Protein AF-G3U328-F1 (afdb_monomer)

Mean predicted aligned error: 24.21 Å

Organism: Loxodonta africana (NCBI:txid9785)

pLDDT: mean 73.5, std 21.88, range [26.72, 97.81]

Structure (mmCIF, N/CA/C/O backbone):
data_AF-G3U328-F1
#
_entry.id   AF-G3U328-F1
#
loop_
_atom_site.group_PDB
_atom_site.id
_atom_site.type_symbol
_atom_site.label_atom_id
_atom_site.label_alt_id
_atom_site.label_comp_id
_atom_site.label_asym_id
_atom_site.label_entity_id
_atom_site.label_seq_id
_atom_site.pdbx_PDB_ins_code
_atom_site.Cartn_x
_atom_site.Cartn_y
_atom_site.Cartn_z
_atom_site.occupancy
_atom_site.B_iso_or_equiv
_atom_site.auth_seq_id
_atom_site.auth_comp_id
_atom_site.auth_asym_id
_atom_site.auth_atom_id
_atom_site.pdbx_PDB_model_num
ATOM 1 N N . LYS A 1 1 ? -48.333 44.125 36.719 1.00 39.06 1 LYS A N 1
ATOM 2 C CA . LYS A 1 1 ? -49.786 43.826 36.677 1.00 39.06 1 LYS A CA 1
ATOM 3 C C . LYS A 1 1 ? -50.077 42.930 37.884 1.00 39.06 1 LYS A C 1
ATOM 5 O O . LYS A 1 1 ? -49.625 41.800 37.879 1.00 39.06 1 LYS A O 1
ATOM 10 N N . SER A 1 2 ? -50.368 43.555 39.034 1.00 36.16 2 SER A N 1
ATOM 11 C CA . SER A 1 2 ? -51.691 43.549 39.711 1.00 36.16 2 SER A CA 1
ATOM 12 C C . SER A 1 2 ? -51.989 42.191 40.369 1.00 36.16 2 SER A C 1
ATOM 14 O O . SER A 1 2 ? -52.335 41.251 39.669 1.00 36.16 2 SER A O 1
ATOM 16 N N . ASN A 1 3 ? -51.602 42.002 41.638 1.00 36.22 3 ASN A N 1
ATOM 17 C CA . ASN A 1 3 ? -52.412 42.225 42.857 1.00 36.22 3 ASN A CA 1
ATOM 18 C C . ASN A 1 3 ? -53.732 41.431 42.862 1.00 36.22 3 ASN A C 1
ATOM 20 O O . ASN A 1 3 ? -54.581 41.673 42.012 1.00 36.22 3 ASN A O 1
ATOM 24 N N . ILE A 1 4 ? -53.939 40.575 43.871 1.00 41.41 4 ILE A N 1
ATOM 25 C CA . ILE A 1 4 ? -54.841 40.805 45.024 1.00 41.41 4 ILE A CA 1
ATOM 26 C C . ILE A 1 4 ? -54.931 39.484 45.819 1.00 41.41 4 ILE A C 1
ATOM 28 O O . ILE A 1 4 ? -55.555 38.521 45.387 1.00 41.41 4 ILE A O 1
ATOM 32 N N . TRP A 1 5 ? -54.312 39.462 47.001 1.00 36.75 5 TRP A N 1
ATOM 33 C CA . TRP A 1 5 ? -54.704 38.583 48.104 1.00 36.75 5 TRP A CA 1
ATOM 34 C C . TRP A 1 5 ? -55.783 39.326 48.898 1.00 36.75 5 TRP A C 1
ATOM 36 O O . TRP A 1 5 ? -55.539 40.442 49.355 1.00 36.75 5 TRP A O 1
ATOM 46 N N . GLN A 1 6 ? -56.971 38.738 49.043 1.00 38.06 6 GLN A N 1
ATOM 47 C CA . GLN A 1 6 ? -58.032 39.249 49.911 1.00 38.06 6 GLN A CA 1
ATOM 48 C C . GLN A 1 6 ? -58.262 38.264 51.060 1.00 38.06 6 GLN A C 1
ATOM 50 O O . GLN A 1 6 ? -58.815 37.184 50.875 1.00 38.06 6 GLN A O 1
ATOM 55 N N . SER A 1 7 ? -57.815 38.671 52.248 1.00 36.66 7 SER A N 1
ATOM 56 C CA . SER A 1 7 ? -58.235 38.144 53.547 1.00 36.66 7 SER A CA 1
ATOM 57 C C . SER A 1 7 ? -59.615 38.689 53.909 1.00 36.66 7 SER A C 1
ATOM 59 O O . SER A 1 7 ? -59.819 39.893 53.805 1.00 36.66 7 SER A O 1
ATOM 61 N N . PHE A 1 8 ? -60.509 37.841 54.419 1.00 33.78 8 PHE A N 1
ATOM 62 C CA . PHE A 1 8 ? -61.687 38.208 55.226 1.00 33.78 8 PHE A CA 1
ATOM 63 C C . PHE A 1 8 ? -62.052 37.016 56.146 1.00 33.78 8 PHE A C 1
ATOM 65 O O . PHE A 1 8 ? -61.559 35.911 55.915 1.00 33.78 8 PHE A O 1
ATOM 72 N N . PRO A 1 9 ? -62.767 37.224 57.267 1.00 47.28 9 PRO A N 1
ATOM 73 C CA . PRO A 1 9 ? -62.217 36.941 58.582 1.00 47.28 9 PRO A CA 1
ATOM 74 C C . PRO A 1 9 ? -62.995 35.873 59.357 1.00 47.28 9 PRO A C 1
ATOM 76 O O . PRO A 1 9 ? -64.095 35.450 59.019 1.00 47.28 9 PRO A O 1
ATOM 79 N N . TYR A 1 10 ? -62.360 35.491 60.457 1.00 32.22 10 TYR A N 1
ATOM 80 C CA . TYR A 1 10 ? -62.870 34.720 61.578 1.00 32.22 10 TYR A CA 1
ATOM 81 C C . TYR A 1 10 ? -64.152 35.348 62.165 1.00 32.22 10 TYR A C 1
ATOM 83 O O . TYR A 1 10 ? -64.088 36.423 62.756 1.00 32.22 10 TYR A O 1
ATOM 91 N N . GLU A 1 11 ? -65.284 34.645 62.105 1.00 36.66 11 GLU A N 1
ATOM 92 C CA . GLU A 1 11 ? -66.387 34.841 63.051 1.00 36.66 11 GLU A CA 1
ATOM 93 C C . GLU A 1 11 ? -66.690 33.530 63.777 1.00 36.66 11 GLU A C 1
ATOM 95 O O . GLU A 1 11 ? -67.008 32.493 63.197 1.00 36.66 11 GLU A O 1
ATOM 100 N N . ARG A 1 12 ? -66.524 33.602 65.095 1.00 38.12 12 ARG A N 1
ATOM 101 C CA . ARG A 1 12 ? -66.720 32.540 66.069 1.00 38.12 12 ARG A CA 1
ATOM 102 C C . ARG A 1 12 ? -68.107 32.749 66.677 1.00 38.12 12 ARG A C 1
ATOM 104 O O . ARG A 1 12 ? -68.285 33.677 67.457 1.00 38.12 12 ARG A O 1
ATOM 111 N N . THR A 1 13 ? -69.065 31.873 66.385 1.00 39.75 13 THR A N 1
ATOM 112 C CA . THR A 1 13 ? -70.271 31.713 67.212 1.00 39.75 13 THR A CA 1
ATOM 113 C C . THR A 1 13 ? -70.326 30.293 67.762 1.00 39.75 13 THR A C 1
ATOM 115 O O . THR A 1 13 ? -70.125 29.300 67.067 1.00 39.75 13 THR A O 1
ATOM 118 N N . HIS A 1 14 ? -70.497 30.220 69.077 1.00 39.53 14 HIS A N 1
ATOM 119 C CA . HIS A 1 14 ? -70.444 29.019 69.893 1.00 39.53 14 HIS A CA 1
ATOM 120 C C . HIS A 1 14 ? -71.866 28.561 70.261 1.00 39.53 14 HIS A C 1
ATOM 122 O O . HIS A 1 14 ? -72.692 29.384 70.639 1.00 39.53 14 HIS A O 1
ATOM 128 N N . LEU A 1 15 ? -72.030 27.230 70.302 1.00 40.16 15 LEU A N 1
ATOM 129 C CA . LEU A 1 15 ? -72.911 26.433 71.181 1.00 40.16 15 LEU A CA 1
ATOM 130 C C . LEU A 1 15 ? -74.421 26.384 70.854 1.00 40.16 15 LEU A C 1
ATOM 132 O O . LEU A 1 15 ? -75.148 27.340 71.064 1.00 40.16 15 LEU A O 1
ATOM 136 N N . SER A 1 16 ? -74.971 25.185 70.606 1.00 32.91 16 SER A N 1
ATOM 137 C CA . SER A 1 16 ? -75.340 24.245 71.687 1.00 32.91 16 SER A CA 1
ATOM 138 C C . SER A 1 16 ? -76.241 23.082 71.210 1.00 32.91 16 SER A C 1
ATOM 140 O O . SER A 1 16 ? -77.339 23.287 70.706 1.00 32.91 16 SER A O 1
ATOM 142 N N . LYS A 1 17 ? -75.751 21.855 71.446 1.00 44.03 17 LYS A N 1
ATOM 143 C CA . LYS A 1 17 ? -76.442 20.597 71.819 1.00 44.03 17 LYS A CA 1
ATOM 144 C C . LYS A 1 17 ? -77.842 20.292 71.242 1.00 44.03 17 LYS A C 1
ATOM 146 O O . LYS A 1 17 ? -78.841 20.796 71.746 1.00 44.03 17 LYS A O 1
ATOM 151 N N . LYS A 1 18 ? -77.930 19.240 70.410 1.00 34.88 18 LYS A N 1
ATOM 152 C CA . LYS A 1 18 ? -78.976 18.197 70.525 1.00 34.88 18 LYS A CA 1
ATOM 153 C C . LYS A 1 18 ? -78.657 16.937 69.705 1.00 34.88 18 LYS A C 1
ATOM 155 O O . LYS A 1 18 ? -78.179 17.019 68.582 1.00 34.88 18 LYS A O 1
ATOM 160 N N . SER A 1 19 ? -79.047 15.796 70.274 1.00 37.50 19 SER A N 1
ATOM 161 C CA . SER A 1 19 ? -79.261 14.476 69.652 1.00 37.50 19 SER A CA 1
ATOM 162 C C . SER A 1 19 ? -78.062 13.528 69.475 1.00 37.50 19 SER A C 1
ATOM 164 O O . SER A 1 19 ? -77.566 13.256 68.387 1.00 37.50 19 SER A O 1
ATOM 166 N N . TYR A 1 20 ? -77.704 12.887 70.588 1.00 42.41 20 TYR A N 1
ATOM 167 C CA . TYR A 1 20 ? -77.269 11.491 70.592 1.00 42.41 20 TYR A CA 1
ATOM 168 C C . TYR A 1 20 ? -78.460 10.604 70.195 1.00 42.41 20 TYR A C 1
ATOM 170 O O . TYR A 1 20 ? -79.231 10.219 71.064 1.00 42.41 20 TYR A O 1
ATOM 178 N N . LEU A 1 21 ? -78.672 10.357 68.898 1.00 47.31 21 LEU A N 1
ATOM 179 C CA . LEU A 1 21 ? -79.617 9.342 68.387 1.00 47.31 21 LEU A CA 1
ATOM 180 C C . LEU A 1 21 ? -79.421 9.105 66.873 1.00 47.31 21 LEU A C 1
ATOM 182 O O . LEU A 1 21 ? -80.364 9.135 66.099 1.00 47.31 21 LEU A O 1
ATOM 186 N N . THR A 1 22 ? -78.176 8.898 66.418 1.00 48.59 22 THR A N 1
ATOM 187 C CA . THR A 1 22 ? -77.911 8.475 65.017 1.00 48.59 22 THR A CA 1
ATOM 188 C C . THR A 1 22 ? -76.591 7.707 64.851 1.00 48.59 22 THR A C 1
ATOM 190 O O . THR A 1 22 ? -75.895 7.847 63.849 1.00 48.59 22 THR A O 1
ATOM 193 N N . LEU A 1 23 ? -76.178 6.930 65.856 1.00 51.03 23 LEU A N 1
ATOM 194 C CA . LEU A 1 23 ? -74.841 6.320 65.865 1.00 51.03 23 LEU A CA 1
ATOM 195 C C . LEU A 1 23 ? -74.689 4.943 65.177 1.00 51.03 23 LEU A C 1
ATOM 197 O O . LEU A 1 23 ? -73.579 4.699 64.713 1.00 51.03 23 LEU A O 1
ATOM 201 N N . PRO A 1 24 ? -75.708 4.071 64.993 1.00 49.22 24 PRO A N 1
ATOM 202 C CA . PRO A 1 24 ? -75.458 2.797 64.309 1.00 49.22 24 PRO A CA 1
ATOM 203 C C . PRO A 1 24 ? -75.402 2.926 62.774 1.00 49.22 24 PRO A C 1
ATOM 205 O O . PRO A 1 24 ? -74.644 2.205 62.135 1.00 49.22 24 PRO A O 1
ATOM 208 N N . PHE A 1 25 ? -76.125 3.880 62.170 1.00 46.19 25 PHE A N 1
ATOM 209 C CA . PHE A 1 25 ? -76.150 4.051 60.706 1.00 46.19 25 PHE A CA 1
ATOM 210 C C . PHE A 1 25 ? -74.890 4.728 60.143 1.00 46.19 25 PHE A C 1
ATOM 212 O O . PHE A 1 25 ? -74.413 4.357 59.077 1.00 46.19 25 PHE A O 1
ATOM 219 N N . ARG A 1 26 ? -74.281 5.665 60.884 1.00 52.59 26 ARG A N 1
ATOM 220 C CA . ARG A 1 26 ? -73.091 6.390 60.404 1.00 52.59 26 ARG A CA 1
ATOM 221 C C . ARG A 1 26 ? -71.804 5.566 60.423 1.00 52.59 26 ARG A C 1
ATOM 223 O O . ARG A 1 26 ? -70.916 5.843 59.629 1.00 52.59 26 ARG A O 1
ATOM 230 N N . TYR A 1 27 ? -71.698 4.556 61.287 1.00 54.72 27 TYR A N 1
ATOM 231 C CA . TYR A 1 27 ? -70.546 3.646 61.282 1.00 54.72 27 TYR A CA 1
ATOM 232 C C . TYR A 1 27 ? -70.548 2.725 60.053 1.00 54.72 27 TYR A C 1
ATOM 234 O O . TYR A 1 27 ? -69.490 2.492 59.476 1.00 54.72 27 TYR A O 1
ATOM 242 N N . SER A 1 28 ? -71.725 2.261 59.614 1.00 58.09 28 SER A N 1
ATOM 243 C CA . SER A 1 28 ? -71.869 1.433 58.407 1.00 58.09 28 SER A CA 1
ATOM 244 C C . SER A 1 28 ? -71.513 2.204 57.133 1.00 58.09 28 SER A C 1
ATOM 246 O O . SER A 1 28 ? -70.805 1.676 56.280 1.00 58.09 28 SER A O 1
ATOM 248 N N . ASP A 1 29 ? -71.945 3.461 57.016 1.00 59.72 29 ASP A N 1
ATOM 249 C CA . ASP A 1 29 ? -71.647 4.297 55.845 1.00 59.72 29 ASP A CA 1
ATOM 250 C C . ASP A 1 29 ? -70.164 4.692 55.770 1.00 59.72 29 ASP A C 1
ATOM 252 O O . ASP A 1 29 ? -69.578 4.712 54.687 1.00 59.72 29 ASP A O 1
ATOM 256 N N . VAL A 1 30 ? -69.526 4.958 56.917 1.00 72.38 30 VAL A N 1
ATOM 257 C CA . VAL A 1 30 ? -68.083 5.250 56.990 1.00 72.38 30 VAL A CA 1
ATOM 258 C C . VAL A 1 30 ? -67.248 4.011 56.659 1.00 72.38 30 VAL A C 1
ATOM 260 O O . VAL A 1 30 ? -66.276 4.130 55.919 1.00 72.38 30 VAL A O 1
ATOM 263 N N . LEU A 1 31 ? -67.649 2.826 57.135 1.00 74.81 31 LEU A N 1
ATOM 264 C CA . LEU A 1 31 ? -67.000 1.554 56.793 1.00 74.81 31 LEU A CA 1
ATOM 265 C C . LEU A 1 31 ? -67.171 1.188 55.313 1.00 74.81 31 LEU A C 1
ATOM 267 O O . LEU A 1 31 ? -66.236 0.709 54.677 1.00 74.81 31 LEU A O 1
ATOM 271 N N . LEU A 1 32 ? -68.349 1.433 54.737 1.00 74.50 32 LEU A N 1
ATOM 272 C CA . LEU A 1 32 ? -68.594 1.194 53.315 1.00 74.50 32 LEU A CA 1
ATOM 273 C C . LEU A 1 32 ? -67.778 2.158 52.440 1.00 74.50 32 LEU A C 1
ATOM 275 O O . LEU A 1 32 ? -67.234 1.757 51.411 1.00 74.50 32 LEU A O 1
ATOM 279 N N . PHE A 1 33 ? -67.654 3.418 52.863 1.00 78.06 33 PHE A N 1
ATOM 280 C CA . PHE A 1 33 ? -66.820 4.414 52.196 1.00 78.06 33 PHE A CA 1
ATOM 281 C C . PHE A 1 33 ? -65.325 4.081 52.296 1.00 78.06 33 PHE A C 1
ATOM 283 O O . PHE A 1 33 ? -64.622 4.168 51.289 1.00 78.06 33 PHE A O 1
ATOM 290 N N . SER A 1 34 ? -64.837 3.632 53.460 1.00 74.69 34 SER A N 1
ATOM 291 C CA . SER A 1 34 ? -63.444 3.193 53.612 1.00 74.69 34 SER A CA 1
ATOM 292 C C . SER A 1 34 ? -63.149 1.946 52.780 1.00 74.69 34 SER A C 1
ATOM 294 O O . SER A 1 34 ? -62.140 1.912 52.084 1.00 74.69 34 SER A O 1
ATOM 296 N N . PHE A 1 35 ? -64.059 0.967 52.755 1.00 81.06 35 PHE A N 1
ATOM 297 C CA . PHE A 1 35 ? -63.909 -0.240 51.939 1.00 81.06 35 PHE A CA 1
ATOM 298 C C . PHE A 1 35 ? -63.910 0.077 50.436 1.00 81.06 35 PHE A C 1
ATOM 300 O O . PHE A 1 35 ? -63.130 -0.485 49.671 1.00 81.06 35 PHE A O 1
ATOM 307 N N . LYS A 1 36 ? -64.743 1.030 49.999 1.00 85.62 36 LYS A N 1
ATOM 308 C CA . LYS A 1 36 ? -64.761 1.503 48.610 1.00 85.62 36 LYS A CA 1
ATOM 309 C C . LYS A 1 36 ? -63.467 2.225 48.227 1.00 85.62 36 LYS A C 1
ATOM 311 O O . LYS A 1 36 ? -62.936 1.972 47.150 1.00 85.62 36 LYS A O 1
ATOM 316 N N . LEU A 1 37 ? -62.932 3.070 49.108 1.00 85.00 37 LEU A N 1
ATOM 317 C CA . LEU A 1 37 ? -61.641 3.732 48.901 1.00 85.00 37 LEU A CA 1
ATOM 318 C C . LEU A 1 37 ? -60.476 2.738 48.857 1.00 85.00 37 LEU A C 1
ATOM 320 O O . LEU A 1 37 ? -59.584 2.883 48.022 1.00 85.00 37 LEU A O 1
ATOM 324 N N . GLU A 1 38 ? -60.479 1.725 49.723 1.00 84.56 38 GLU A N 1
ATOM 325 C CA . GLU A 1 38 ? -59.474 0.659 49.717 1.00 84.56 38 GLU A CA 1
ATOM 326 C C . GLU A 1 38 ? -59.549 -0.189 48.446 1.00 84.56 38 GLU A C 1
ATOM 328 O O . GLU A 1 38 ? -58.512 -0.485 47.854 1.00 84.56 38 GLU A O 1
ATOM 333 N N . PHE A 1 39 ? -60.755 -0.512 47.977 1.00 89.12 39 PHE A N 1
ATOM 334 C CA . PHE A 1 39 ? -60.964 -1.212 46.711 1.00 89.12 39 PHE A CA 1
ATOM 335 C C . PHE A 1 39 ? -60.499 -0.378 45.506 1.00 89.12 39 PHE A C 1
ATOM 337 O O . PHE A 1 39 ? -59.790 -0.882 44.636 1.00 89.12 39 PHE A O 1
ATOM 344 N N . GLU A 1 40 ? -60.819 0.919 45.467 1.00 86.88 40 GLU A N 1
ATOM 345 C CA . GLU A 1 40 ? -60.314 1.837 44.436 1.00 86.88 40 GLU A CA 1
ATOM 346 C C . GLU A 1 40 ? -58.787 1.999 44.500 1.00 86.88 40 GLU A C 1
ATOM 348 O O . GLU A 1 40 ? -58.130 2.140 43.467 1.00 86.88 40 GLU A O 1
ATOM 353 N N . ARG A 1 41 ? -58.195 1.975 45.701 1.00 88.56 41 ARG A N 1
ATOM 354 C CA . ARG A 1 41 ? -56.737 1.965 45.880 1.00 88.56 41 ARG A CA 1
ATOM 355 C C . ARG A 1 41 ? -56.127 0.679 45.319 1.00 88.56 41 ARG A C 1
ATOM 357 O O . ARG A 1 41 ? -55.182 0.770 44.545 1.00 88.56 41 ARG A O 1
ATOM 364 N N . GLN A 1 42 ? -56.697 -0.487 45.625 1.00 91.50 42 GLN A N 1
ATOM 365 C CA . GLN A 1 42 ? -56.240 -1.768 45.075 1.00 91.50 42 GLN A CA 1
ATOM 366 C C . GLN A 1 42 ? -56.357 -1.822 43.547 1.00 91.50 42 GLN A C 1
ATOM 368 O O . GLN A 1 42 ? -55.434 -2.285 42.884 1.00 91.50 42 GLN A O 1
ATOM 373 N N . GLN A 1 43 ? -57.444 -1.304 42.964 1.00 91.38 43 GLN A N 1
ATOM 374 C CA . GLN A 1 43 ? -57.576 -1.223 41.505 1.00 91.38 43 GLN A CA 1
ATOM 375 C C . GLN A 1 43 ? -56.524 -0.308 40.868 1.00 91.38 43 GLN A C 1
ATOM 377 O O . GLN A 1 43 ? -55.987 -0.652 39.817 1.00 91.38 43 GLN A O 1
ATOM 382 N N . ARG A 1 44 ? -56.201 0.831 41.499 1.00 88.94 44 ARG A N 1
ATOM 383 C CA . ARG A 1 44 ? -55.117 1.719 41.044 1.00 88.94 44 ARG A CA 1
ATOM 384 C C . ARG A 1 44 ? -53.757 1.026 41.098 1.00 88.94 44 ARG A C 1
ATOM 386 O O . ARG A 1 44 ? -53.018 1.087 40.124 1.00 88.94 44 ARG A O 1
ATOM 393 N N . GLU A 1 45 ? -53.463 0.327 42.190 1.00 91.88 45 GLU A N 1
ATOM 394 C CA . GLU A 1 45 ? -52.205 -0.411 42.360 1.00 91.88 45 GLU A CA 1
ATOM 395 C C . GLU A 1 45 ? -52.061 -1.559 41.349 1.00 91.88 45 GLU A C 1
ATOM 397 O O . GLU A 1 45 ? -50.987 -1.759 40.783 1.00 91.88 45 GLU A O 1
ATOM 402 N N . GLU A 1 46 ? -53.131 -2.308 41.067 1.00 92.44 46 GLU A N 1
ATOM 403 C CA . GLU A 1 46 ? -53.109 -3.352 40.034 1.00 92.44 46 GLU A CA 1
ATOM 404 C C . GLU A 1 46 ? -52.960 -2.771 38.620 1.00 92.44 46 GLU A C 1
ATOM 406 O O . GLU A 1 46 ? -52.230 -3.328 37.797 1.00 92.44 46 GLU A O 1
ATOM 411 N N . LEU A 1 47 ? -53.580 -1.621 38.339 1.00 91.75 47 LEU A N 1
ATOM 412 C CA . LEU A 1 47 ? -53.417 -0.921 37.063 1.00 91.75 47 LEU A CA 1
ATOM 413 C C . LEU A 1 47 ? -51.976 -0.425 36.878 1.00 91.75 47 LEU A C 1
ATOM 415 O O . LEU A 1 47 ? -51.404 -0.615 35.807 1.00 91.75 47 LEU A O 1
ATOM 419 N N . GLU A 1 48 ? -51.350 0.111 37.925 1.00 94.12 48 GLU A N 1
ATOM 420 C CA . GLU A 1 48 ? -49.945 0.536 37.910 1.00 94.12 48 GLU A CA 1
ATOM 421 C C . GLU A 1 48 ? -48.978 -0.651 37.722 1.00 94.12 48 GLU A C 1
ATOM 423 O O . GLU A 1 48 ? -48.012 -0.577 36.952 1.00 94.12 48 GLU A O 1
ATOM 428 N N . LYS A 1 49 ? -49.263 -1.807 38.341 1.00 94.44 49 LYS A N 1
ATOM 429 C CA . LYS A 1 49 ? -48.512 -3.054 38.096 1.00 94.44 49 LYS A CA 1
ATOM 430 C C . LYS A 1 49 ? -48.645 -3.541 36.654 1.00 94.44 49 LYS A C 1
ATOM 432 O O . LYS A 1 49 ? -47.682 -4.053 36.083 1.00 94.44 49 LYS A O 1
ATOM 437 N N . LEU A 1 50 ? -49.826 -3.423 36.054 1.00 94.44 50 LEU A N 1
ATOM 438 C CA . LEU A 1 50 ? -50.021 -3.773 34.647 1.00 94.44 50 LEU A CA 1
ATOM 439 C C . LEU A 1 50 ? -49.323 -2.777 33.718 1.00 94.44 50 LEU A C 1
ATOM 441 O O . LEU A 1 50 ? -48.713 -3.195 32.736 1.00 94.44 50 LEU A O 1
ATOM 445 N N . GLU A 1 51 ? -49.347 -1.486 34.042 1.00 93.31 51 GLU A N 1
ATOM 446 C CA . GLU A 1 51 ? -48.677 -0.453 33.254 1.00 93.31 51 GLU A CA 1
ATOM 447 C C . GLU A 1 51 ? -47.148 -0.595 33.300 1.00 93.31 51 GLU A C 1
ATOM 449 O O . GLU A 1 51 ? -46.491 -0.494 32.266 1.00 93.31 51 GLU A O 1
ATOM 454 N N . SER A 1 52 ? -46.572 -0.911 34.463 1.00 92.00 52 SER A N 1
ATOM 455 C CA . SER A 1 52 ? -45.135 -1.198 34.599 1.00 92.00 52 SER A CA 1
ATOM 456 C C . SER A 1 52 ? -44.715 -2.464 33.844 1.00 92.00 52 SER A C 1
ATOM 458 O O . SER A 1 52 ? -43.706 -2.447 33.140 1.00 92.00 52 SER A O 1
ATOM 460 N N . LYS A 1 53 ? -45.517 -3.539 33.891 1.00 93.94 53 LYS A N 1
ATOM 461 C CA . LYS A 1 53 ? -45.295 -4.737 33.059 1.00 93.94 53 LYS A CA 1
ATOM 462 C C . LYS A 1 53 ? -45.404 -4.430 31.564 1.00 93.94 53 LYS A C 1
ATOM 464 O O . LYS A 1 53 ? -44.588 -4.925 30.793 1.00 93.94 53 LYS A O 1
ATOM 469 N N . ARG A 1 54 ? -46.371 -3.603 31.151 1.00 94.56 54 ARG A N 1
ATOM 470 C CA . ARG A 1 54 ? -46.521 -3.157 29.757 1.00 94.56 54 ARG A CA 1
ATOM 471 C C . ARG A 1 54 ? -45.298 -2.363 29.291 1.00 94.56 54 ARG A C 1
ATOM 473 O O . ARG A 1 54 ? -44.789 -2.658 28.218 1.00 94.56 54 ARG A O 1
ATOM 480 N N . LYS A 1 55 ? -44.801 -1.425 30.106 1.00 95.00 55 LYS A N 1
ATOM 481 C CA . LYS A 1 55 ? -43.581 -0.648 29.812 1.00 95.00 55 LYS A CA 1
ATOM 482 C C . LYS A 1 55 ? -42.347 -1.542 29.672 1.00 95.00 55 LYS A C 1
ATOM 484 O O . LYS A 1 55 ? -41.576 -1.355 28.743 1.00 95.00 55 LYS A O 1
ATOM 489 N N . LEU A 1 56 ? -42.195 -2.548 30.537 1.00 96.62 56 LEU A N 1
ATOM 490 C CA . LEU A 1 56 ? -41.093 -3.512 30.435 1.00 96.62 56 LEU A CA 1
ATOM 491 C C . LEU A 1 56 ? -41.155 -4.332 29.136 1.00 96.62 56 LEU A C 1
ATOM 493 O O . LEU A 1 56 ? -40.126 -4.583 28.516 1.00 96.62 56 LEU A O 1
ATOM 497 N N . ILE A 1 57 ? -42.353 -4.755 28.719 1.00 95.06 57 ILE A N 1
ATOM 498 C CA . ILE A 1 57 ? -42.539 -5.470 27.448 1.00 95.06 57 ILE A CA 1
ATOM 499 C C . ILE A 1 57 ? -42.192 -4.557 26.268 1.00 95.06 57 ILE A C 1
ATOM 501 O O . ILE A 1 57 ? -41.456 -4.976 25.384 1.00 95.06 57 ILE A O 1
ATOM 505 N N . GLU A 1 58 ? -42.657 -3.308 26.286 1.00 95.06 58 GLU A N 1
ATOM 506 C CA . GLU A 1 58 ? -42.362 -2.311 25.251 1.00 95.06 58 GLU A CA 1
ATOM 507 C C . GLU A 1 58 ? -40.853 -2.038 25.134 1.00 95.06 58 GLU A C 1
ATOM 509 O O . GLU A 1 58 ? -40.306 -2.046 24.034 1.00 95.06 58 GLU A O 1
ATOM 514 N N . GLU A 1 59 ? -40.145 -1.905 26.259 1.00 95.81 59 GLU A N 1
ATOM 515 C CA . GLU A 1 59 ? -38.686 -1.743 26.277 1.00 95.81 59 GLU A CA 1
ATOM 516 C C . GLU A 1 59 ? -37.957 -2.974 25.706 1.00 95.81 59 GLU A C 1
ATOM 518 O O . GLU A 1 59 ? -37.009 -2.844 24.927 1.00 95.81 59 GLU A O 1
ATOM 523 N N . MET A 1 60 ? -38.421 -4.182 26.039 1.00 94.25 60 MET A N 1
ATOM 524 C CA . MET A 1 60 ? -37.873 -5.426 25.491 1.00 94.25 60 MET A CA 1
ATOM 525 C C . MET A 1 60 ? -38.144 -5.572 23.987 1.00 94.25 60 MET A C 1
ATOM 527 O O . MET A 1 60 ? -37.269 -6.044 23.259 1.00 94.25 60 MET A O 1
ATOM 531 N N . GLU A 1 61 ? -39.319 -5.163 23.506 1.00 94.44 61 GLU A N 1
ATOM 532 C CA . GLU A 1 61 ? -39.668 -5.164 22.082 1.00 94.44 61 GLU A CA 1
ATOM 533 C C . GLU A 1 61 ? -38.832 -4.153 21.292 1.00 94.44 61 GLU A C 1
ATOM 535 O O . GLU A 1 61 ? -38.312 -4.491 20.228 1.00 94.44 61 GLU A O 1
ATOM 540 N N . GLU A 1 62 ? -38.646 -2.938 21.810 1.00 96.12 62 GLU A N 1
ATOM 541 C CA . GLU A 1 62 ? -37.781 -1.930 21.186 1.00 96.12 62 GLU A CA 1
ATOM 542 C C . GLU A 1 62 ? -36.321 -2.386 21.149 1.00 96.12 62 GLU A C 1
ATOM 544 O O . GLU A 1 62 ? -35.655 -2.268 20.116 1.00 96.12 62 GLU A O 1
ATOM 549 N N . LYS A 1 63 ? -35.836 -3.016 22.225 1.00 95.19 63 LYS A N 1
ATOM 550 C CA . LYS A 1 63 ? -34.500 -3.614 22.240 1.00 95.19 63 LYS A CA 1
ATOM 551 C C . LYS A 1 63 ? -34.358 -4.720 21.193 1.00 95.19 63 LYS A C 1
ATOM 553 O O . LYS A 1 63 ? -33.399 -4.708 20.428 1.00 95.19 63 LYS A O 1
ATOM 558 N N . GLN A 1 64 ? -35.327 -5.630 21.089 1.00 94.69 64 GLN A N 1
ATOM 559 C CA . GLN A 1 64 ? -35.313 -6.678 20.062 1.00 94.69 64 GLN A CA 1
ATOM 560 C C . GLN A 1 64 ? -35.363 -6.113 18.639 1.00 94.69 64 GLN A C 1
ATOM 562 O O . GLN A 1 64 ? -34.686 -6.636 17.752 1.00 94.69 64 GLN A O 1
ATOM 567 N N . LYS A 1 65 ? -36.135 -5.045 18.400 1.00 95.19 65 LYS A N 1
ATOM 568 C CA . LYS A 1 65 ? -36.154 -4.354 17.102 1.00 95.19 65 LYS A CA 1
ATOM 569 C C . LYS A 1 65 ? -34.796 -3.731 16.785 1.00 95.19 65 LYS A C 1
ATOM 571 O O . LYS A 1 65 ? -34.323 -3.884 15.661 1.00 95.19 65 LYS A O 1
ATOM 576 N N . SER A 1 66 ? -34.162 -3.077 17.760 1.00 95.25 66 SER A N 1
ATOM 577 C CA . SER A 1 66 ? -32.822 -2.500 17.603 1.00 95.25 66 SER A CA 1
ATOM 578 C C . SER A 1 66 ? -31.775 -3.576 17.300 1.00 95.25 66 SER A C 1
ATOM 580 O O . SER A 1 66 ? -31.041 -3.450 16.320 1.00 95.25 66 SER A O 1
ATOM 582 N N . ASP A 1 67 ? -31.754 -4.665 18.074 1.00 94.81 67 ASP A N 1
ATOM 583 C CA . ASP A 1 67 ? -30.823 -5.785 17.885 1.00 94.81 67 ASP A CA 1
ATOM 584 C C . ASP A 1 67 ? -31.022 -6.442 16.506 1.00 94.81 67 ASP A C 1
ATOM 586 O O . ASP A 1 67 ? -30.060 -6.750 15.800 1.00 94.81 67 ASP A O 1
ATOM 590 N N . LYS A 1 68 ? -32.278 -6.608 16.069 1.00 96.56 68 LYS A N 1
ATOM 591 C CA . LYS A 1 68 ? -32.599 -7.122 14.731 1.00 96.56 68 LYS A CA 1
ATOM 592 C C . LYS A 1 68 ? -32.096 -6.190 13.625 1.00 96.56 68 LYS A C 1
ATOM 594 O O . LYS A 1 68 ? -31.511 -6.669 12.656 1.00 96.56 68 LYS A O 1
ATOM 599 N N . ALA A 1 69 ? -32.286 -4.879 13.768 1.00 95.31 69 ALA A N 1
ATOM 600 C CA . ALA A 1 69 ? -31.796 -3.898 12.801 1.00 95.31 69 ALA A CA 1
ATOM 601 C C . ALA A 1 69 ? -30.256 -3.850 12.752 1.00 95.31 69 ALA A C 1
ATOM 603 O O . ALA A 1 69 ? -29.668 -3.654 11.689 1.00 95.31 69 ALA A O 1
ATOM 604 N N . GLU A 1 70 ? -29.573 -4.043 13.882 1.00 95.25 70 GLU A N 1
ATOM 605 C CA . GLU A 1 70 ? -28.114 -4.179 13.919 1.00 95.25 70 GLU A CA 1
ATOM 606 C C . GLU A 1 70 ? -27.634 -5.452 13.210 1.00 95.25 70 GLU A C 1
ATOM 608 O O . GLU A 1 70 ? -26.719 -5.382 12.389 1.00 95.25 70 GLU A O 1
ATOM 613 N N . LEU A 1 71 ? -28.298 -6.590 13.436 1.00 95.56 71 LEU A N 1
ATOM 614 C CA . LEU A 1 71 ? -27.991 -7.842 12.741 1.00 95.56 71 LEU A CA 1
ATOM 615 C C . LEU A 1 71 ? -28.215 -7.743 11.227 1.00 95.56 71 LEU A C 1
ATOM 617 O O . LEU A 1 71 ? -27.377 -8.219 10.461 1.00 95.56 71 LEU A O 1
ATOM 621 N N . GLU A 1 72 ? -29.299 -7.106 10.779 1.00 94.56 72 GLU A N 1
ATOM 622 C CA . GLU A 1 72 ? -29.553 -6.871 9.351 1.00 94.56 72 GLU A CA 1
ATOM 623 C C . GLU A 1 72 ? -28.472 -5.975 8.724 1.00 94.56 72 GLU A C 1
ATOM 625 O O . GLU A 1 72 ? -27.979 -6.280 7.636 1.00 94.56 72 GLU A O 1
ATOM 630 N N . ARG A 1 73 ? -28.021 -4.928 9.432 1.00 95.94 73 ARG A N 1
ATOM 631 C CA . ARG A 1 73 ? -26.888 -4.094 8.989 1.00 95.94 73 ARG A CA 1
ATOM 632 C C . ARG A 1 73 ? -25.590 -4.894 8.891 1.00 95.94 73 ARG A C 1
ATOM 634 O O . ARG A 1 73 ? -24.892 -4.788 7.887 1.00 95.94 73 ARG A O 1
ATOM 641 N N . MET A 1 74 ? -25.284 -5.732 9.884 1.00 93.75 74 MET A N 1
ATOM 642 C CA . MET A 1 74 ? -24.109 -6.610 9.835 1.00 93.75 74 MET A CA 1
ATOM 643 C C . MET A 1 74 ? -24.171 -7.604 8.671 1.00 93.75 74 MET A C 1
ATOM 645 O O . MET A 1 74 ? -23.155 -7.863 8.035 1.00 93.75 74 MET A O 1
ATOM 649 N N . GLN A 1 75 ? -25.344 -8.167 8.374 1.00 92.62 75 GLN A N 1
ATOM 650 C CA . GLN A 1 75 ? -25.512 -9.079 7.240 1.00 92.62 75 GLN A CA 1
ATOM 651 C C . GLN A 1 75 ? -25.282 -8.372 5.906 1.00 92.62 75 GLN A C 1
ATOM 653 O O . GLN A 1 75 ? -24.577 -8.914 5.055 1.00 92.62 75 GLN A O 1
ATOM 658 N N . GLN A 1 76 ? -25.825 -7.163 5.741 1.00 94.12 76 GLN A N 1
ATOM 659 C CA . GLN A 1 76 ? -25.586 -6.352 4.550 1.00 94.12 76 GLN A CA 1
ATOM 660 C C . GLN A 1 76 ? -24.099 -6.025 4.388 1.00 94.12 76 GLN A C 1
ATOM 662 O O . GLN A 1 76 ? -23.572 -6.211 3.298 1.00 94.12 76 GLN A O 1
ATOM 667 N N . GLU A 1 77 ? -23.412 -5.640 5.466 1.00 94.31 77 GLU A N 1
ATOM 668 C CA . GLU A 1 77 ? -21.970 -5.356 5.462 1.00 94.31 77 GLU A CA 1
ATOM 669 C C . GLU A 1 77 ? -21.128 -6.594 5.102 1.00 94.31 77 GLU A C 1
ATOM 671 O O . GLU A 1 77 ? -20.190 -6.535 4.311 1.00 94.31 77 GLU A O 1
ATOM 676 N N . VAL A 1 78 ? -21.477 -7.768 5.632 1.00 94.75 78 VAL A N 1
ATOM 677 C CA . VAL A 1 78 ? -20.799 -9.017 5.252 1.00 94.75 78 VAL A CA 1
ATOM 678 C C . VAL A 1 78 ? -21.053 -9.347 3.779 1.00 94.75 78 VAL A C 1
ATOM 680 O O . VAL A 1 78 ? -20.158 -9.835 3.084 1.00 94.75 78 VA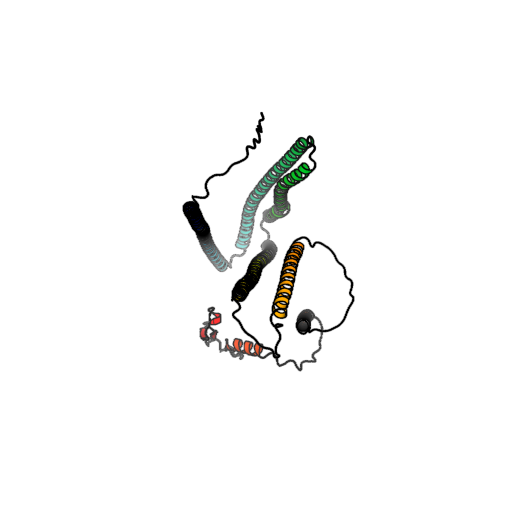L A O 1
ATOM 683 N N . GLU A 1 79 ? -22.258 -9.090 3.270 1.00 93.06 79 GLU A N 1
ATOM 684 C CA . GLU A 1 79 ? -22.596 -9.343 1.872 1.00 93.06 79 GLU A CA 1
ATOM 685 C C . GLU A 1 79 ? -21.902 -8.361 0.914 1.00 93.06 79 GLU A C 1
ATOM 687 O O . GLU A 1 79 ? -21.432 -8.782 -0.148 1.00 93.06 79 GLU A O 1
ATOM 692 N N . THR A 1 80 ? -21.785 -7.079 1.275 1.00 93.31 80 THR A N 1
ATOM 693 C CA . THR A 1 80 ? -21.025 -6.083 0.503 1.00 93.31 80 THR A CA 1
ATOM 694 C C . THR A 1 80 ? -19.548 -6.449 0.475 1.00 93.31 80 THR A C 1
ATOM 696 O O . THR A 1 80 ? -18.992 -6.592 -0.614 1.00 93.31 80 THR A O 1
ATOM 699 N N . GLN A 1 81 ? -18.945 -6.755 1.627 1.00 91.62 81 GLN A N 1
ATOM 700 C CA . GLN A 1 81 ? -17.555 -7.214 1.704 1.00 91.62 81 GLN A CA 1
ATOM 701 C C . GLN A 1 81 ? -17.325 -8.492 0.888 1.00 91.62 81 GLN A C 1
ATOM 703 O O . GLN A 1 81 ? -16.311 -8.639 0.201 1.00 91.62 81 GLN A O 1
ATOM 708 N N . ARG A 1 82 ? -18.279 -9.430 0.891 1.00 93.88 82 ARG A N 1
ATOM 709 C CA . ARG A 1 82 ? -18.199 -10.635 0.054 1.00 93.88 82 ARG A CA 1
ATOM 710 C C . ARG A 1 82 ? -18.220 -10.300 -1.443 1.00 93.88 82 ARG A C 1
ATOM 712 O O . ARG A 1 82 ? -17.453 -10.885 -2.204 1.00 93.88 82 ARG A O 1
ATOM 719 N N . LYS A 1 83 ? -19.064 -9.360 -1.879 1.00 94.12 83 LYS A N 1
ATOM 720 C CA . LYS A 1 83 ? -19.116 -8.910 -3.283 1.00 94.12 83 LYS A CA 1
ATOM 721 C C . LYS A 1 83 ? -17.828 -8.191 -3.685 1.00 94.12 83 LYS A C 1
ATOM 723 O O . LYS A 1 83 ? -17.281 -8.472 -4.751 1.00 94.12 83 LYS A O 1
ATOM 728 N N . GLU A 1 84 ? -17.312 -7.317 -2.826 1.00 92.88 84 GLU A N 1
ATOM 729 C CA . GLU A 1 84 ? -16.047 -6.609 -3.041 1.00 92.88 84 GLU A CA 1
ATOM 730 C C . GLU A 1 84 ? -14.867 -7.580 -3.144 1.00 92.88 84 GLU A C 1
ATOM 732 O O . GLU A 1 84 ? -14.098 -7.525 -4.107 1.00 92.88 84 GLU A O 1
ATOM 737 N N . THR A 1 85 ? -14.761 -8.539 -2.220 1.00 89.94 85 THR A N 1
ATOM 738 C CA . THR A 1 85 ? -13.705 -9.563 -2.256 1.00 89.94 85 THR A CA 1
ATOM 739 C C . THR A 1 85 ? -13.796 -10.448 -3.499 1.00 89.94 85 THR A C 1
ATOM 741 O O . THR A 1 85 ? -12.764 -10.776 -4.087 1.00 89.94 85 THR A O 1
ATOM 744 N N . GLU A 1 86 ? -14.998 -10.791 -3.970 1.00 95.19 86 GLU A N 1
ATOM 745 C CA . GLU A 1 86 ? -15.172 -11.542 -5.217 1.00 95.19 86 GLU A CA 1
ATOM 746 C C . GLU A 1 86 ? -14.729 -10.735 -6.451 1.00 95.19 86 GLU A C 1
ATOM 748 O O . GLU A 1 86 ? -14.080 -11.276 -7.352 1.00 95.19 86 GLU A O 1
ATOM 753 N N . ILE A 1 87 ? -15.030 -9.431 -6.495 1.00 95.25 87 ILE A N 1
ATOM 754 C CA . ILE A 1 87 ? -14.561 -8.531 -7.560 1.00 95.25 87 ILE A CA 1
ATOM 755 C C . ILE A 1 87 ? -13.031 -8.474 -7.569 1.00 95.25 87 ILE A C 1
ATOM 757 O O . ILE A 1 87 ? -12.423 -8.646 -8.631 1.00 95.25 87 ILE A O 1
ATOM 761 N N . VAL A 1 88 ? -12.409 -8.306 -6.398 1.00 94.81 88 VAL A N 1
ATOM 762 C CA . VAL A 1 88 ? -10.948 -8.287 -6.249 1.00 94.81 88 VAL A CA 1
ATOM 763 C C . VAL A 1 88 ? -10.338 -9.615 -6.700 1.00 94.81 88 VAL A C 1
ATOM 765 O O . VAL A 1 88 ? -9.430 -9.615 -7.530 1.00 94.81 88 VAL A O 1
ATOM 768 N N . GLN A 1 89 ? -10.871 -10.759 -6.260 1.00 92.19 89 GLN A N 1
ATOM 769 C CA . GLN A 1 89 ? -10.386 -12.074 -6.698 1.00 92.19 89 GLN A CA 1
ATOM 770 C C . GLN A 1 89 ? -10.506 -12.269 -8.212 1.00 92.19 89 GLN A C 1
ATOM 772 O O . GLN A 1 89 ? -9.600 -12.812 -8.847 1.00 92.19 89 GLN A O 1
ATOM 777 N N . ARG A 1 90 ? -11.607 -11.816 -8.821 1.00 94.00 90 ARG A N 1
ATOM 778 C CA . ARG A 1 90 ? -11.799 -11.897 -10.274 1.00 94.00 90 ARG A CA 1
ATOM 779 C C . ARG A 1 90 ? -10.778 -11.039 -11.021 1.00 94.00 90 ARG A C 1
ATOM 781 O O . ARG A 1 90 ? -10.286 -11.461 -12.067 1.00 94.00 90 ARG A O 1
ATOM 788 N N . GLN A 1 91 ? -10.445 -9.865 -10.490 1.00 94.62 91 GLN A N 1
ATOM 789 C CA . GLN A 1 91 ? -9.424 -8.994 -11.064 1.00 94.62 91 GLN A CA 1
ATOM 790 C C . GLN A 1 91 ? -8.022 -9.602 -10.941 1.00 94.62 91 GLN A C 1
ATOM 792 O O . GLN A 1 91 ? -7.286 -9.609 -11.928 1.00 94.62 91 GLN A O 1
ATOM 797 N N . ILE A 1 92 ? -7.693 -10.185 -9.782 1.00 93.75 92 ILE A N 1
ATOM 798 C CA . ILE A 1 92 ? -6.430 -10.903 -9.558 1.00 93.75 92 ILE A CA 1
ATOM 799 C C . ILE A 1 92 ? -6.288 -12.045 -10.567 1.00 93.75 92 ILE A C 1
ATOM 801 O O . ILE A 1 92 ? -5.293 -12.100 -11.282 1.00 93.75 92 ILE A O 1
ATOM 805 N N . ARG A 1 93 ? -7.312 -12.895 -10.731 1.00 94.38 93 ARG A N 1
ATOM 806 C CA . ARG A 1 93 ? -7.277 -13.999 -11.710 1.00 94.38 93 ARG A CA 1
ATOM 807 C C . ARG A 1 93 ? -7.029 -13.513 -13.140 1.00 94.38 93 ARG A C 1
ATOM 809 O O . ARG A 1 93 ? -6.203 -14.080 -13.849 1.00 94.38 93 ARG A O 1
ATOM 816 N N . LYS A 1 94 ? -7.694 -12.431 -13.564 1.00 95.31 94 LYS A N 1
ATOM 817 C CA . LYS A 1 94 ? -7.464 -11.828 -14.891 1.00 95.31 94 LYS A CA 1
ATOM 818 C C . LYS A 1 94 ? -6.027 -11.326 -15.053 1.00 95.31 94 LYS A C 1
ATOM 820 O O . LYS A 1 94 ? -5.437 -11.489 -16.122 1.00 95.31 94 LYS A O 1
ATOM 825 N N . GLN A 1 95 ? -5.466 -10.709 -14.013 1.00 94.25 95 GLN A N 1
ATOM 826 C CA . GLN A 1 95 ? -4.077 -10.254 -14.022 1.00 94.25 95 GLN A CA 1
ATOM 827 C C . GLN A 1 95 ? -3.101 -11.434 -14.072 1.00 94.25 95 GLN A C 1
ATOM 829 O O . GLN A 1 95 ? -2.200 -11.423 -14.906 1.00 94.25 95 GLN A O 1
ATOM 834 N N . GLU A 1 96 ? -3.313 -12.476 -13.269 1.00 93.69 96 GLU A N 1
ATOM 835 C CA . GLU A 1 96 ? -2.499 -13.695 -13.278 1.00 93.69 96 GLU A CA 1
ATOM 836 C C . GLU A 1 96 ? -2.514 -14.393 -14.642 1.00 93.69 96 GLU A C 1
ATOM 838 O O . GLU A 1 96 ? -1.466 -14.796 -15.141 1.00 93.69 96 GLU A O 1
ATOM 843 N N . GLU A 1 97 ? -3.674 -14.508 -15.292 1.00 95.00 97 GLU A N 1
ATOM 844 C CA . GLU A 1 97 ? -3.768 -15.071 -16.643 1.00 95.00 97 GLU A CA 1
ATOM 845 C C . GLU A 1 97 ? -3.023 -14.223 -17.679 1.00 95.00 97 GLU A C 1
ATOM 847 O O . GLU A 1 97 ? -2.323 -14.763 -18.537 1.00 95.00 97 GLU A O 1
ATOM 852 N N . SER A 1 98 ? -3.142 -12.896 -17.599 1.00 95.75 98 SER A N 1
ATOM 853 C CA . SER A 1 98 ? -2.402 -11.973 -18.466 1.00 95.75 98 SER A CA 1
ATOM 854 C C . SER A 1 98 ? -0.889 -12.118 -18.275 1.00 95.75 98 SER A C 1
ATOM 856 O O . SER A 1 98 ? -0.143 -12.206 -19.253 1.00 95.75 98 SER A O 1
ATOM 858 N N . LEU A 1 99 ? -0.436 -12.219 -17.022 1.00 95.38 99 LEU A N 1
ATOM 859 C CA . LEU A 1 99 ? 0.965 -12.453 -16.682 1.00 95.38 99 LEU A CA 1
ATOM 860 C C . LEU A 1 99 ? 1.449 -13.812 -17.189 1.00 95.38 99 LEU A C 1
ATOM 862 O O . LEU A 1 99 ? 2.501 -13.863 -17.815 1.00 95.38 99 LEU A O 1
ATOM 866 N N . LYS A 1 100 ? 0.668 -14.886 -17.027 1.00 95.25 100 LYS A N 1
ATOM 867 C CA . LYS A 1 100 ? 0.999 -16.215 -17.572 1.00 95.25 100 LYS A CA 1
ATOM 868 C C . LYS A 1 100 ? 1.154 -16.188 -19.091 1.00 95.25 100 LYS A C 1
ATOM 870 O O . LYS A 1 100 ? 2.122 -16.732 -19.611 1.00 95.25 100 LYS A O 1
ATOM 875 N N . ARG A 1 101 ? 0.250 -15.511 -19.810 1.00 95.75 101 ARG A N 1
ATOM 876 C CA . ARG A 1 101 ? 0.356 -15.352 -21.274 1.00 95.75 101 ARG A CA 1
ATOM 877 C C . ARG A 1 101 ? 1.609 -14.573 -21.672 1.00 95.75 101 ARG A C 1
ATOM 879 O O . ARG A 1 101 ? 2.273 -14.947 -22.634 1.00 95.75 101 ARG A O 1
ATOM 886 N N . ARG A 1 102 ? 1.950 -13.509 -20.935 1.00 95.56 102 ARG A N 1
ATOM 887 C CA . ARG A 1 102 ? 3.187 -12.745 -21.161 1.00 95.56 102 ARG A CA 1
ATOM 888 C C . ARG A 1 102 ? 4.434 -13.573 -20.858 1.00 95.56 102 ARG A C 1
ATOM 890 O O . ARG A 1 102 ? 5.347 -13.542 -21.672 1.00 95.56 102 ARG A O 1
ATOM 897 N N . SER A 1 103 ? 4.450 -14.324 -19.755 1.00 95.00 103 SER A N 1
ATOM 898 C CA . SER A 1 103 ? 5.550 -15.234 -19.398 1.00 95.00 103 SER A CA 1
ATOM 899 C C . SER A 1 103 ? 5.779 -16.245 -20.509 1.00 95.00 103 SER A C 1
ATOM 901 O O . SER A 1 103 ? 6.868 -16.307 -21.063 1.00 95.00 103 SER A O 1
ATOM 903 N N . PHE A 1 104 ? 4.713 -16.921 -20.943 1.00 95.19 104 PHE A N 1
ATOM 904 C CA . PHE A 1 104 ? 4.773 -17.878 -22.042 1.00 95.19 104 PHE A CA 1
ATOM 905 C C . PHE A 1 104 ? 5.293 -17.249 -23.343 1.00 95.19 104 PHE A C 1
ATOM 907 O O . PHE A 1 104 ? 6.116 -17.838 -24.036 1.00 95.19 104 PHE A O 1
ATOM 914 N N . HIS A 1 105 ? 4.850 -16.034 -23.680 1.00 96.12 105 HIS A N 1
ATOM 915 C CA . HIS A 1 105 ? 5.341 -15.338 -24.869 1.00 96.12 105 HIS A CA 1
ATOM 916 C C . HIS A 1 105 ? 6.834 -14.993 -24.772 1.00 96.12 105 HIS A C 1
ATOM 918 O O . HIS A 1 105 ? 7.564 -15.147 -25.750 1.00 96.12 105 HIS A O 1
ATOM 924 N N . ILE A 1 106 ? 7.294 -14.546 -23.600 1.00 94.31 106 ILE A N 1
ATOM 925 C CA . ILE A 1 106 ? 8.708 -14.251 -23.347 1.00 94.31 106 ILE A CA 1
ATOM 926 C C . ILE A 1 106 ? 9.536 -15.536 -23.425 1.00 94.31 106 ILE A C 1
ATOM 928 O O . ILE A 1 106 ? 10.541 -15.553 -24.124 1.00 94.31 106 ILE A O 1
ATOM 932 N N . GLU A 1 107 ? 9.097 -16.614 -22.778 1.00 92.00 107 GLU A N 1
ATOM 933 C CA . GLU A 1 107 ? 9.757 -17.924 -22.806 1.00 92.00 107 GLU A CA 1
ATOM 934 C C . GLU A 1 107 ? 9.856 -18.481 -24.230 1.00 92.00 107 GLU A C 1
ATOM 936 O O . GLU A 1 107 ? 10.927 -18.924 -24.644 1.00 92.00 107 GLU A O 1
ATOM 941 N N . SER A 1 108 ? 8.774 -18.397 -25.012 1.00 92.38 108 SER A N 1
ATOM 942 C CA . SER A 1 108 ? 8.782 -18.779 -26.428 1.00 92.38 108 SER A CA 1
ATOM 943 C C . SER A 1 108 ? 9.801 -17.959 -27.211 1.00 92.38 108 SER A C 1
ATOM 945 O O . SER A 1 108 ? 10.628 -18.522 -27.919 1.00 92.38 108 SER A O 1
ATOM 947 N N . LYS A 1 109 ? 9.795 -16.633 -27.039 1.00 93.06 109 LYS A N 1
ATOM 948 C CA . LYS A 1 109 ? 10.718 -15.742 -27.745 1.00 93.06 109 LYS A CA 1
ATOM 949 C C . LYS A 1 109 ? 12.175 -15.982 -27.347 1.00 93.06 109 LYS A C 1
ATOM 951 O O . LYS A 1 109 ? 13.054 -15.913 -28.197 1.00 93.06 109 LYS A O 1
ATOM 956 N N . LEU A 1 110 ? 12.443 -16.273 -26.075 1.00 91.75 110 LEU A N 1
ATOM 957 C CA . LEU A 1 110 ? 13.777 -16.651 -25.606 1.00 91.75 110 LEU A CA 1
ATOM 958 C C . LEU A 1 110 ? 14.231 -17.962 -26.243 1.00 91.75 110 LEU A C 1
ATOM 960 O O . LEU A 1 110 ? 15.373 -18.057 -26.679 1.00 91.75 110 LEU A O 1
ATOM 964 N N . LYS A 1 111 ? 13.337 -18.949 -26.350 1.00 90.62 111 LYS A N 1
ATOM 965 C CA . LYS A 1 111 ? 13.631 -20.217 -27.018 1.00 90.62 111 LYS A CA 1
ATOM 966 C C . LYS A 1 111 ? 13.940 -20.022 -28.504 1.00 90.62 111 LYS A C 1
ATOM 968 O O . LYS A 1 111 ? 14.891 -20.622 -28.997 1.00 90.62 111 LYS A O 1
ATOM 973 N N . ASP A 1 112 ? 13.188 -19.162 -29.187 1.00 90.12 112 ASP A N 1
ATOM 974 C CA . ASP A 1 112 ? 13.435 -18.822 -30.591 1.00 90.12 112 ASP A CA 1
ATOM 975 C C . ASP A 1 112 ? 14.798 -18.132 -30.763 1.00 90.12 112 ASP A C 1
ATOM 977 O O . ASP A 1 112 ? 15.586 -18.547 -31.609 1.00 90.12 112 ASP A O 1
ATOM 981 N N . LEU A 1 113 ? 15.123 -17.152 -29.908 1.00 86.25 113 LEU A N 1
ATOM 982 C CA . LEU A 1 113 ? 16.415 -16.450 -29.922 1.00 86.25 113 LEU A CA 1
ATOM 983 C C . LEU A 1 113 ? 17.598 -17.375 -29.603 1.00 86.25 113 LEU A C 1
ATOM 985 O O . LEU A 1 113 ? 18.659 -17.244 -30.209 1.00 86.25 113 LEU A O 1
ATOM 989 N N . LEU A 1 114 ? 17.434 -18.320 -28.673 1.00 84.44 114 LEU A N 1
ATOM 990 C CA . LEU A 1 114 ? 18.450 -19.335 -28.378 1.00 84.44 114 LEU A CA 1
ATOM 991 C C . LEU A 1 114 ? 18.662 -20.269 -29.576 1.00 84.44 114 LEU A C 1
ATOM 993 O O . LEU A 1 114 ? 19.800 -20.536 -29.948 1.00 84.44 114 LEU A O 1
ATOM 997 N N . ALA A 1 115 ? 17.583 -20.705 -30.227 1.00 82.94 115 ALA A N 1
ATOM 998 C CA . ALA A 1 115 ? 17.659 -21.567 -31.402 1.00 82.94 115 ALA A CA 1
ATOM 999 C C . ALA A 1 115 ? 18.184 -20.833 -32.653 1.00 82.94 115 ALA A C 1
ATOM 1001 O O . ALA A 1 115 ? 18.734 -21.463 -33.557 1.00 82.94 115 ALA A O 1
ATOM 1002 N N . GLU A 1 116 ? 17.997 -19.515 -32.741 1.00 79.06 116 GLU A N 1
ATOM 1003 C CA . GLU A 1 116 ? 18.621 -18.660 -33.752 1.00 79.06 116 GLU A CA 1
ATOM 1004 C C . GLU A 1 116 ? 20.115 -18.498 -33.464 1.00 79.06 116 GLU A C 1
ATOM 1006 O O . GLU A 1 116 ? 20.916 -18.714 -34.365 1.00 79.06 116 GLU A O 1
ATOM 1011 N N . LYS A 1 117 ? 20.503 -18.251 -32.204 1.00 76.69 117 LYS A N 1
ATOM 1012 C CA . LYS A 1 117 ? 21.906 -18.200 -31.760 1.00 76.69 117 LYS A CA 1
ATOM 1013 C C . LYS A 1 117 ? 22.668 -19.497 -32.070 1.00 76.69 117 LYS A C 1
ATOM 1015 O O . LYS A 1 117 ? 23.766 -19.430 -32.612 1.00 76.69 117 LYS A O 1
ATOM 1020 N N . GLU A 1 118 ? 22.086 -20.661 -31.779 1.00 74.88 118 GLU A N 1
ATOM 1021 C CA . GLU A 1 118 ? 22.697 -21.973 -32.063 1.00 74.88 118 GLU A CA 1
ATOM 1022 C C . GLU A 1 118 ? 22.848 -22.245 -33.568 1.00 74.88 118 GLU A C 1
ATOM 1024 O O . GLU A 1 118 ? 23.836 -22.828 -34.002 1.00 74.88 118 GLU A O 1
ATOM 1029 N N . ARG A 1 119 ? 21.894 -21.798 -34.397 1.00 69.94 119 ARG A N 1
ATOM 1030 C CA . ARG A 1 119 ? 22.008 -21.896 -35.867 1.00 69.94 119 ARG A CA 1
ATOM 1031 C C . ARG A 1 119 ? 22.970 -20.879 -36.458 1.00 69.94 119 ARG A C 1
ATOM 1033 O O . ARG A 1 119 ? 23.409 -21.030 -37.596 1.00 69.94 119 ARG A O 1
ATOM 1040 N N . ALA A 1 120 ? 23.231 -19.819 -35.712 1.00 60.31 120 ALA A N 1
ATOM 1041 C CA . ALA A 1 120 ? 23.963 -18.678 -36.181 1.00 60.31 120 ALA A CA 1
ATOM 1042 C C . ALA A 1 120 ? 25.479 -18.908 -36.102 1.00 60.31 120 ALA A C 1
ATOM 1044 O O . ALA A 1 120 ? 26.128 -18.478 -37.032 1.00 60.31 120 ALA A O 1
ATOM 1045 N N . GLU A 1 121 ? 26.057 -19.598 -35.114 1.00 58.62 121 GLU A N 1
ATOM 1046 C CA . GLU A 1 121 ? 27.501 -19.732 -34.745 1.00 58.62 121 GLU A CA 1
ATOM 1047 C C . GLU A 1 121 ? 28.683 -19.588 -35.765 1.00 58.62 121 GLU A C 1
ATOM 1049 O O . GLU A 1 121 ? 29.825 -19.543 -35.328 1.00 58.62 121 GLU A O 1
ATOM 1054 N N . GLY A 1 122 ? 28.496 -19.444 -37.081 1.00 57.16 122 GLY A N 1
ATOM 1055 C CA . GLY A 1 122 ? 29.538 -19.214 -38.095 1.00 57.16 122 GLY A CA 1
ATOM 1056 C C . GLY A 1 122 ? 29.617 -17.830 -38.771 1.00 57.16 122 GLY A C 1
ATOM 1057 O O . GLY A 1 122 ? 30.165 -17.773 -39.864 1.00 57.16 122 GLY A O 1
ATOM 1058 N N . ASP A 1 123 ? 29.090 -16.736 -38.202 1.00 57.19 123 ASP A N 1
ATOM 1059 C CA . ASP A 1 123 ? 29.236 -15.388 -38.803 1.00 57.19 123 ASP A CA 1
ATOM 1060 C C . ASP A 1 123 ? 29.395 -14.315 -37.707 1.00 57.19 123 ASP A C 1
ATOM 1062 O O . ASP A 1 123 ? 28.427 -13.943 -37.036 1.00 57.19 123 ASP A O 1
ATOM 1066 N N . ASP A 1 124 ? 30.637 -13.909 -37.443 1.00 61.72 124 ASP A N 1
ATOM 1067 C CA . ASP A 1 124 ? 31.032 -13.155 -36.239 1.00 61.72 124 ASP A CA 1
ATOM 1068 C C . ASP A 1 124 ? 31.002 -11.626 -36.470 1.00 61.72 124 ASP A C 1
ATOM 1070 O O . ASP A 1 124 ? 30.419 -10.871 -35.690 1.00 61.72 124 ASP A O 1
ATOM 1074 N N . ASP A 1 125 ? 31.472 -11.143 -37.623 1.00 59.91 125 ASP A N 1
ATOM 1075 C CA . ASP A 1 125 ? 31.644 -9.698 -37.864 1.00 59.91 125 ASP A CA 1
ATOM 1076 C C . ASP A 1 125 ? 30.335 -8.936 -38.169 1.00 59.91 125 ASP A C 1
ATOM 1078 O O . ASP A 1 125 ? 30.150 -7.780 -37.771 1.00 59.91 125 ASP A O 1
ATOM 1082 N N . GLY A 1 126 ? 29.369 -9.576 -38.836 1.00 62.78 126 GLY A N 1
ATOM 1083 C CA . GLY A 1 126 ? 28.057 -8.969 -39.112 1.00 62.78 126 GLY A CA 1
ATOM 1084 C C . GLY A 1 126 ? 27.141 -8.901 -37.882 1.00 62.78 126 GLY A C 1
ATOM 1085 O O . GLY A 1 126 ? 26.189 -8.118 -37.836 1.00 62.78 126 GLY A O 1
ATOM 1086 N N . ARG A 1 127 ? 27.410 -9.715 -36.856 1.00 61.19 127 ARG A N 1
ATOM 1087 C CA . ARG A 1 127 ? 26.534 -9.850 -35.683 1.00 61.19 127 ARG A CA 1
ATOM 1088 C C . ARG A 1 127 ? 26.939 -8.983 -34.521 1.00 61.19 127 ARG A C 1
ATOM 1090 O O . ARG A 1 127 ? 26.054 -8.461 -33.850 1.00 61.19 127 ARG A O 1
ATOM 1097 N N . THR A 1 128 ? 28.234 -8.787 -34.309 1.00 65.19 128 THR A N 1
ATOM 1098 C CA . THR A 1 128 ? 28.741 -7.828 -33.319 1.00 65.19 128 THR A CA 1
ATOM 1099 C C . THR A 1 128 ? 28.222 -6.421 -33.617 1.00 65.19 128 THR A C 1
ATOM 1101 O O . THR A 1 128 ? 27.675 -5.753 -32.738 1.00 65.19 128 THR A O 1
ATOM 1104 N N . THR A 1 129 ? 28.255 -6.024 -34.888 1.00 72.06 129 THR A N 1
ATOM 1105 C CA . THR A 1 129 ? 27.680 -4.765 -35.379 1.00 72.06 129 THR A CA 1
ATOM 1106 C C . THR A 1 129 ? 26.153 -4.719 -35.235 1.00 72.06 129 THR A C 1
ATOM 1108 O O . THR A 1 129 ? 25.608 -3.731 -34.739 1.00 72.06 129 THR A O 1
ATOM 1111 N N . THR A 1 130 ? 25.443 -5.803 -35.566 1.00 79.06 130 THR A N 1
ATOM 1112 C CA . THR A 1 130 ? 23.979 -5.898 -35.393 1.00 79.06 130 THR A CA 1
ATOM 1113 C C . THR A 1 130 ? 23.554 -5.823 -33.915 1.00 79.06 130 THR A C 1
ATOM 1115 O O . THR A 1 130 ? 22.606 -5.116 -33.573 1.00 79.06 130 THR A O 1
ATOM 1118 N N . ALA A 1 131 ? 24.278 -6.480 -33.006 1.00 79.88 131 ALA A N 1
ATOM 1119 C CA . ALA A 1 131 ? 24.012 -6.458 -31.568 1.00 79.88 131 ALA A CA 1
ATOM 1120 C C . ALA A 1 131 ? 24.249 -5.069 -30.950 1.00 79.88 131 ALA A C 1
ATOM 1122 O O . ALA A 1 131 ? 23.421 -4.593 -30.169 1.00 79.88 131 ALA A O 1
ATOM 1123 N N . GLN A 1 132 ? 25.324 -4.377 -31.343 1.00 81.00 132 GLN A N 1
ATOM 1124 C CA . GLN A 1 132 ? 25.586 -2.992 -30.930 1.00 81.00 132 GLN A CA 1
ATOM 1125 C C . GLN A 1 132 ? 24.479 -2.039 -31.405 1.00 81.00 132 GLN A C 1
ATOM 1127 O O . GLN A 1 132 ? 24.023 -1.183 -30.644 1.00 81.00 132 GLN A O 1
ATOM 1132 N N . LEU A 1 133 ? 23.984 -2.214 -32.636 1.00 84.44 133 LEU A N 1
ATOM 1133 C CA . LEU A 1 133 ? 22.856 -1.435 -33.152 1.00 84.44 133 LEU A CA 1
ATOM 1134 C C . LEU A 1 133 ? 21.570 -1.689 -32.358 1.00 84.44 133 LEU A C 1
ATOM 1136 O O . LEU A 1 133 ? 20.877 -0.731 -32.009 1.00 84.44 133 LEU A O 1
ATOM 1140 N N . HIS A 1 134 ? 21.271 -2.943 -32.009 1.00 85.88 134 HIS A N 1
ATOM 1141 C CA . HIS A 1 134 ? 20.127 -3.272 -31.155 1.00 85.88 134 HIS A CA 1
ATOM 1142 C C . HIS A 1 134 ? 20.253 -2.689 -29.742 1.00 85.88 134 HIS A C 1
ATOM 1144 O O . HIS A 1 134 ? 19.256 -2.216 -29.195 1.00 85.88 134 HIS A O 1
ATOM 1150 N N . PHE A 1 135 ? 21.456 -2.671 -29.160 1.00 87.94 135 PHE A N 1
ATOM 1151 C CA . PHE A 1 135 ? 21.709 -2.033 -27.866 1.00 87.94 135 PHE A CA 1
ATOM 1152 C C . PHE A 1 135 ? 21.456 -0.519 -27.916 1.00 87.94 135 PHE A C 1
ATOM 1154 O O . PHE A 1 135 ? 20.741 0.023 -27.069 1.00 87.94 135 PHE A O 1
ATOM 1161 N N . LEU A 1 136 ? 21.958 0.170 -28.943 1.00 88.06 136 LEU A N 1
ATOM 1162 C CA . LEU A 1 136 ? 21.694 1.598 -29.129 1.00 88.06 136 LEU A CA 1
ATOM 1163 C C . LEU A 1 136 ? 20.207 1.863 -29.402 1.00 88.06 136 LEU A C 1
ATOM 1165 O O . LEU A 1 136 ? 19.628 2.799 -28.855 1.00 88.06 136 LEU A O 1
ATOM 1169 N N . GLU A 1 137 ? 19.535 1.026 -30.193 1.00 90.69 137 GLU A N 1
ATOM 1170 C CA . GLU A 1 137 ? 18.091 1.146 -30.405 1.00 90.69 137 GLU A CA 1
ATOM 1171 C C . GLU A 1 137 ? 17.306 0.941 -29.098 1.00 90.69 137 GLU A C 1
ATOM 1173 O O . GLU A 1 137 ? 16.355 1.675 -28.810 1.00 90.69 137 GLU A O 1
ATOM 1178 N N . PHE A 1 138 ? 17.732 -0.007 -28.263 1.00 91.62 138 PHE A N 1
ATOM 1179 C CA . PHE A 1 138 ? 17.189 -0.199 -26.925 1.00 91.62 138 PHE A CA 1
ATOM 1180 C C . PHE A 1 138 ? 17.370 1.053 -26.061 1.00 91.62 138 PHE A C 1
ATOM 1182 O O . PHE A 1 138 ? 16.390 1.516 -25.474 1.00 91.62 138 PHE A O 1
ATOM 1189 N N . LYS A 1 139 ? 18.563 1.660 -26.043 1.00 93.31 139 LYS A N 1
ATOM 1190 C CA . LYS A 1 139 ? 18.825 2.910 -25.311 1.00 93.31 139 LYS A CA 1
ATOM 1191 C C . LYS A 1 139 ? 17.974 4.074 -25.829 1.00 93.31 139 LYS A C 1
ATOM 1193 O O . LYS A 1 139 ? 17.412 4.813 -25.023 1.00 93.31 139 LYS A O 1
ATOM 1198 N N . ARG A 1 140 ? 17.739 4.181 -27.147 1.00 92.88 140 ARG A N 1
ATOM 1199 C CA . ARG A 1 140 ? 16.791 5.163 -27.725 1.00 92.88 140 ARG A CA 1
ATOM 1200 C C . ARG A 1 140 ? 15.372 4.949 -27.207 1.00 92.88 140 ARG A C 1
ATOM 1202 O O . ARG A 1 140 ? 14.710 5.898 -26.791 1.00 92.88 140 ARG A O 1
ATOM 1209 N N . ARG A 1 141 ? 14.900 3.698 -27.191 1.00 93.88 141 ARG A N 1
ATOM 1210 C CA . ARG A 1 141 ? 13.574 3.351 -26.652 1.00 93.88 141 ARG A CA 1
ATOM 1211 C C . ARG A 1 141 ? 13.489 3.619 -25.147 1.00 93.88 141 ARG A C 1
ATOM 1213 O O . ARG A 1 141 ? 12.437 4.051 -24.680 1.00 93.88 141 ARG A O 1
ATOM 1220 N N . GLN A 1 142 ? 14.561 3.380 -24.391 1.00 92.88 142 GLN A N 1
ATOM 1221 C CA . GLN A 1 142 ? 14.625 3.739 -22.973 1.00 92.88 142 GLN A CA 1
ATOM 1222 C C . GLN A 1 142 ? 14.525 5.250 -22.770 1.00 92.88 142 GLN A C 1
ATOM 1224 O O . GLN A 1 142 ? 13.721 5.680 -21.950 1.00 92.88 142 GLN A O 1
ATOM 1229 N N . LEU A 1 143 ? 15.231 6.053 -23.567 1.00 95.56 143 LEU A N 1
ATOM 1230 C CA . LEU A 1 143 ? 15.173 7.511 -23.481 1.00 95.56 143 LEU A CA 1
ATOM 1231 C C . LEU A 1 143 ? 13.753 8.055 -23.711 1.00 95.56 143 LEU A C 1
ATOM 1233 O O . LEU A 1 143 ? 13.309 8.943 -22.988 1.00 95.56 143 LEU A O 1
ATOM 1237 N N . VAL A 1 144 ? 13.003 7.482 -24.661 1.00 95.94 144 VAL A N 1
ATOM 1238 C CA . VAL A 1 144 ? 11.587 7.833 -24.883 1.00 95.94 144 VAL A CA 1
ATOM 1239 C C . VAL A 1 144 ? 10.734 7.513 -23.652 1.00 95.94 144 VAL A C 1
ATOM 1241 O O . VAL A 1 144 ? 9.909 8.330 -23.245 1.00 95.94 144 VAL A O 1
ATOM 1244 N N . LYS A 1 145 ? 10.937 6.346 -23.029 1.00 95.19 145 LYS A N 1
ATOM 1245 C CA . LYS A 1 145 ? 10.216 5.967 -21.802 1.00 95.19 145 LYS A CA 1
ATOM 1246 C C . LYS A 1 145 ? 10.553 6.899 -20.639 1.00 95.19 145 LYS A C 1
ATOM 1248 O O . LYS A 1 145 ? 9.638 7.364 -19.969 1.00 95.19 145 LYS A O 1
ATOM 1253 N N . LEU A 1 146 ? 11.836 7.200 -20.437 1.00 95.81 146 LEU A N 1
ATOM 1254 C CA . LEU A 1 146 ? 12.305 8.131 -19.408 1.00 95.81 146 LEU A CA 1
ATOM 1255 C C . LEU A 1 146 ? 11.751 9.541 -19.642 1.00 95.81 146 LEU A C 1
ATOM 1257 O O . LEU A 1 146 ? 11.303 10.177 -18.699 1.00 95.81 146 LEU A O 1
ATOM 1261 N N . GLY A 1 147 ? 11.683 9.999 -20.895 1.00 95.44 147 GLY A N 1
ATOM 1262 C CA . GLY A 1 147 ? 11.081 11.288 -21.240 1.00 95.44 147 GLY A CA 1
ATOM 1263 C C . GLY A 1 147 ? 9.568 11.355 -21.002 1.00 95.44 147 GLY A C 1
ATOM 1264 O O . GLY A 1 147 ? 9.053 12.418 -20.670 1.00 95.44 147 GLY A O 1
ATOM 1265 N N . ASN A 1 148 ? 8.837 10.245 -21.145 1.00 96.12 148 ASN A N 1
ATOM 1266 C CA . ASN A 1 148 ? 7.420 10.200 -20.767 1.00 96.12 148 ASN A CA 1
ATOM 1267 C C . ASN A 1 148 ? 7.251 10.230 -19.242 1.00 96.12 148 ASN A C 1
ATOM 1269 O O . ASN A 1 148 ? 6.473 11.032 -18.741 1.00 96.12 148 ASN A O 1
ATOM 1273 N N . LEU A 1 149 ? 8.046 9.442 -18.511 1.00 95.38 149 LEU A N 1
ATOM 1274 C CA . LEU A 1 149 ? 8.061 9.456 -17.044 1.00 95.38 149 LEU A CA 1
ATOM 1275 C C . LEU A 1 149 ? 8.431 10.835 -16.482 1.00 95.38 149 LEU A C 1
ATOM 1277 O O . LEU A 1 149 ? 7.871 11.261 -15.480 1.00 95.38 149 LEU A O 1
ATOM 1281 N N . GLU A 1 150 ? 9.341 11.557 -17.135 1.00 95.44 150 GLU A N 1
ATOM 1282 C CA . GLU A 1 150 ? 9.716 12.918 -16.744 1.00 95.44 150 GLU A CA 1
ATOM 1283 C C . GLU A 1 150 ? 8.527 13.867 -16.859 1.00 95.44 150 GLU A C 1
ATOM 1285 O O . GLU A 1 150 ? 8.263 14.625 -15.930 1.00 95.44 150 GLU A O 1
ATOM 1290 N N . LYS A 1 151 ? 7.772 13.794 -17.962 1.00 95.94 151 LYS A N 1
ATOM 1291 C CA . LYS A 1 151 ? 6.547 14.588 -18.128 1.00 95.94 151 LYS A CA 1
ATOM 1292 C C . LYS A 1 151 ? 5.533 14.271 -17.032 1.00 95.94 151 LYS A C 1
ATOM 1294 O O . LYS A 1 151 ? 4.971 15.203 -16.464 1.00 95.94 151 LYS A O 1
ATOM 1299 N N . ASP A 1 152 ? 5.343 12.994 -16.710 1.00 96.25 152 ASP A N 1
ATOM 1300 C CA . ASP A 1 152 ? 4.407 12.560 -15.669 1.00 96.25 152 ASP A CA 1
ATOM 1301 C C . ASP A 1 152 ? 4.839 13.055 -14.276 1.00 96.25 152 ASP A C 1
ATOM 1303 O O . ASP A 1 152 ? 4.024 13.607 -13.535 1.00 96.25 152 ASP A O 1
ATOM 1307 N N . LEU A 1 153 ? 6.127 12.939 -13.927 1.00 95.50 153 LEU A N 1
ATOM 1308 C CA . LEU A 1 153 ? 6.655 13.438 -12.651 1.00 95.50 153 LEU A CA 1
ATOM 1309 C C . LEU A 1 153 ? 6.616 14.966 -12.562 1.00 95.50 153 LEU A C 1
ATOM 1311 O O . LEU A 1 153 ? 6.298 15.509 -11.506 1.00 95.50 153 LEU A O 1
ATOM 1315 N N . VAL A 1 154 ? 6.924 15.677 -13.650 1.00 95.25 154 VAL A N 1
ATOM 1316 C CA . VAL A 1 154 ? 6.813 17.142 -13.702 1.00 95.25 154 VAL A CA 1
ATOM 1317 C C . VAL A 1 154 ? 5.355 17.565 -13.545 1.00 95.25 154 VAL A C 1
ATOM 1319 O O . VAL A 1 154 ? 5.075 18.485 -12.780 1.00 95.25 154 VAL A O 1
ATOM 1322 N N . HIS A 1 155 ? 4.425 16.856 -14.183 1.00 96.19 155 HIS A N 1
ATOM 1323 C CA . HIS A 1 155 ? 2.999 17.091 -14.004 1.00 96.19 155 HIS A CA 1
ATOM 1324 C C . HIS A 1 155 ? 2.568 16.871 -12.547 1.00 96.19 155 HIS A C 1
ATOM 1326 O O . HIS A 1 155 ? 1.922 17.740 -11.966 1.00 96.19 155 HIS A O 1
ATOM 1332 N N . GLN A 1 156 ? 2.991 15.769 -11.918 1.00 96.25 156 GLN A N 1
ATOM 1333 C CA . GLN A 1 156 ? 2.735 15.508 -10.499 1.00 96.25 156 GLN A CA 1
ATOM 1334 C C . GLN A 1 156 ? 3.335 16.597 -9.597 1.00 96.25 156 GLN A C 1
ATOM 1336 O O . GLN A 1 156 ? 2.693 17.030 -8.643 1.00 96.25 156 GLN A O 1
ATOM 1341 N N . LYS A 1 157 ? 4.547 17.069 -9.904 1.00 96.56 157 LYS A N 1
ATOM 1342 C CA . LYS A 1 157 ? 5.209 18.166 -9.188 1.00 96.56 157 LYS A CA 1
ATOM 1343 C C . LYS A 1 157 ? 4.391 19.453 -9.276 1.00 96.56 157 LYS A C 1
ATOM 1345 O O . LYS A 1 157 ? 4.224 20.128 -8.268 1.00 96.56 157 LYS A O 1
ATOM 1350 N N . ASP A 1 158 ? 3.892 19.796 -10.461 1.00 96.81 158 ASP A N 1
ATOM 1351 C CA . ASP A 1 158 ? 3.084 21.000 -10.665 1.00 96.81 158 ASP A CA 1
ATOM 1352 C C . ASP A 1 158 ? 1.717 20.893 -9.973 1.00 96.81 158 ASP A C 1
ATOM 1354 O O . ASP A 1 158 ? 1.267 21.871 -9.380 1.00 96.81 158 ASP A O 1
ATOM 1358 N N . LEU A 1 159 ? 1.083 19.715 -9.987 1.00 97.19 159 LEU A N 1
ATOM 1359 C CA . LEU A 1 159 ? -0.146 19.452 -9.229 1.00 97.19 159 LEU A CA 1
ATOM 1360 C C . LEU A 1 159 ? 0.079 19.597 -7.721 1.00 97.19 159 LEU A C 1
ATOM 1362 O O . LEU A 1 159 ? -0.618 20.372 -7.078 1.00 97.19 159 LEU A O 1
ATOM 1366 N N . LEU A 1 160 ? 1.095 18.927 -7.168 1.00 96.19 160 LEU A N 1
ATOM 1367 C CA . LEU A 1 160 ? 1.437 19.037 -5.747 1.00 96.19 160 LEU A CA 1
ATOM 1368 C C . LEU A 1 160 ? 1.791 20.470 -5.355 1.00 96.19 160 LEU A C 1
ATOM 1370 O O . LEU A 1 160 ? 1.458 20.900 -4.257 1.00 96.19 160 LEU A O 1
ATOM 1374 N N . LYS A 1 161 ? 2.452 21.220 -6.241 1.00 97.44 161 LYS A N 1
ATOM 1375 C CA . LYS A 1 161 ? 2.755 22.629 -6.001 1.00 97.44 161 LYS A CA 1
ATOM 1376 C C . LYS A 1 161 ? 1.479 23.468 -5.896 1.00 97.44 161 LYS A C 1
ATOM 1378 O O . LYS A 1 161 ? 1.356 24.218 -4.935 1.00 97.44 161 LYS A O 1
ATOM 1383 N N . LYS A 1 162 ? 0.528 23.298 -6.822 1.00 97.00 162 LYS A N 1
ATOM 1384 C CA . LYS A 1 162 ? -0.781 23.971 -6.757 1.00 97.00 162 LYS A CA 1
ATOM 1385 C C . LYS A 1 162 ? -1.544 23.597 -5.495 1.00 97.00 162 LYS A C 1
ATOM 1387 O O . LYS A 1 162 ? -2.041 24.467 -4.801 1.00 97.00 162 LYS A O 1
ATOM 1392 N N . GLU A 1 163 ? -1.577 22.313 -5.156 1.00 96.31 163 GLU A N 1
ATOM 1393 C CA . GLU A 1 163 ? -2.236 21.857 -3.937 1.00 96.31 163 GLU A CA 1
ATOM 1394 C C . GLU A 1 163 ? -1.583 22.412 -2.663 1.00 96.31 163 GLU A C 1
ATOM 1396 O O . GLU A 1 163 ? -2.281 22.673 -1.693 1.00 96.31 163 GLU A O 1
ATOM 1401 N N . VAL A 1 164 ? -0.256 22.574 -2.628 1.00 96.88 164 VAL A N 1
ATOM 1402 C CA . VAL A 1 164 ? 0.438 23.238 -1.511 1.00 96.88 164 VAL A CA 1
ATOM 1403 C C . VAL A 1 164 ? 0.043 24.712 -1.439 1.00 96.88 164 VAL A C 1
ATOM 1405 O O . VAL A 1 164 ? -0.253 25.191 -0.350 1.00 96.88 164 VAL A O 1
ATOM 1408 N N . GLU A 1 165 ? -0.001 25.409 -2.577 1.00 96.81 165 GLU A N 1
ATOM 1409 C CA . GLU A 1 165 ? -0.441 26.808 -2.662 1.00 96.81 165 GLU A CA 1
ATOM 1410 C C . GLU A 1 165 ? -1.892 26.965 -2.161 1.00 96.81 165 GLU A C 1
ATOM 1412 O O . GLU A 1 165 ? -2.143 27.790 -1.288 1.00 96.81 165 GLU A O 1
ATOM 1417 N N . GLU A 1 166 ? -2.819 26.109 -2.602 1.00 95.19 166 GLU A N 1
ATOM 1418 C CA . GLU A 1 166 ? -4.223 26.097 -2.157 1.00 95.19 166 GLU A CA 1
ATOM 1419 C C . GLU A 1 166 ? -4.361 25.839 -0.644 1.00 95.19 166 GLU A C 1
ATOM 1421 O O . GLU A 1 166 ? -5.090 26.542 0.054 1.00 95.19 166 GLU A O 1
ATOM 1426 N N . GLU A 1 167 ? -3.645 24.850 -0.098 1.00 93.81 167 GLU A N 1
ATOM 1427 C CA . GLU A 1 167 ? -3.665 24.567 1.347 1.00 93.81 167 GLU A CA 1
ATOM 1428 C C . GLU A 1 167 ? -3.064 25.712 2.167 1.00 93.81 167 GLU A C 1
ATOM 1430 O O . GLU A 1 167 ? -3.492 25.970 3.295 1.00 93.81 167 GLU A O 1
ATOM 1435 N N . GLN A 1 168 ? -2.080 26.410 1.602 1.00 94.69 168 GLN A N 1
ATOM 1436 C CA . GLN A 1 168 ? -1.468 27.573 2.221 1.00 94.69 168 GLN A CA 1
ATOM 1437 C C . GLN A 1 168 ? -2.418 28.775 2.202 1.00 94.69 168 GLN A C 1
ATOM 1439 O O . GLN A 1 168 ? -2.542 29.449 3.221 1.00 94.69 168 GLN A O 1
ATOM 1444 N N . GLU A 1 169 ? -3.159 28.998 1.116 1.00 95.25 169 GLU A N 1
ATOM 1445 C CA . GLU A 1 169 ? -4.222 30.009 1.049 1.00 95.25 169 GLU A CA 1
ATOM 1446 C C . GLU A 1 169 ? -5.344 29.735 2.060 1.00 95.25 169 GLU A C 1
ATOM 1448 O O . GLU A 1 169 ? -5.756 30.647 2.777 1.00 95.25 169 GLU A O 1
ATOM 1453 N N . ILE A 1 170 ? -5.796 28.481 2.186 1.00 93.25 170 ILE A N 1
ATOM 1454 C CA . ILE A 1 170 ? -6.797 28.080 3.190 1.00 93.25 170 ILE A CA 1
ATOM 1455 C C . ILE A 1 170 ? -6.272 28.345 4.604 1.00 93.25 170 ILE A C 1
ATOM 1457 O O . ILE A 1 170 ? -6.993 28.871 5.454 1.00 93.25 170 ILE A O 1
ATOM 1461 N N . LEU A 1 171 ? -5.013 27.994 4.866 1.00 92.38 171 LEU A N 1
ATOM 1462 C CA . LEU A 1 171 ? -4.387 28.230 6.160 1.00 92.38 171 LEU A CA 1
ATOM 1463 C C . LEU A 1 171 ? -4.299 29.728 6.484 1.00 92.38 171 LEU A C 1
ATOM 1465 O O . LEU A 1 171 ? -4.607 30.128 7.606 1.00 92.38 171 LEU A O 1
ATOM 1469 N N . GLU A 1 172 ? -3.893 30.557 5.524 1.00 91.56 172 GLU A N 1
ATOM 1470 C CA . GLU A 1 172 ? -3.839 32.009 5.703 1.00 91.56 172 GLU A CA 1
ATOM 1471 C C . GLU A 1 172 ? -5.240 32.616 5.879 1.00 91.56 172 GLU A C 1
ATOM 1473 O O . GLU A 1 172 ? -5.413 33.477 6.739 1.00 91.56 172 GLU A O 1
ATOM 1478 N N . HIS A 1 173 ? -6.262 32.115 5.175 1.00 89.75 173 HIS A N 1
ATOM 1479 C CA . HIS A 1 173 ? -7.654 32.530 5.376 1.00 89.75 173 HIS A CA 1
ATOM 1480 C C . HIS A 1 173 ? -8.137 32.239 6.802 1.00 89.75 173 HIS A C 1
ATOM 1482 O O . HIS A 1 173 ? -8.624 33.143 7.474 1.00 89.75 173 HIS A O 1
ATOM 1488 N N . LEU A 1 174 ? -7.919 31.019 7.306 1.00 88.38 174 LEU A N 1
ATOM 1489 C CA . LEU A 1 174 ? -8.287 30.632 8.675 1.00 88.38 174 LEU A CA 1
ATOM 1490 C C . LEU A 1 174 ? -7.525 31.448 9.733 1.00 88.38 174 LEU A C 1
ATOM 1492 O O . LEU A 1 174 ? -8.077 31.811 10.772 1.00 88.38 174 LEU A O 1
ATOM 1496 N N . LYS A 1 175 ? -6.252 31.779 9.478 1.00 86.38 175 LYS A N 1
ATOM 1497 C CA . LYS A 1 175 ? -5.470 32.677 10.346 1.00 86.38 175 LYS A CA 1
ATOM 1498 C C . LYS A 1 175 ? -6.007 34.112 10.324 1.00 86.38 175 LYS A C 1
ATOM 1500 O O . LYS A 1 175 ? -6.015 34.766 11.369 1.00 86.38 175 LYS A O 1
ATOM 1505 N N . CYS A 1 176 ? -6.432 34.609 9.164 1.00 82.38 176 CYS A N 1
ATOM 1506 C CA . CYS A 1 176 ? -7.047 35.926 9.007 1.00 82.38 176 CYS A CA 1
ATOM 1507 C C . CYS A 1 176 ? -8.416 36.006 9.690 1.00 82.38 176 CYS A C 1
ATOM 1509 O O . CYS A 1 176 ? -8.621 36.930 10.475 1.00 82.38 176 CYS A O 1
ATOM 1511 N N . GLU A 1 177 ? -9.297 35.025 9.477 1.00 81.25 177 GLU A N 1
ATOM 1512 C CA . GLU A 1 177 ? -10.590 34.913 10.167 1.00 81.25 177 GLU A CA 1
ATOM 1513 C C . GLU A 1 177 ? -10.398 34.939 11.685 1.00 81.25 177 GLU A C 1
ATOM 1515 O O . GLU A 1 177 ? -10.991 35.775 12.360 1.00 81.25 177 GLU A O 1
ATOM 1520 N N . ASN A 1 178 ? -9.457 34.154 12.219 1.00 73.81 178 ASN A N 1
ATOM 1521 C CA . ASN A 1 178 ? -9.135 34.178 13.649 1.00 73.81 178 ASN A CA 1
ATOM 1522 C C . ASN A 1 178 ? -8.616 35.538 14.132 1.00 73.81 178 ASN A C 1
ATOM 1524 O O . ASN A 1 178 ? -8.921 35.968 15.247 1.00 73.81 178 ASN A O 1
ATOM 1528 N N . ARG A 1 179 ? -7.824 36.247 13.318 1.00 74.88 179 ARG A N 1
ATOM 1529 C CA . ARG A 1 179 ? -7.324 37.589 13.654 1.00 74.88 179 ARG A CA 1
ATOM 1530 C C . ARG A 1 179 ? -8.453 38.620 13.681 1.00 74.88 179 ARG A C 1
ATOM 1532 O O . ARG A 1 179 ? -8.441 39.498 14.546 1.00 74.88 179 ARG A O 1
ATOM 1539 N N . ASP A 1 180 ? -9.399 38.536 12.755 1.00 70.88 180 ASP A N 1
ATOM 1540 C CA . ASP A 1 180 ? -10.526 39.461 12.660 1.00 70.88 180 ASP A CA 1
ATOM 1541 C C . ASP A 1 180 ? -11.609 39.156 13.707 1.00 70.88 180 ASP A C 1
ATOM 1543 O O . ASP A 1 180 ? -12.116 40.088 14.337 1.00 70.88 180 ASP A O 1
ATOM 1547 N N . GLU A 1 181 ? -11.862 37.882 14.020 1.00 64.25 181 GLU A N 1
ATOM 1548 C CA . GLU A 1 181 ? -12.691 37.464 15.158 1.00 64.25 181 GLU A CA 1
ATOM 1549 C C . GLU A 1 181 ? -12.083 37.924 16.492 1.00 64.25 181 GLU A C 1
ATOM 1551 O O . GLU A 1 181 ? -12.783 38.515 17.315 1.00 64.25 181 GLU A O 1
ATOM 1556 N N . SER A 1 182 ? -10.760 37.810 16.668 1.00 64.25 182 SER A N 1
ATOM 1557 C CA . SER A 1 182 ? -10.054 38.346 17.847 1.00 64.25 182 SER A CA 1
ATOM 1558 C C . SER A 1 182 ? -10.191 39.869 17.982 1.00 64.25 182 SER A C 1
ATOM 1560 O O . SER A 1 182 ? -10.339 40.398 19.086 1.00 64.25 182 SER A O 1
ATOM 1562 N N . ARG A 1 183 ? -10.162 40.605 16.860 1.00 68.19 183 ARG A N 1
ATOM 1563 C CA . ARG A 1 183 ? -10.336 42.071 16.827 1.00 68.19 183 ARG A CA 1
ATOM 1564 C C . ARG A 1 183 ? -11.771 42.504 17.126 1.00 68.19 183 ARG A C 1
ATOM 1566 O O . ARG A 1 183 ? -11.968 43.570 17.710 1.00 68.19 183 ARG A O 1
ATOM 1573 N N . LEU A 1 184 ? -12.760 41.707 16.722 1.00 60.78 184 LEU A N 1
ATOM 1574 C CA . LEU A 1 184 ? -14.176 41.927 17.028 1.00 60.78 184 LEU A CA 1
ATOM 1575 C C . LEU A 1 184 ? -14.492 41.600 18.497 1.00 60.78 184 LEU A C 1
ATOM 1577 O O . LEU A 1 184 ? -15.249 42.340 19.128 1.00 60.78 184 LEU A O 1
ATOM 1581 N N . LEU A 1 185 ? -13.868 40.558 19.059 1.00 56.09 185 LEU A N 1
ATOM 1582 C CA . LEU A 1 185 ? -14.049 40.135 20.453 1.00 56.09 185 LEU A CA 1
ATOM 1583 C C . LEU A 1 185 ? -13.327 41.044 21.462 1.00 56.09 185 LEU A C 1
ATOM 1585 O O . LEU A 1 185 ? -13.822 41.238 22.569 1.00 56.09 185 LEU A O 1
ATOM 1589 N N . GLY A 1 186 ? -12.211 41.675 21.072 1.00 53.06 186 GLY A N 1
ATOM 1590 C CA . GLY A 1 186 ? -11.427 42.600 21.908 1.00 53.06 186 GLY A CA 1
ATOM 1591 C C . GLY A 1 186 ? -12.136 43.897 22.333 1.00 53.06 186 GLY A C 1
ATOM 1592 O O . GLY A 1 186 ? -11.519 44.742 22.977 1.00 53.06 186 GLY A O 1
ATOM 1593 N N . LYS A 1 187 ? -13.416 44.080 21.977 1.00 58.41 187 LYS A N 1
ATOM 1594 C CA . LYS A 1 187 ? -14.268 45.188 22.447 1.00 58.41 187 LYS A CA 1
ATOM 1595 C C . LYS A 1 187 ? -15.180 44.809 23.622 1.00 58.41 187 LYS A C 1
ATOM 1597 O O . LYS A 1 187 ? -15.800 45.704 24.186 1.00 58.41 187 LYS A O 1
ATOM 1602 N N . ASN A 1 188 ? -15.254 43.530 23.999 1.00 56.41 188 ASN A N 1
ATOM 1603 C CA . ASN A 1 188 ? -16.088 43.050 25.101 1.00 56.41 188 ASN A CA 1
ATOM 1604 C C . ASN A 1 188 ? -15.210 42.421 26.200 1.00 56.41 188 ASN A C 1
ATOM 1606 O O . ASN A 1 188 ? -14.464 41.478 25.938 1.00 56.41 188 ASN A O 1
ATOM 1610 N N . ASP A 1 189 ? -15.309 42.927 27.433 1.00 52.91 189 ASP A N 1
ATOM 1611 C CA . ASP A 1 189 ? -14.604 42.404 28.614 1.00 52.91 189 ASP A CA 1
ATOM 1612 C C . ASP A 1 189 ? -15.123 41.001 28.998 1.00 52.91 189 ASP A C 1
ATOM 1614 O O . ASP A 1 189 ? -16.032 40.848 29.812 1.00 52.91 189 ASP A O 1
ATOM 1618 N N . ALA A 1 190 ? -14.545 39.953 28.403 1.00 56.22 190 ALA A N 1
ATOM 1619 C CA . ALA A 1 190 ? -14.737 38.558 28.809 1.00 56.22 190 ALA A CA 1
ATOM 1620 C C . ALA A 1 190 ? -13.473 37.723 28.520 1.00 56.22 190 ALA A C 1
ATOM 1622 O O . ALA A 1 190 ? -13.403 36.944 27.568 1.00 56.22 190 ALA A O 1
ATOM 1623 N N . SER A 1 191 ? -12.451 37.865 29.368 1.00 61.19 191 SER A N 1
ATOM 1624 C CA . SER A 1 191 ? -11.139 37.210 29.207 1.00 61.19 191 SER A CA 1
ATOM 1625 C C . SER A 1 191 ? -11.188 35.672 29.166 1.00 61.19 191 SER A C 1
ATOM 1627 O O . SER A 1 191 ? -10.321 35.049 28.559 1.00 61.19 191 SER A O 1
ATOM 1629 N N . VAL A 1 192 ? -12.208 35.044 29.762 1.00 59.66 192 VAL A N 1
ATOM 1630 C CA . VAL A 1 192 ? -12.346 33.576 29.827 1.00 59.66 192 VAL A CA 1
ATOM 1631 C C . VAL A 1 192 ? -12.921 32.986 28.531 1.00 59.66 192 VAL A C 1
ATOM 1633 O O . VAL A 1 192 ? -12.469 31.927 28.098 1.00 59.66 192 VAL A O 1
ATOM 1636 N N . GLN A 1 193 ? -13.855 33.688 27.874 1.00 60.88 193 GLN A N 1
ATOM 1637 C CA . GLN A 1 193 ? -14.420 33.281 26.576 1.00 60.88 193 GLN A CA 1
ATOM 1638 C C . GLN A 1 193 ? -13.386 33.407 25.448 1.00 60.88 193 GLN A C 1
ATOM 1640 O O . GLN A 1 193 ? -13.343 32.571 24.551 1.00 60.88 193 GLN A O 1
ATOM 1645 N N . HIS A 1 194 ? -12.485 34.390 25.543 1.00 58.34 194 HIS A N 1
ATOM 1646 C CA . HIS A 1 194 ? -11.382 34.570 24.597 1.00 58.34 194 HIS A CA 1
ATOM 1647 C C . HIS A 1 194 ? -10.416 33.371 24.580 1.00 58.34 194 HIS A C 1
ATOM 1649 O O . HIS A 1 194 ? -9.989 32.936 23.516 1.00 58.34 194 HIS A O 1
ATOM 1655 N N . VAL A 1 195 ? -10.091 32.789 25.742 1.00 61.59 195 VAL A N 1
ATOM 1656 C CA . VAL A 1 195 ? -9.190 31.621 25.825 1.00 61.59 195 VAL A CA 1
ATOM 1657 C C . VAL A 1 195 ? -9.850 30.352 25.274 1.00 61.59 195 VAL A C 1
ATOM 1659 O O . VAL A 1 195 ? -9.179 29.543 24.636 1.00 61.59 195 VAL A O 1
ATOM 1662 N N . THR A 1 196 ? -11.161 30.183 25.475 1.00 66.38 196 THR A N 1
ATOM 1663 C CA . THR A 1 196 ? -11.909 29.031 24.940 1.00 66.38 196 THR A CA 1
ATOM 1664 C C . THR A 1 196 ? -12.118 29.132 23.427 1.00 66.38 196 THR A C 1
ATOM 1666 O O . THR A 1 196 ? -11.984 28.123 22.738 1.00 66.38 196 THR A O 1
ATOM 1669 N N . GLN A 1 197 ? -12.358 30.339 22.904 1.00 66.62 197 GLN A N 1
ATOM 1670 C CA . GLN A 1 197 ? -12.472 30.598 21.466 1.00 66.62 197 GLN A CA 1
ATOM 1671 C C . GLN A 1 197 ? -11.125 30.398 20.750 1.00 66.62 197 GLN A C 1
ATOM 1673 O O . GLN A 1 197 ? -11.045 29.609 19.817 1.00 66.62 197 GLN A O 1
ATOM 1678 N N . MET A 1 198 ? -10.031 30.964 21.282 1.00 63.12 198 MET A N 1
ATOM 1679 C CA . MET A 1 198 ? -8.667 30.733 20.774 1.00 63.12 198 MET A CA 1
ATOM 1680 C C . MET A 1 198 ? -8.288 29.244 20.730 1.00 63.12 198 MET A C 1
ATOM 1682 O O . MET A 1 198 ? -7.564 28.815 19.832 1.00 63.12 198 MET A O 1
ATOM 1686 N N . ALA A 1 199 ? -8.762 28.442 21.689 1.00 70.06 199 ALA A N 1
ATOM 1687 C CA . ALA A 1 199 ? -8.521 27.001 21.705 1.00 70.06 199 ALA A CA 1
ATOM 1688 C C . ALA A 1 199 ? -9.285 26.265 20.587 1.00 70.06 199 ALA A C 1
ATOM 1690 O O . ALA A 1 199 ? -8.692 25.412 19.926 1.00 70.06 199 ALA A O 1
ATOM 1691 N N . GLN A 1 200 ? -10.552 26.619 20.339 1.00 71.75 200 GLN A N 1
ATOM 1692 C CA . GLN A 1 200 ? -11.355 26.065 19.235 1.00 71.75 200 GLN A CA 1
ATOM 1693 C C . GLN A 1 200 ? -10.831 26.489 17.857 1.00 71.75 200 GLN A C 1
ATOM 1695 O O . GLN A 1 200 ? -10.816 25.708 16.907 1.00 71.75 200 GLN A O 1
ATOM 1700 N N . ASP A 1 201 ? -10.353 27.717 17.750 1.00 68.00 201 ASP A N 1
ATOM 1701 C CA . ASP A 1 201 ? -9.793 28.287 16.531 1.00 68.00 201 ASP A CA 1
ATOM 1702 C C . ASP A 1 201 ? -8.441 27.655 16.173 1.00 68.00 201 ASP A C 1
ATOM 1704 O O . ASP A 1 201 ? -8.167 27.335 15.011 1.00 68.00 201 ASP A O 1
ATOM 1708 N N . LEU A 1 202 ? -7.625 27.364 17.189 1.00 76.31 202 LEU A N 1
ATOM 1709 C CA . LEU A 1 202 ? -6.397 26.588 17.042 1.00 76.31 202 LEU A CA 1
ATOM 1710 C C . LEU A 1 202 ? -6.681 25.120 16.670 1.00 76.31 202 LEU A C 1
ATOM 1712 O O . LEU A 1 202 ? -5.894 24.503 15.951 1.00 76.31 202 LEU A O 1
ATOM 1716 N N . GLU A 1 203 ? -7.799 24.555 17.132 1.00 80.69 203 GLU A N 1
ATOM 1717 C CA . GLU A 1 203 ? -8.234 23.195 16.792 1.00 80.69 203 GLU A CA 1
ATOM 1718 C C . GLU A 1 203 ? -8.612 23.056 15.307 1.00 80.69 203 GLU A C 1
ATOM 1720 O O . GLU A 1 203 ? -8.330 22.021 14.705 1.00 80.69 203 GLU A O 1
ATOM 1725 N N . LYS A 1 204 ? -9.147 24.115 14.680 1.00 83.81 204 LYS A N 1
ATOM 1726 C CA . LYS A 1 204 ? -9.443 24.157 13.234 1.00 83.81 204 LYS A CA 1
ATOM 1727 C C . LYS A 1 204 ? -8.199 24.363 12.363 1.00 83.81 204 LYS A C 1
ATOM 1729 O O . LYS A 1 204 ? -8.132 23.826 11.259 1.00 83.81 204 LYS A O 1
ATOM 1734 N N . ILE A 1 205 ? -7.206 25.110 12.851 1.00 87.38 205 ILE A N 1
ATOM 1735 C CA . ILE A 1 205 ? -5.960 25.402 12.119 1.00 87.38 205 ILE A CA 1
ATOM 1736 C C . ILE A 1 205 ? -5.043 24.173 12.031 1.00 87.38 205 ILE A C 1
ATOM 1738 O O . ILE A 1 205 ? -4.559 23.834 10.948 1.00 87.38 205 ILE A O 1
ATOM 1742 N N . LYS A 1 206 ? -4.832 23.468 13.150 1.00 89.69 206 LYS A N 1
ATOM 1743 C CA . LYS A 1 206 ? -3.924 22.308 13.241 1.00 89.69 206 LYS A CA 1
ATOM 1744 C C . LYS A 1 206 ? -4.102 21.248 12.138 1.00 89.69 206 LYS A C 1
ATOM 1746 O O . LYS A 1 206 ? -3.096 20.839 11.557 1.00 89.69 206 LYS A O 1
ATOM 1751 N N . PRO A 1 207 ? -5.317 20.769 11.799 1.00 91.62 207 PRO A N 1
ATOM 1752 C CA . PRO A 1 207 ? -5.478 19.765 10.746 1.00 91.62 207 PRO A CA 1
ATOM 1753 C C . PRO A 1 207 ? -5.083 20.284 9.355 1.00 91.62 207 PRO A C 1
ATOM 1755 O O . PRO A 1 207 ? -4.534 19.517 8.562 1.00 91.62 207 PRO A O 1
ATOM 1758 N N . VAL A 1 208 ? -5.315 21.568 9.061 1.00 92.56 208 VAL A N 1
ATOM 1759 C CA . VAL A 1 208 ? -4.901 22.194 7.793 1.00 92.56 208 VAL A CA 1
ATOM 1760 C C . VAL A 1 208 ? -3.381 22.331 7.738 1.00 92.56 208 VAL A C 1
ATOM 1762 O O . VAL A 1 208 ? -2.773 21.968 6.735 1.00 92.56 208 VAL A O 1
ATOM 1765 N N . GLU A 1 209 ? -2.742 22.732 8.839 1.00 92.94 209 GLU A N 1
ATOM 1766 C CA . GLU A 1 209 ? -1.278 22.782 8.940 1.00 92.94 209 GLU A CA 1
ATOM 1767 C C . GLU A 1 209 ? -0.634 21.407 8.739 1.00 92.94 209 GLU A C 1
ATOM 1769 O O . GLU A 1 209 ? 0.350 21.281 8.011 1.00 92.94 209 GLU A O 1
ATOM 1774 N N . HIS A 1 210 ? -1.191 20.352 9.339 1.00 93.75 210 HIS A N 1
ATOM 1775 C CA . HIS A 1 210 ? -0.688 18.993 9.145 1.00 93.75 210 HIS A CA 1
ATOM 1776 C C . HIS A 1 210 ? -0.828 18.523 7.694 1.00 93.75 210 HIS A C 1
ATOM 1778 O O . HIS A 1 210 ? 0.092 17.893 7.163 1.00 93.75 210 HIS A O 1
ATOM 1784 N N . ARG A 1 211 ? -1.947 18.848 7.035 1.00 95.44 211 ARG A N 1
ATOM 1785 C CA . ARG A 1 211 ? -2.172 18.524 5.621 1.00 95.44 211 ARG A CA 1
ATOM 1786 C C . ARG A 1 211 ? -1.209 19.288 4.711 1.00 95.44 211 ARG A C 1
ATOM 1788 O O . ARG A 1 211 ? -0.580 18.661 3.860 1.00 95.44 211 ARG A O 1
ATOM 1795 N N . LEU A 1 212 ? -1.009 20.585 4.950 1.00 95.69 212 LEU A N 1
ATOM 1796 C CA . LEU A 1 212 ? -0.019 21.407 4.249 1.00 95.69 212 LEU A CA 1
ATOM 1797 C C . LEU A 1 212 ? 1.396 20.831 4.412 1.00 95.69 212 LEU A C 1
ATOM 1799 O O . LEU A 1 212 ? 2.054 20.518 3.422 1.00 95.69 212 LEU A O 1
ATOM 1803 N N . GLN A 1 213 ? 1.837 20.584 5.650 1.00 96.00 213 GLN A N 1
ATOM 1804 C CA . GLN A 1 213 ? 3.158 20.011 5.936 1.00 96.00 213 GLN A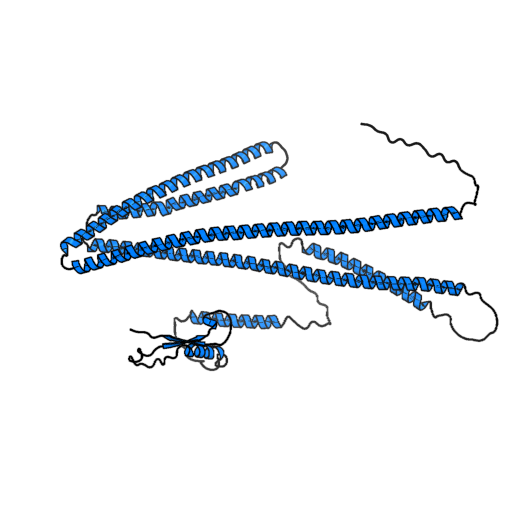 CA 1
ATOM 1805 C C . GLN A 1 213 ? 3.368 18.652 5.262 1.00 96.00 213 GLN A C 1
ATOM 1807 O O . GLN A 1 213 ? 4.481 18.331 4.837 1.00 96.00 213 GLN A O 1
ATOM 1812 N N . TYR A 1 214 ? 2.322 17.829 5.183 1.00 96.12 214 TYR A N 1
ATOM 1813 C CA . TYR A 1 214 ? 2.373 16.550 4.487 1.00 96.12 214 TYR A CA 1
ATOM 1814 C C . TYR A 1 214 ? 2.612 16.740 2.985 1.00 96.12 214 TYR A C 1
ATOM 1816 O O . TYR A 1 214 ? 3.558 16.155 2.449 1.00 96.12 214 TYR A O 1
ATOM 1824 N N . LYS A 1 215 ? 1.832 17.603 2.321 1.00 96.94 215 LYS A N 1
ATOM 1825 C CA . LYS A 1 215 ? 1.999 17.888 0.887 1.00 96.94 215 LYS A CA 1
ATOM 1826 C C . LYS A 1 215 ? 3.349 18.543 0.579 1.00 96.94 215 LYS A C 1
ATOM 1828 O O . LYS A 1 215 ? 4.023 18.146 -0.367 1.00 96.94 215 LYS A O 1
ATOM 1833 N N . GLU A 1 216 ? 3.827 19.451 1.428 1.00 96.06 216 GLU A N 1
ATOM 1834 C CA . GLU A 1 216 ? 5.167 20.038 1.304 1.00 96.06 216 GLU A CA 1
ATOM 1835 C C . GLU A 1 216 ? 6.284 18.993 1.428 1.00 96.06 216 GLU A C 1
ATOM 1837 O O . GLU A 1 216 ? 7.285 19.059 0.711 1.00 96.06 216 GLU A O 1
ATOM 1842 N N . ARG A 1 217 ? 6.145 18.022 2.344 1.00 96.62 217 ARG A N 1
ATOM 1843 C CA . ARG A 1 217 ? 7.100 16.909 2.476 1.00 96.62 217 ARG A CA 1
ATOM 1844 C C . ARG A 1 217 ? 7.091 16.034 1.230 1.00 96.62 217 ARG A C 1
ATOM 1846 O O . ARG A 1 217 ? 8.168 15.674 0.761 1.00 96.62 217 ARG A O 1
ATOM 1853 N N . GLN A 1 218 ? 5.915 15.729 0.683 1.00 95.88 218 GLN A N 1
ATOM 1854 C CA . GLN A 1 218 ? 5.797 14.983 -0.570 1.00 95.88 218 GLN A CA 1
ATOM 1855 C C . GLN A 1 218 ? 6.461 15.724 -1.735 1.00 95.88 218 GLN A C 1
ATOM 1857 O O . GLN A 1 218 ? 7.267 15.134 -2.452 1.00 95.88 218 GLN A O 1
ATOM 1862 N N . LEU A 1 219 ? 6.188 17.024 -1.885 1.00 96.44 219 LEU A N 1
ATOM 1863 C CA . LEU A 1 219 ? 6.790 17.853 -2.926 1.00 96.44 219 LEU A CA 1
ATOM 1864 C C . LEU A 1 219 ? 8.317 17.907 -2.782 1.00 96.44 219 LEU A C 1
ATOM 1866 O O . LEU A 1 219 ? 9.039 17.708 -3.758 1.00 96.44 219 LEU A O 1
ATOM 1870 N N . ARG A 1 220 ? 8.827 18.102 -1.559 1.00 96.56 220 ARG A N 1
ATOM 1871 C CA . ARG A 1 220 ? 10.271 18.060 -1.277 1.00 96.56 220 ARG A CA 1
ATOM 1872 C C . ARG A 1 220 ? 10.887 16.708 -1.620 1.00 96.56 220 ARG A C 1
ATOM 1874 O O . ARG A 1 220 ? 11.948 16.674 -2.233 1.00 96.56 220 ARG A O 1
ATOM 1881 N N . TYR A 1 221 ? 10.227 15.607 -1.267 1.00 95.00 221 TYR A N 1
ATOM 1882 C CA . TYR A 1 221 ? 10.714 14.263 -1.568 1.00 95.00 221 TYR A CA 1
ATOM 1883 C C . TYR A 1 221 ? 10.793 14.005 -3.079 1.00 95.00 221 TYR A C 1
ATOM 1885 O O . TYR A 1 221 ? 11.818 13.517 -3.560 1.00 95.00 221 TYR A O 1
ATOM 1893 N N . LEU A 1 222 ? 9.759 14.402 -3.828 1.00 95.56 222 LEU A N 1
ATOM 1894 C CA . LEU A 1 222 ? 9.717 14.317 -5.288 1.00 95.56 222 LEU A CA 1
ATOM 1895 C C . LEU A 1 222 ? 10.863 15.114 -5.934 1.00 95.56 222 LEU A C 1
ATOM 1897 O O . LEU A 1 222 ? 11.546 14.599 -6.819 1.00 95.56 222 LEU A O 1
ATOM 1901 N N . LEU A 1 223 ? 11.095 16.343 -5.459 1.00 94.94 223 LEU A N 1
ATOM 1902 C CA . LEU A 1 223 ? 12.139 17.243 -5.958 1.00 94.94 223 LEU A CA 1
ATOM 1903 C C . LEU A 1 223 ? 13.561 16.773 -5.636 1.00 94.94 223 LEU A C 1
ATOM 1905 O O . LEU A 1 223 ? 14.454 16.979 -6.450 1.00 94.94 223 LEU A O 1
ATOM 1909 N N . GLN A 1 224 ? 13.784 16.178 -4.463 1.00 95.44 224 GLN A N 1
ATOM 1910 C CA . GLN A 1 224 ? 15.123 15.781 -4.015 1.00 95.44 224 GLN A CA 1
ATOM 1911 C C . GLN A 1 224 ? 15.528 14.377 -4.471 1.00 95.44 224 GLN A C 1
ATOM 1913 O O . GLN A 1 224 ? 16.717 14.131 -4.629 1.00 95.44 224 GLN A O 1
ATOM 1918 N N . ASN A 1 225 ? 14.574 13.462 -4.678 1.00 92.62 225 ASN A N 1
ATOM 1919 C CA . ASN A 1 225 ? 14.884 12.053 -4.944 1.00 92.62 225 ASN A CA 1
ATOM 1920 C C . ASN A 1 225 ? 14.456 11.626 -6.348 1.00 92.62 225 ASN A C 1
ATOM 1922 O O . ASN A 1 225 ? 15.282 11.216 -7.156 1.00 92.62 225 ASN A O 1
ATOM 1926 N N . HIS A 1 226 ? 13.164 11.729 -6.663 1.00 92.12 226 HIS A N 1
ATOM 1927 C CA . HIS A 1 226 ? 12.619 11.121 -7.878 1.00 92.12 226 HIS A CA 1
ATOM 1928 C C . HIS A 1 226 ? 12.982 11.875 -9.156 1.00 92.12 226 HIS A C 1
ATOM 1930 O O . HIS A 1 226 ? 13.385 11.245 -10.132 1.00 92.12 226 HIS A O 1
ATOM 1936 N N . LEU A 1 227 ? 12.850 13.206 -9.158 1.00 94.19 227 LEU A N 1
ATOM 1937 C CA . LEU A 1 227 ? 13.183 14.013 -10.334 1.00 94.19 227 LEU A CA 1
ATOM 1938 C C . LEU A 1 227 ? 14.679 13.917 -10.684 1.00 94.19 227 LEU A C 1
ATOM 1940 O O . LEU A 1 227 ? 14.987 13.608 -11.835 1.00 94.19 227 LEU A O 1
ATOM 1944 N N . PRO A 1 228 ? 15.609 14.129 -9.727 1.00 94.88 228 PRO A N 1
ATOM 1945 C CA . PRO A 1 228 ? 17.040 14.051 -10.006 1.00 94.88 228 PRO A CA 1
ATOM 1946 C C . PRO A 1 228 ? 17.469 12.654 -10.457 1.00 94.88 228 PRO A C 1
ATOM 1948 O O . PRO A 1 228 ? 18.120 12.537 -11.489 1.00 94.88 228 PRO A O 1
ATOM 1951 N N . ALA A 1 229 ? 17.023 11.591 -9.776 1.00 92.88 229 ALA A N 1
ATOM 1952 C CA . ALA A 1 229 ? 17.377 10.220 -10.152 1.00 92.88 229 ALA A CA 1
ATOM 1953 C C . ALA A 1 229 ? 16.907 9.856 -11.572 1.00 92.88 229 ALA A C 1
ATOM 1955 O O . ALA A 1 229 ? 17.622 9.178 -12.313 1.00 92.88 229 ALA A O 1
ATOM 1956 N N . LEU A 1 230 ? 15.719 10.323 -11.979 1.00 94.44 230 LEU A N 1
ATOM 1957 C CA . LEU A 1 230 ? 15.219 10.116 -13.338 1.00 94.44 230 LEU A CA 1
ATOM 1958 C C . LEU A 1 230 ? 16.036 10.905 -14.372 1.00 94.44 230 LEU A C 1
ATOM 1960 O O . LEU A 1 230 ? 16.348 10.372 -15.438 1.00 94.44 230 LEU A O 1
ATOM 1964 N N . LEU A 1 231 ? 16.373 12.163 -14.074 1.00 94.06 231 LEU A N 1
ATOM 1965 C CA . LEU A 1 231 ? 17.183 13.007 -14.956 1.00 94.06 231 LEU A CA 1
ATOM 1966 C C . LEU A 1 231 ? 18.588 12.435 -15.144 1.00 94.06 231 LEU A C 1
ATOM 1968 O O . LEU A 1 231 ? 19.073 12.396 -16.271 1.00 94.06 231 LEU A O 1
ATOM 1972 N N . GLU A 1 232 ? 19.207 11.933 -14.079 1.00 92.75 232 GLU A N 1
ATOM 1973 C CA . GLU A 1 232 ? 20.493 11.244 -14.156 1.00 92.75 232 GLU A CA 1
ATOM 1974 C C . GLU A 1 232 ? 20.408 9.971 -15.004 1.00 92.75 232 GLU A C 1
ATOM 1976 O O . GLU A 1 232 ? 21.260 9.750 -15.856 1.00 92.75 232 GLU A O 1
ATOM 1981 N N . GLU A 1 233 ? 19.365 9.150 -14.840 1.00 91.31 233 GLU A N 1
ATOM 1982 C CA . GLU A 1 233 ? 19.170 7.950 -15.667 1.00 91.31 233 GLU A CA 1
ATOM 1983 C C . GLU A 1 233 ? 18.967 8.302 -17.147 1.00 91.31 233 GLU A C 1
ATOM 1985 O O . GLU A 1 233 ? 19.506 7.646 -18.041 1.00 91.31 233 GLU A O 1
ATOM 1990 N N . LYS A 1 234 ? 18.210 9.369 -17.417 1.00 93.31 234 LYS A N 1
ATOM 1991 C CA . LYS A 1 234 ? 18.004 9.897 -18.767 1.00 93.31 234 LYS A CA 1
ATOM 1992 C C . LYS A 1 234 ? 19.320 10.388 -19.366 1.00 93.31 234 LYS A C 1
ATOM 1994 O O . LYS A 1 234 ? 19.597 10.091 -20.527 1.00 93.31 234 LYS A O 1
ATOM 1999 N N . GLN A 1 235 ? 20.123 11.095 -18.577 1.00 92.62 235 GLN A N 1
ATOM 2000 C CA . GLN A 1 235 ? 21.431 11.594 -18.978 1.00 92.62 235 GLN A CA 1
ATOM 2001 C C . GLN A 1 235 ? 22.404 10.439 -19.253 1.00 92.62 235 GLN A C 1
ATOM 2003 O O . GLN A 1 235 ? 23.006 10.408 -20.321 1.00 92.62 235 GLN A O 1
ATOM 2008 N N . ARG A 1 236 ? 22.464 9.423 -18.383 1.00 90.62 236 ARG A N 1
ATOM 2009 C CA . ARG A 1 236 ? 23.252 8.196 -18.607 1.00 90.62 236 ARG A CA 1
ATOM 2010 C C . ARG A 1 236 ? 22.863 7.499 -19.912 1.00 90.62 236 ARG A C 1
ATOM 2012 O O . ARG A 1 236 ? 23.724 7.156 -20.720 1.00 90.62 236 ARG A O 1
ATOM 2019 N N . ALA A 1 237 ? 21.563 7.325 -20.161 1.00 90.44 237 ALA A N 1
ATOM 2020 C CA . ALA A 1 237 ? 21.080 6.722 -21.403 1.00 90.44 237 ALA A CA 1
ATOM 2021 C C . ALA A 1 237 ? 21.428 7.567 -22.641 1.00 90.44 237 ALA A C 1
ATOM 2023 O O . ALA A 1 237 ? 21.712 7.009 -23.702 1.00 90.44 237 ALA A O 1
ATOM 2024 N N . PHE A 1 238 ? 21.414 8.895 -22.514 1.00 88.88 238 PHE A N 1
ATOM 2025 C CA . PHE A 1 238 ? 21.790 9.817 -23.581 1.00 88.88 238 PHE A CA 1
ATOM 2026 C C . PHE A 1 238 ? 23.295 9.782 -23.879 1.00 88.88 238 PHE A C 1
ATOM 2028 O O . PHE A 1 238 ? 23.672 9.669 -25.040 1.00 88.88 238 PHE A O 1
ATOM 2035 N N . GLU A 1 239 ? 24.151 9.786 -22.858 1.00 89.06 239 GLU A N 1
ATOM 2036 C CA . GLU A 1 239 ? 25.613 9.720 -23.008 1.00 89.06 239 GLU A CA 1
ATOM 2037 C C . GLU A 1 239 ? 26.068 8.436 -23.715 1.00 89.06 239 GLU A C 1
ATOM 2039 O O . GLU A 1 239 ? 26.974 8.460 -24.551 1.00 89.06 239 GLU A O 1
ATOM 2044 N N . ILE A 1 240 ? 25.401 7.312 -23.436 1.00 87.25 240 ILE A N 1
ATOM 2045 C CA . ILE A 1 240 ? 25.645 6.040 -24.133 1.00 87.25 240 ILE A CA 1
ATOM 2046 C C . ILE A 1 240 ? 25.270 6.143 -25.617 1.00 87.25 240 ILE A C 1
ATOM 2048 O O . ILE A 1 240 ? 25.954 5.581 -26.470 1.00 87.25 240 ILE A O 1
ATOM 2052 N N . LEU A 1 241 ? 24.199 6.871 -25.943 1.00 87.50 241 LEU A N 1
ATOM 2053 C CA . LEU A 1 241 ? 23.788 7.097 -27.329 1.00 87.50 241 LEU A CA 1
ATOM 2054 C C . LEU A 1 241 ? 24.722 8.055 -28.070 1.00 87.50 241 LEU A C 1
ATOM 2056 O O . LEU A 1 241 ? 24.982 7.836 -29.252 1.00 87.50 241 LEU A O 1
ATOM 2060 N N . GLU A 1 242 ? 25.213 9.094 -27.395 1.00 86.81 242 GLU A N 1
ATOM 2061 C CA . GLU A 1 24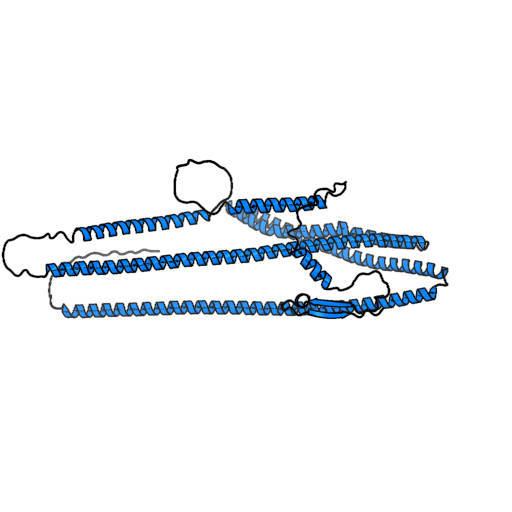2 ? 26.124 10.092 -27.961 1.00 86.81 242 GLU A CA 1
ATOM 2062 C C . GLU A 1 242 ? 27.506 9.497 -28.266 1.00 86.81 242 GLU A C 1
ATOM 2064 O O . GLU A 1 242 ? 28.090 9.799 -29.305 1.00 86.81 242 GLU A O 1
ATOM 2069 N N . ARG A 1 243 ? 27.996 8.579 -27.419 1.00 85.38 243 ARG A N 1
ATOM 2070 C CA . ARG A 1 243 ? 29.257 7.849 -27.649 1.00 85.38 243 ARG A CA 1
ATOM 2071 C C . ARG A 1 243 ? 29.234 6.924 -28.873 1.00 85.38 243 ARG A C 1
ATOM 2073 O O . ARG A 1 243 ? 30.301 6.592 -29.384 1.00 85.38 243 ARG A O 1
ATOM 2080 N N . GLY A 1 244 ? 28.056 6.537 -29.364 1.00 79.12 244 GLY A N 1
ATOM 2081 C CA . GLY A 1 244 ? 27.908 5.681 -30.543 1.00 79.12 244 GLY A CA 1
ATOM 2082 C C . GLY A 1 244 ? 28.344 4.220 -30.321 1.00 79.12 244 GLY A C 1
ATOM 2083 O O . GLY A 1 244 ? 28.500 3.784 -29.180 1.00 79.12 244 GLY A O 1
ATOM 2084 N N . PRO A 1 245 ? 28.492 3.425 -31.400 1.00 74.88 245 PRO A N 1
ATOM 2085 C CA . PRO A 1 245 ? 28.913 2.027 -31.309 1.00 74.88 245 PRO A CA 1
ATOM 2086 C C . PRO A 1 245 ? 30.353 1.931 -30.787 1.00 74.88 245 PRO A C 1
ATOM 2088 O O . PRO A 1 245 ? 31.299 2.338 -31.459 1.00 74.88 245 PRO A O 1
ATOM 2091 N N . LEU A 1 246 ? 30.514 1.411 -29.572 1.00 73.25 246 LEU A N 1
ATOM 2092 C CA . LEU A 1 246 ? 31.812 1.113 -28.967 1.00 73.25 246 LEU A CA 1
ATOM 2093 C C . LEU A 1 246 ? 32.221 -0.330 -29.296 1.00 73.25 246 LEU A C 1
ATOM 2095 O O . LEU A 1 246 ? 31.380 -1.130 -29.699 1.00 73.25 246 LEU A O 1
ATOM 2099 N N . SER A 1 247 ? 33.493 -0.694 -29.069 1.00 75.62 247 SER A N 1
ATOM 2100 C CA . SER A 1 247 ? 33.901 -2.113 -29.080 1.00 75.62 247 SER A CA 1
ATOM 2101 C C . SER A 1 247 ? 32.941 -2.950 -28.222 1.00 75.62 247 SER A C 1
ATOM 2103 O O . SER A 1 247 ? 32.441 -2.469 -27.196 1.00 75.62 247 SER A O 1
ATOM 2105 N N . LEU A 1 248 ? 32.676 -4.191 -28.635 1.00 73.94 248 LEU A N 1
ATOM 2106 C CA . LEU A 1 248 ? 31.720 -5.067 -27.959 1.00 73.94 248 LEU A CA 1
ATOM 2107 C C . LEU A 1 248 ? 32.062 -5.234 -26.472 1.00 73.94 248 LEU A C 1
ATOM 2109 O O . LEU A 1 248 ? 31.165 -5.117 -25.644 1.00 73.94 248 LEU A O 1
ATOM 2113 N N . ASP A 1 249 ? 33.345 -5.373 -26.135 1.00 75.50 249 ASP A N 1
ATOM 2114 C CA . ASP A 1 249 ? 33.823 -5.520 -24.753 1.00 75.50 249 ASP A CA 1
ATOM 2115 C C . ASP A 1 249 ? 33.479 -4.309 -23.873 1.00 75.50 249 ASP A C 1
ATOM 2117 O O . ASP A 1 249 ? 33.090 -4.453 -22.718 1.00 75.50 249 ASP A O 1
ATOM 2121 N N . ASN A 1 250 ? 33.541 -3.097 -24.434 1.00 81.69 250 ASN A N 1
ATOM 2122 C CA . ASN A 1 250 ? 33.175 -1.874 -23.714 1.00 81.69 250 ASN A CA 1
ATOM 2123 C C . ASN A 1 250 ? 31.658 -1.762 -23.522 1.00 81.69 250 ASN A C 1
ATOM 2125 O O . ASN A 1 250 ? 31.192 -1.254 -22.503 1.00 81.69 250 ASN A O 1
ATOM 2129 N N . THR A 1 251 ? 30.885 -2.233 -24.504 1.00 80.94 251 THR A N 1
ATOM 2130 C CA . THR A 1 251 ? 29.419 -2.275 -24.419 1.00 80.94 251 THR A CA 1
ATOM 2131 C C . THR A 1 251 ? 28.981 -3.302 -23.376 1.00 80.94 251 THR A C 1
ATOM 2133 O O . THR A 1 251 ? 28.100 -3.016 -22.570 1.00 80.94 251 THR A O 1
ATOM 2136 N N . LEU A 1 252 ? 29.630 -4.469 -23.357 1.00 81.75 252 LEU A N 1
ATOM 2137 C CA . LEU A 1 252 ? 29.386 -5.528 -22.386 1.00 81.75 252 LEU A CA 1
ATOM 2138 C C . LEU A 1 252 ? 29.700 -5.053 -20.966 1.00 81.75 252 LEU A C 1
ATOM 2140 O O . LEU A 1 252 ? 28.824 -5.125 -20.114 1.00 81.75 252 LEU A O 1
ATOM 2144 N N . TYR A 1 253 ? 30.874 -4.457 -20.747 1.00 85.38 253 TYR A N 1
ATOM 2145 C CA . TYR A 1 253 ? 31.244 -3.883 -19.451 1.00 85.38 253 TYR A CA 1
ATOM 2146 C C . TYR A 1 253 ? 30.231 -2.836 -18.963 1.00 85.38 253 TYR A C 1
ATOM 2148 O O . TYR A 1 253 ? 29.847 -2.821 -17.795 1.00 85.38 253 TYR A O 1
ATOM 2156 N N . GLN A 1 254 ? 29.750 -1.966 -19.858 1.00 83.50 254 GLN A N 1
ATOM 2157 C CA . GLN A 1 254 ? 28.741 -0.965 -19.507 1.00 83.50 254 GLN A CA 1
ATOM 2158 C C . GLN A 1 254 ? 27.406 -1.608 -19.103 1.00 83.50 254 GLN A C 1
ATOM 2160 O O . GLN A 1 254 ? 26.757 -1.131 -18.174 1.00 83.50 254 GLN A O 1
ATOM 2165 N N . VAL A 1 255 ? 26.999 -2.678 -19.790 1.00 86.19 255 VAL A N 1
ATOM 2166 C CA . VAL A 1 255 ? 25.788 -3.439 -19.458 1.00 86.19 255 VAL A CA 1
ATOM 2167 C C . VAL A 1 255 ? 25.950 -4.178 -18.134 1.00 86.19 255 VAL A C 1
ATOM 2169 O O . VAL A 1 255 ? 25.044 -4.121 -17.311 1.00 86.19 255 VAL A O 1
ATOM 2172 N N . GLU A 1 256 ? 27.085 -4.835 -17.908 1.00 83.56 256 GLU A N 1
ATOM 2173 C CA . GLU A 1 256 ? 27.393 -5.538 -16.658 1.00 83.56 256 GLU A CA 1
ATOM 2174 C C . GLU A 1 256 ? 27.362 -4.579 -15.468 1.00 83.56 256 GLU A C 1
ATOM 2176 O O . GLU A 1 256 ? 26.674 -4.848 -14.485 1.00 83.56 256 GLU A O 1
ATOM 2181 N N . LYS A 1 257 ? 27.994 -3.409 -15.604 1.00 89.62 257 LYS A N 1
ATOM 2182 C CA . LYS A 1 257 ? 27.974 -2.364 -14.578 1.00 89.62 257 LYS A CA 1
ATOM 2183 C C . LYS A 1 257 ? 26.560 -1.848 -14.294 1.00 89.62 257 LYS A C 1
ATOM 2185 O O . LYS A 1 257 ? 26.170 -1.715 -13.140 1.00 89.62 257 LYS A O 1
ATOM 2190 N N . GLU A 1 258 ? 25.772 -1.565 -15.332 1.00 88.06 258 GLU A N 1
ATOM 2191 C CA . GLU A 1 258 ? 24.378 -1.147 -15.142 1.00 88.06 258 GLU A CA 1
ATOM 2192 C C . GLU A 1 258 ? 23.529 -2.244 -14.493 1.00 88.06 258 GLU A C 1
ATOM 2194 O O . GLU A 1 258 ? 22.647 -1.940 -13.694 1.00 88.06 258 GLU A O 1
ATOM 2199 N N . MET A 1 259 ? 23.760 -3.515 -14.833 1.00 85.56 259 MET A N 1
ATOM 2200 C CA . MET A 1 259 ? 23.047 -4.619 -14.196 1.00 85.56 259 MET A CA 1
ATOM 2201 C C . MET A 1 259 ? 23.382 -4.718 -12.710 1.00 85.56 259 MET A C 1
ATOM 2203 O O . MET A 1 259 ? 22.457 -4.863 -11.914 1.00 85.56 259 MET A O 1
ATOM 2207 N N . GLU A 1 260 ? 24.656 -4.590 -12.344 1.00 90.06 260 GLU A N 1
ATOM 2208 C CA . GLU A 1 260 ? 25.110 -4.594 -10.951 1.00 90.06 260 GLU A CA 1
ATOM 2209 C C . GLU A 1 260 ? 24.454 -3.453 -10.151 1.00 90.06 260 GLU A C 1
ATOM 2211 O O . GLU A 1 260 ? 23.820 -3.699 -9.126 1.00 90.06 260 GLU A O 1
ATOM 2216 N N . GLU A 1 261 ? 24.450 -2.223 -10.681 1.00 89.75 261 GLU A N 1
ATOM 2217 C CA . GLU A 1 261 ? 23.773 -1.074 -10.054 1.00 89.75 261 GLU A CA 1
ATOM 2218 C C . GLU A 1 261 ? 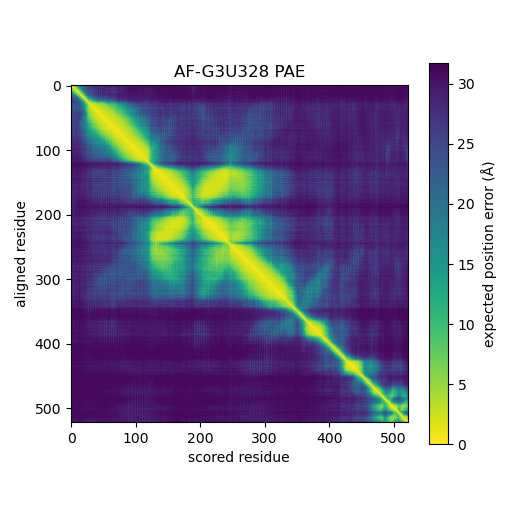22.256 -1.305 -9.870 1.00 89.75 261 GLU A C 1
ATOM 2220 O O . GLU A 1 261 ? 21.657 -0.905 -8.864 1.00 89.75 261 GLU A O 1
ATOM 2225 N N . LYS A 1 262 ? 21.588 -1.955 -10.834 1.00 89.12 262 LYS A N 1
ATOM 2226 C CA . LYS A 1 262 ? 20.152 -2.279 -10.728 1.00 89.12 262 LYS A CA 1
ATOM 2227 C C . LYS A 1 262 ? 19.890 -3.418 -9.748 1.00 89.12 262 LYS A C 1
ATOM 2229 O O . LYS A 1 262 ? 18.857 -3.399 -9.075 1.00 89.12 262 LYS A O 1
ATOM 2234 N N . GLU A 1 263 ? 20.789 -4.390 -9.656 1.00 88.06 263 GLU A N 1
ATOM 2235 C CA . GLU A 1 263 ? 20.720 -5.461 -8.665 1.00 88.06 263 GLU A CA 1
ATOM 2236 C C . GLU A 1 263 ? 20.850 -4.890 -7.248 1.00 88.06 263 GLU A C 1
ATOM 2238 O O . GLU A 1 263 ? 20.013 -5.186 -6.392 1.00 88.06 263 GLU A O 1
ATOM 2243 N N . GLU A 1 264 ? 21.782 -3.960 -7.026 1.00 92.81 264 GLU A N 1
ATOM 2244 C CA . GLU A 1 264 ? 21.896 -3.223 -5.764 1.00 92.81 264 GLU A CA 1
ATOM 2245 C C . GLU A 1 264 ? 20.592 -2.486 -5.411 1.00 92.81 264 GLU A C 1
ATOM 2247 O O . GLU A 1 264 ? 20.065 -2.649 -4.306 1.00 92.81 264 GLU A O 1
ATOM 2252 N N . GLN A 1 265 ? 19.987 -1.754 -6.355 1.00 89.44 265 GLN A N 1
ATOM 2253 C CA . GLN A 1 265 ? 18.690 -1.097 -6.129 1.00 89.44 265 GLN A CA 1
ATOM 2254 C C . GLN A 1 265 ? 17.589 -2.100 -5.755 1.00 89.44 265 GLN A C 1
ATOM 2256 O O . GLN A 1 265 ? 16.805 -1.854 -4.834 1.00 89.44 265 GLN A O 1
ATOM 2261 N N . LEU A 1 266 ? 17.523 -3.250 -6.432 1.00 90.62 266 LEU A N 1
ATOM 2262 C CA . LEU A 1 266 ? 16.548 -4.297 -6.123 1.00 90.62 266 LEU A CA 1
ATOM 2263 C C . LEU A 1 266 ? 16.751 -4.869 -4.717 1.00 90.62 266 LEU A C 1
ATOM 2265 O O . LEU A 1 266 ? 15.765 -5.039 -3.995 1.00 90.62 266 LEU A O 1
ATOM 2269 N N . THR A 1 267 ? 17.993 -5.114 -4.296 1.00 93.12 267 THR A N 1
ATOM 2270 C CA . THR A 1 267 ? 18.283 -5.584 -2.930 1.00 93.12 267 THR A CA 1
ATOM 2271 C C . THR A 1 267 ? 17.847 -4.556 -1.883 1.00 93.12 267 THR A C 1
ATOM 2273 O O . THR A 1 267 ? 17.241 -4.920 -0.871 1.00 93.12 267 THR A O 1
ATOM 2276 N N . GLN A 1 268 ? 18.037 -3.260 -2.155 1.00 92.94 268 GLN A N 1
ATOM 2277 C CA . GLN A 1 268 ? 17.565 -2.184 -1.286 1.00 92.94 268 GLN A CA 1
ATOM 2278 C C . GLN A 1 268 ? 16.031 -2.158 -1.197 1.00 92.94 268 GLN A C 1
ATOM 2280 O O . GLN A 1 268 ? 15.473 -2.075 -0.100 1.00 92.94 268 GLN A O 1
ATOM 2285 N N . TYR A 1 269 ? 15.325 -2.287 -2.325 1.00 92.12 269 TYR A N 1
ATOM 2286 C CA . TYR A 1 269 ? 13.863 -2.377 -2.328 1.00 92.12 269 TYR A CA 1
ATOM 2287 C C . TYR A 1 269 ? 13.353 -3.614 -1.581 1.00 92.12 269 TYR A C 1
ATOM 2289 O O . TYR A 1 269 ? 12.374 -3.513 -0.842 1.00 92.12 269 TYR A O 1
ATOM 2297 N N . GLN A 1 270 ? 14.022 -4.761 -1.712 1.00 94.56 270 GLN A N 1
ATOM 2298 C CA . GLN A 1 270 ? 13.685 -5.976 -0.965 1.00 94.56 270 GLN A CA 1
ATOM 2299 C C . GLN A 1 270 ? 13.891 -5.798 0.545 1.00 94.56 270 GLN A C 1
ATOM 2301 O O . GLN A 1 270 ? 13.042 -6.220 1.339 1.00 94.56 270 GLN A O 1
ATOM 2306 N N . ALA A 1 271 ? 14.974 -5.134 0.957 1.00 95.69 271 ALA A N 1
ATOM 2307 C CA . ALA A 1 271 ? 15.219 -4.801 2.356 1.00 95.69 271 ALA A CA 1
ATOM 2308 C C . ALA A 1 271 ? 14.128 -3.867 2.906 1.00 95.69 271 ALA A C 1
ATOM 2310 O O . ALA A 1 271 ? 13.549 -4.154 3.957 1.00 95.69 271 ALA A O 1
ATOM 2311 N N . ASN A 1 272 ? 13.776 -2.812 2.166 1.00 95.00 272 ASN A N 1
ATOM 2312 C CA . ASN A 1 272 ? 12.713 -1.873 2.535 1.00 95.00 272 ASN A CA 1
ATOM 2313 C C . ASN A 1 272 ? 11.338 -2.562 2.618 1.00 95.00 272 ASN A C 1
ATOM 2315 O O . ASN A 1 272 ? 10.593 -2.353 3.575 1.00 95.00 272 ASN A O 1
ATOM 2319 N N . ALA A 1 273 ? 11.009 -3.437 1.663 1.00 94.75 273 ALA A N 1
ATOM 2320 C CA . ALA A 1 273 ? 9.775 -4.223 1.684 1.00 94.75 273 ALA A CA 1
ATOM 2321 C C . ALA A 1 273 ? 9.715 -5.154 2.907 1.00 94.75 273 ALA A C 1
ATOM 2323 O O . ALA A 1 273 ? 8.696 -5.223 3.595 1.00 94.75 273 ALA A O 1
ATOM 2324 N N . SER A 1 274 ? 10.834 -5.805 3.238 1.00 95.81 274 SER A N 1
ATOM 2325 C CA . SER A 1 274 ? 10.948 -6.653 4.430 1.00 95.81 274 SER A CA 1
ATOM 2326 C C . SER A 1 274 ? 10.800 -5.849 5.728 1.00 95.81 274 SER A C 1
ATOM 2328 O O . SER A 1 274 ? 10.203 -6.326 6.693 1.00 95.81 274 SER A O 1
ATOM 2330 N N . GLN A 1 275 ? 11.323 -4.619 5.775 1.00 96.12 275 GLN A N 1
ATOM 2331 C CA . GLN A 1 275 ? 11.136 -3.707 6.909 1.00 96.12 275 GLN A CA 1
ATOM 2332 C C . GLN A 1 275 ? 9.670 -3.295 7.073 1.00 96.12 275 GLN A C 1
ATOM 2334 O O . GLN A 1 275 ? 9.141 -3.363 8.184 1.00 96.12 275 GLN A O 1
ATOM 2339 N N . LEU A 1 276 ? 8.994 -2.928 5.982 1.00 95.88 276 LEU A N 1
ATOM 2340 C CA . LEU A 1 276 ? 7.567 -2.599 6.000 1.00 95.88 276 LEU A CA 1
ATOM 2341 C C . LEU A 1 276 ? 6.722 -3.783 6.480 1.00 95.88 276 LEU A C 1
ATOM 2343 O O . LEU A 1 276 ? 5.832 -3.601 7.308 1.00 95.88 276 LEU A O 1
ATOM 2347 N N . GLN A 1 277 ? 7.048 -5.001 6.046 1.00 95.31 277 GLN A N 1
ATOM 2348 C CA . GLN A 1 277 ? 6.367 -6.211 6.504 1.00 95.31 277 GLN A CA 1
ATOM 2349 C C . GLN A 1 277 ? 6.554 -6.450 8.012 1.00 95.31 277 GLN A C 1
ATOM 2351 O O . GLN A 1 277 ? 5.599 -6.805 8.704 1.00 95.31 277 GLN A O 1
ATOM 2356 N N . LYS A 1 278 ? 7.760 -6.216 8.553 1.00 96.75 278 LYS A N 1
ATOM 2357 C CA . LYS A 1 278 ? 8.009 -6.288 10.007 1.00 96.75 278 LYS A CA 1
ATOM 2358 C C . LYS A 1 278 ? 7.179 -5.258 10.771 1.00 96.75 278 LYS A C 1
ATOM 2360 O O . LYS A 1 278 ? 6.613 -5.575 11.819 1.00 96.75 278 LYS A O 1
ATOM 2365 N N . LEU A 1 279 ? 7.093 -4.036 10.251 1.00 97.25 279 LEU A N 1
ATOM 2366 C CA . LEU A 1 279 ? 6.308 -2.970 10.862 1.00 97.25 279 LEU A CA 1
ATOM 2367 C C . LEU A 1 279 ? 4.808 -3.303 10.846 1.00 97.25 279 LEU A C 1
ATOM 2369 O O . LEU A 1 279 ? 4.151 -3.189 11.878 1.00 97.25 279 LEU A O 1
ATOM 2373 N N . GLN A 1 280 ? 4.289 -3.802 9.722 1.00 95.38 280 GLN A N 1
ATOM 2374 C CA . GLN A 1 280 ? 2.913 -4.287 9.615 1.00 95.38 280 GLN A CA 1
ATOM 2375 C C . GLN A 1 280 ? 2.626 -5.396 10.638 1.00 95.38 280 GLN A C 1
ATOM 2377 O O . GLN A 1 280 ? 1.656 -5.295 11.386 1.00 95.38 280 GLN A O 1
ATOM 2382 N N . ALA A 1 281 ? 3.497 -6.404 10.743 1.00 95.25 281 ALA A N 1
ATOM 2383 C CA . ALA A 1 281 ? 3.344 -7.477 11.727 1.00 95.25 281 ALA A CA 1
ATOM 2384 C C . ALA A 1 281 ? 3.343 -6.947 13.174 1.00 95.25 281 ALA A C 1
ATOM 2386 O O . ALA A 1 281 ? 2.623 -7.460 14.029 1.00 95.25 281 ALA A O 1
ATOM 2387 N N . THR A 1 282 ? 4.116 -5.893 13.449 1.00 97.50 282 THR A N 1
ATOM 2388 C CA . THR A 1 282 ? 4.174 -5.248 14.770 1.00 97.50 282 THR A CA 1
ATOM 2389 C C . THR A 1 282 ? 2.875 -4.499 15.072 1.00 97.50 282 THR A C 1
ATOM 2391 O O . THR A 1 282 ? 2.343 -4.608 16.179 1.00 97.50 282 THR A O 1
ATOM 2394 N N . PHE A 1 283 ? 2.314 -3.790 14.090 1.00 97.12 283 PHE A N 1
ATOM 2395 C CA . PHE A 1 283 ? 1.001 -3.154 14.212 1.00 97.12 283 PHE A CA 1
ATOM 2396 C C . PHE A 1 283 ? -0.121 -4.178 14.412 1.00 97.12 283 PHE A C 1
ATOM 2398 O O . PHE A 1 283 ? -0.947 -4.003 15.305 1.00 97.12 283 PHE A O 1
ATOM 2405 N N . GLU A 1 284 ? -0.125 -5.274 13.653 1.00 96.50 284 GLU A N 1
ATOM 2406 C CA . GLU A 1 284 ? -1.092 -6.366 13.819 1.00 96.50 284 GLU A CA 1
ATOM 2407 C C . GLU A 1 284 ? -0.972 -7.026 15.199 1.00 96.50 284 GLU A C 1
ATOM 2409 O O . GLU A 1 284 ? -1.981 -7.259 15.868 1.00 96.50 284 GLU A O 1
ATOM 2414 N N . PHE A 1 285 ? 0.254 -7.273 15.667 1.00 96.75 285 PHE A N 1
ATOM 2415 C CA . PHE A 1 285 ? 0.513 -7.792 17.007 1.00 96.75 285 PHE A CA 1
ATOM 2416 C C . PHE A 1 285 ? -0.012 -6.846 18.094 1.00 96.75 285 PHE A C 1
ATOM 2418 O O . PHE A 1 285 ? -0.722 -7.280 18.999 1.00 96.75 285 PHE A O 1
ATOM 2425 N N . THR A 1 286 ? 0.258 -5.547 17.963 1.00 97.69 286 THR A N 1
ATOM 2426 C CA . THR A 1 286 ? -0.188 -4.519 18.915 1.00 97.69 286 THR A CA 1
ATOM 2427 C C . THR A 1 286 ? -1.714 -4.409 18.932 1.00 97.69 286 THR A C 1
ATOM 2429 O O . THR A 1 286 ? -2.330 -4.390 19.997 1.00 97.69 286 THR A O 1
ATOM 2432 N N . ALA A 1 287 ? -2.354 -4.433 17.760 1.00 95.88 287 ALA A N 1
ATOM 2433 C CA . ALA A 1 287 ? -3.809 -4.445 17.640 1.00 95.88 287 ALA A CA 1
ATOM 2434 C C . ALA A 1 287 ? -4.431 -5.717 18.244 1.00 95.88 287 ALA A C 1
ATOM 2436 O O . ALA A 1 287 ? -5.515 -5.672 18.830 1.00 95.88 287 ALA A O 1
ATOM 2437 N N . ASN A 1 288 ? -3.760 -6.866 18.132 1.00 96.44 288 ASN A N 1
ATOM 2438 C CA . ASN A 1 288 ? -4.196 -8.108 18.767 1.00 96.44 288 ASN A CA 1
ATOM 2439 C C . ASN A 1 288 ? -4.077 -8.051 20.293 1.00 96.44 288 ASN A C 1
ATOM 2441 O O . ASN A 1 288 ? -5.019 -8.470 20.967 1.00 96.44 288 ASN A O 1
ATOM 2445 N N . ILE A 1 289 ? -2.983 -7.496 20.828 1.00 97.62 289 ILE A N 1
ATOM 2446 C CA . ILE A 1 289 ? -2.833 -7.251 22.270 1.00 97.62 289 ILE A CA 1
ATOM 2447 C C . ILE A 1 289 ? -3.974 -6.366 22.763 1.00 97.62 289 ILE A C 1
ATOM 2449 O O . ILE A 1 289 ? -4.701 -6.783 23.658 1.00 97.62 289 ILE A O 1
ATOM 2453 N N . ALA A 1 290 ? -4.206 -5.212 22.134 1.00 95.12 290 ALA A N 1
ATOM 2454 C CA . ALA A 1 290 ? -5.263 -4.288 22.548 1.00 95.12 290 ALA A CA 1
ATOM 2455 C C . ALA A 1 290 ? -6.655 -4.952 22.549 1.00 95.12 290 ALA A C 1
ATOM 2457 O O . ALA A 1 290 ? -7.431 -4.798 23.492 1.00 95.12 290 ALA A O 1
ATOM 2458 N N . ARG A 1 291 ? -6.965 -5.765 21.527 1.00 95.25 291 ARG A N 1
ATOM 2459 C CA . ARG A 1 291 ? -8.219 -6.539 21.472 1.00 95.25 291 ARG A CA 1
ATOM 2460 C C . ARG A 1 291 ? -8.316 -7.588 22.575 1.00 95.25 291 ARG A C 1
ATOM 2462 O O . ARG A 1 291 ? -9.411 -7.851 23.072 1.00 95.25 291 ARG A O 1
ATOM 2469 N N . GLN A 1 292 ? -7.204 -8.225 22.928 1.00 96.81 292 GLN A N 1
ATOM 2470 C CA . GLN A 1 292 ? -7.178 -9.226 23.986 1.00 96.81 292 GLN A CA 1
ATOM 2471 C C . GLN A 1 292 ? -7.286 -8.581 25.370 1.00 96.81 292 GLN A C 1
ATOM 2473 O O . GLN A 1 292 ? -8.041 -9.081 26.200 1.00 96.81 292 GLN A O 1
ATOM 2478 N N . GLU A 1 293 ? -6.610 -7.457 25.601 1.00 93.75 293 GLU A N 1
ATOM 2479 C CA . GLU A 1 293 ? -6.757 -6.656 26.817 1.00 93.75 293 GLU A CA 1
ATOM 2480 C C . GLU A 1 293 ? -8.206 -6.229 27.026 1.00 93.75 293 GLU A C 1
ATOM 2482 O O . GLU A 1 293 ? -8.731 -6.365 28.125 1.00 93.75 293 GLU A O 1
ATOM 2487 N N . GLU A 1 294 ? -8.896 -5.796 25.971 1.00 94.19 294 GLU A N 1
ATOM 2488 C CA . GLU A 1 294 ? -10.297 -5.394 26.091 1.00 94.19 294 GLU A CA 1
ATOM 2489 C C . GLU A 1 294 ? -11.216 -6.568 26.459 1.00 94.19 294 GLU A C 1
ATOM 2491 O O . GLU A 1 294 ? -12.134 -6.430 27.271 1.00 94.19 294 GLU A O 1
ATOM 2496 N N . LYS A 1 295 ? -10.935 -7.771 25.942 1.00 97.75 295 LYS A N 1
ATOM 2497 C CA . LYS A 1 295 ? -11.640 -8.989 26.374 1.00 97.75 295 LYS A CA 1
ATOM 2498 C C . LYS A 1 295 ? -11.387 -9.298 27.847 1.00 97.75 295 LYS A C 1
ATOM 2500 O O . LYS A 1 295 ? -12.323 -9.704 28.536 1.00 97.75 295 LYS A O 1
ATOM 2505 N N . VAL A 1 296 ? -10.150 -9.119 28.315 1.00 97.81 296 VAL A N 1
ATOM 2506 C CA . VAL A 1 296 ? -9.788 -9.310 29.725 1.00 97.81 296 VAL A CA 1
ATOM 2507 C C . VAL A 1 296 ? -10.522 -8.291 30.593 1.00 97.81 296 VAL A C 1
ATOM 2509 O O . VAL A 1 296 ? -11.248 -8.713 31.487 1.00 97.81 296 VAL A O 1
ATOM 2512 N N . ARG A 1 297 ? -10.478 -6.994 30.261 1.00 97.38 297 ARG A N 1
ATOM 2513 C CA . ARG A 1 297 ? -11.216 -5.949 30.995 1.00 97.38 297 ARG A CA 1
ATOM 2514 C C . ARG A 1 297 ? -12.714 -6.235 31.067 1.00 97.38 297 ARG A C 1
ATOM 2516 O O . ARG A 1 297 ? -13.324 -6.095 32.125 1.00 97.38 297 ARG A O 1
ATOM 2523 N N . LYS A 1 298 ? -13.323 -6.682 29.962 1.00 97.50 298 LYS A N 1
ATOM 2524 C CA . LYS A 1 298 ? -14.744 -7.061 29.941 1.00 97.50 298 LYS A CA 1
ATOM 2525 C C . LYS A 1 298 ? -15.036 -8.232 30.883 1.00 97.50 298 LYS A C 1
ATOM 2527 O O . LYS A 1 298 ? -16.040 -8.204 31.591 1.00 97.50 298 LYS A O 1
ATOM 2532 N N . LYS A 1 299 ? -14.169 -9.248 30.903 1.00 97.75 299 LYS A N 1
ATOM 2533 C CA . LYS A 1 299 ? -14.308 -10.407 31.796 1.00 97.75 299 LYS A CA 1
ATOM 2534 C C . LYS A 1 299 ? -14.075 -10.046 33.260 1.00 97.75 299 LYS A C 1
ATOM 2536 O O . LYS A 1 299 ? -14.826 -10.507 34.110 1.00 97.75 299 LYS A O 1
ATOM 2541 N N . GLU A 1 300 ? -13.097 -9.201 33.560 1.00 94.25 300 GLU A N 1
ATOM 2542 C CA . GLU A 1 300 ? -12.861 -8.682 34.910 1.00 94.25 300 GLU A CA 1
ATOM 2543 C C . GLU A 1 300 ? -14.073 -7.905 35.427 1.00 94.25 300 GLU A C 1
ATOM 2545 O O . GLU A 1 300 ? -14.520 -8.145 36.548 1.00 94.25 300 GLU A O 1
ATOM 2550 N N . LYS A 1 301 ? -14.665 -7.047 34.587 1.00 97.75 301 LYS A 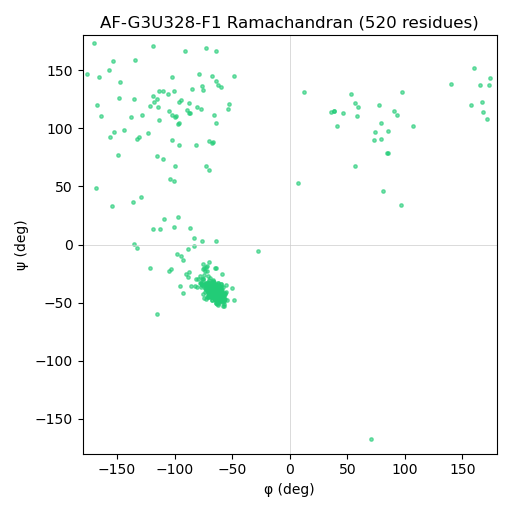N 1
ATOM 2551 C CA . LYS A 1 301 ? -15.899 -6.327 34.913 1.00 97.75 301 LYS A CA 1
ATOM 2552 C C . LYS A 1 301 ? -17.061 -7.282 35.209 1.00 97.75 301 LYS A C 1
ATOM 2554 O O . LYS A 1 301 ? -17.712 -7.127 36.235 1.00 97.75 301 LYS A O 1
ATOM 2559 N N . GLU A 1 302 ? -17.274 -8.298 34.371 1.00 97.50 302 GLU A N 1
ATOM 2560 C CA . GLU A 1 302 ? -18.310 -9.325 34.582 1.00 97.50 302 GLU A CA 1
ATOM 2561 C C . GLU A 1 302 ? -18.100 -10.086 35.905 1.00 97.50 302 GLU A C 1
ATOM 2563 O O . GLU A 1 302 ? -19.049 -10.326 36.651 1.00 97.50 302 GLU A O 1
ATOM 2568 N N . ILE A 1 303 ? -16.850 -10.427 36.240 1.00 96.88 303 ILE A N 1
ATOM 2569 C CA . ILE A 1 303 ? -16.515 -11.088 37.508 1.00 96.88 303 ILE A CA 1
ATOM 2570 C C . ILE A 1 303 ? -16.837 -10.173 38.692 1.00 96.88 303 ILE A C 1
ATOM 2572 O O . ILE A 1 303 ? -17.461 -10.632 39.650 1.00 96.88 303 ILE A O 1
ATOM 2576 N N . LEU A 1 304 ? -16.439 -8.901 38.640 1.00 96.81 304 LEU A N 1
ATOM 2577 C CA . LEU A 1 304 ? -16.716 -7.937 39.707 1.00 96.81 304 LEU A CA 1
ATOM 2578 C C . LEU A 1 304 ? -18.222 -7.730 39.902 1.00 96.81 304 LEU A C 1
ATOM 2580 O O . LEU A 1 304 ? -18.699 -7.858 41.027 1.00 96.81 304 LEU A O 1
ATOM 2584 N N . GLU A 1 305 ? -18.975 -7.527 38.821 1.00 96.75 305 GLU A N 1
ATOM 2585 C CA . GLU A 1 305 ? -20.437 -7.391 38.864 1.00 96.75 305 GLU A CA 1
ATOM 2586 C C . GLU A 1 305 ? -21.110 -8.657 39.416 1.00 96.75 305 GLU A C 1
ATOM 2588 O O . GLU A 1 305 ? -22.020 -8.574 40.242 1.00 96.75 305 GLU A O 1
ATOM 2593 N N . SER A 1 306 ? -20.641 -9.848 39.022 1.00 95.62 306 SER A N 1
ATOM 2594 C CA . SER A 1 306 ? -21.175 -11.112 39.542 1.00 95.62 306 SER A CA 1
ATOM 2595 C C . SER A 1 306 ? -20.917 -11.285 41.045 1.00 95.62 306 SER A C 1
ATOM 2597 O O . SER A 1 306 ? -21.796 -11.758 41.766 1.00 95.62 306 SER A O 1
ATOM 2599 N N . ARG A 1 307 ? -19.748 -10.856 41.542 1.00 95.06 307 ARG A N 1
ATOM 2600 C CA . ARG A 1 307 ? -19.404 -10.896 42.971 1.00 95.06 307 ARG A CA 1
ATOM 2601 C C . ARG A 1 307 ? -20.210 -9.883 43.772 1.00 95.06 307 ARG A C 1
ATOM 2603 O O . ARG A 1 307 ? -20.729 -10.230 44.828 1.00 95.06 307 ARG A O 1
ATOM 2610 N N . GLU A 1 308 ? -20.348 -8.662 43.265 1.00 96.56 308 GLU A N 1
ATOM 2611 C CA . GLU A 1 308 ? -21.174 -7.624 43.885 1.00 96.56 308 GLU A CA 1
ATOM 2612 C C . GLU A 1 308 ? -22.637 -8.075 43.972 1.00 96.56 308 GLU A C 1
ATOM 2614 O O . GLU A 1 308 ? -23.273 -7.936 45.017 1.00 96.56 308 GLU A O 1
ATOM 2619 N N . LYS A 1 309 ? -23.157 -8.704 42.912 1.00 97.56 309 LYS A N 1
ATOM 2620 C CA . LYS A 1 309 ? -24.501 -9.287 42.904 1.00 97.56 309 LYS A CA 1
ATOM 2621 C C . LYS A 1 309 ? -24.659 -10.378 43.965 1.00 97.56 309 LYS A C 1
ATOM 2623 O O . LYS A 1 309 ? -25.618 -10.330 44.729 1.00 97.56 309 LYS A O 1
ATOM 2628 N N . GLN A 1 310 ? -23.708 -11.307 44.068 1.00 97.06 310 GLN A N 1
ATOM 2629 C CA . GLN A 1 310 ? -23.727 -12.345 45.107 1.00 97.06 310 GLN A CA 1
ATOM 2630 C C . GLN A 1 310 ? -23.705 -11.750 46.522 1.00 97.06 310 GLN A C 1
ATOM 2632 O O . GLN A 1 310 ? -24.442 -12.208 47.394 1.00 97.06 310 GLN A O 1
ATOM 2637 N N . GLN A 1 311 ? -22.889 -10.718 46.758 1.00 96.50 311 GLN A N 1
ATOM 2638 C CA . GLN A 1 311 ? -22.840 -10.025 48.048 1.00 96.50 311 GLN A CA 1
ATOM 2639 C C . GLN A 1 311 ? -24.164 -9.323 48.368 1.00 96.50 311 GLN A C 1
ATOM 2641 O O . GLN A 1 311 ? -24.658 -9.442 49.488 1.00 96.50 311 GLN A O 1
ATOM 2646 N N . ARG A 1 312 ? -24.768 -8.638 47.388 1.00 96.00 312 ARG A N 1
ATOM 2647 C CA . ARG A 1 312 ? -26.081 -7.993 47.543 1.00 96.00 312 ARG A CA 1
ATOM 2648 C C . ARG A 1 312 ? -27.183 -9.000 47.858 1.00 96.00 312 ARG A C 1
ATOM 2650 O O . ARG A 1 312 ? -27.926 -8.786 48.808 1.00 96.00 312 ARG A O 1
ATOM 2657 N N . GLU A 1 313 ? -27.250 -10.110 47.127 1.00 97.19 313 GLU A N 1
ATOM 2658 C CA . GLU A 1 313 ? -28.241 -11.168 47.364 1.00 97.19 313 GLU A CA 1
ATOM 2659 C C . GLU A 1 313 ? -28.072 -11.810 48.752 1.00 97.19 313 GLU A C 1
ATOM 2661 O O . GLU A 1 313 ? -29.055 -12.045 49.456 1.00 97.19 313 GLU A O 1
ATOM 2666 N N . ALA A 1 314 ? -26.832 -12.053 49.191 1.00 97.19 314 ALA A N 1
ATOM 2667 C CA . ALA A 1 314 ? -26.559 -12.574 50.530 1.00 97.19 314 ALA A CA 1
ATOM 2668 C C . ALA A 1 314 ? -26.991 -11.592 51.636 1.00 97.19 314 ALA A C 1
ATOM 2670 O O . ALA A 1 314 ? -27.575 -12.008 52.641 1.00 97.19 314 ALA A O 1
ATOM 2671 N N . LEU A 1 315 ? -26.742 -10.291 51.443 1.00 95.50 315 LEU A N 1
ATOM 2672 C CA . LEU A 1 315 ? -27.191 -9.241 52.359 1.00 95.50 315 LEU A CA 1
ATOM 2673 C C . LEU A 1 315 ? -28.720 -9.147 52.402 1.00 95.50 315 LEU A C 1
ATOM 2675 O O . LEU A 1 315 ? -29.293 -9.112 53.489 1.00 95.50 315 LEU A O 1
ATOM 2679 N N . GLU A 1 316 ? -29.389 -9.180 51.252 1.00 96.81 316 GLU A N 1
ATOM 2680 C CA . GLU A 1 316 ? -30.851 -9.158 51.162 1.00 96.81 316 GLU A CA 1
ATOM 2681 C C . GLU A 1 316 ? -31.479 -10.362 51.885 1.00 96.81 316 GLU A C 1
ATOM 2683 O O . GLU A 1 316 ? -32.416 -10.206 52.671 1.00 96.81 316 GLU A O 1
ATOM 2688 N N . GLN A 1 317 ? -30.914 -11.563 51.720 1.00 97.06 317 GLN A N 1
ATOM 2689 C CA . GLN A 1 317 ? -31.363 -12.756 52.444 1.00 97.06 317 GLN A CA 1
ATOM 2690 C C . GLN A 1 317 ? -31.162 -12.640 53.961 1.00 97.06 317 GLN A C 1
ATOM 2692 O O . GLN A 1 317 ? -32.032 -13.065 54.733 1.00 97.06 317 GLN A O 1
ATOM 2697 N N . ALA A 1 318 ? -30.037 -12.068 54.402 1.00 96.00 318 ALA A N 1
ATOM 2698 C CA . ALA A 1 318 ? -29.761 -11.837 55.817 1.00 96.00 318 ALA A CA 1
ATOM 2699 C C . ALA A 1 318 ? -30.755 -10.834 56.424 1.00 96.00 318 ALA A C 1
ATOM 2701 O O . ALA A 1 318 ? -31.310 -11.103 57.494 1.00 96.00 318 ALA A O 1
ATOM 2702 N N . VAL A 1 319 ? -31.043 -9.739 55.712 1.00 95.75 319 VAL A N 1
ATOM 2703 C CA . VAL A 1 319 ? -32.047 -8.736 56.098 1.00 95.75 319 VAL A CA 1
ATOM 2704 C C . VAL A 1 319 ? -33.433 -9.371 56.178 1.00 95.75 319 VAL A C 1
ATOM 2706 O O . VAL A 1 319 ? -34.056 -9.318 57.236 1.00 95.75 319 VAL A O 1
ATOM 2709 N N . ALA A 1 320 ? -33.871 -10.098 55.148 1.00 96.44 320 ALA A N 1
ATOM 2710 C CA . ALA A 1 320 ? -35.161 -10.788 55.159 1.00 96.44 320 ALA A CA 1
ATOM 2711 C C . ALA A 1 320 ? -35.268 -11.821 56.300 1.00 96.44 320 ALA A C 1
ATOM 2713 O O . ALA A 1 320 ? -36.341 -12.036 56.873 1.00 96.44 320 ALA A O 1
ATOM 2714 N N . SER A 1 321 ? -34.165 -12.491 56.662 1.00 96.19 321 SER A N 1
ATOM 2715 C CA . SER A 1 321 ? -34.138 -13.386 57.824 1.00 96.19 321 SER A CA 1
ATOM 2716 C C . SER A 1 321 ? -34.254 -12.636 59.152 1.00 96.19 321 SER A C 1
ATOM 2718 O O . SER A 1 321 ? -34.872 -13.169 60.079 1.00 96.19 321 SER A O 1
ATOM 2720 N N . LEU A 1 322 ? -33.637 -11.461 59.269 1.00 95.56 322 LEU A N 1
ATOM 2721 C CA . LEU A 1 322 ? -33.717 -10.589 60.440 1.00 95.56 322 LEU A CA 1
ATOM 2722 C C . LEU A 1 322 ? -35.124 -10.014 60.597 1.00 95.56 322 LEU A C 1
ATOM 2724 O O . LEU A 1 322 ? -35.694 -10.112 61.678 1.00 95.56 322 LEU A O 1
ATOM 2728 N N . GLU A 1 323 ? -35.730 -9.533 59.515 1.00 93.94 323 GLU A N 1
ATOM 2729 C CA . GLU A 1 323 ? -37.111 -9.040 59.488 1.00 93.94 323 GLU A CA 1
ATOM 2730 C C . GLU A 1 323 ? -38.115 -10.127 59.881 1.00 93.94 323 GLU A C 1
ATOM 2732 O O . GLU A 1 323 ? -39.032 -9.881 60.671 1.00 93.94 323 GLU A O 1
ATOM 2737 N N . ARG A 1 324 ? -37.916 -11.366 59.405 1.00 94.19 324 ARG A N 1
ATOM 2738 C CA . ARG A 1 324 ? -38.716 -12.525 59.833 1.00 94.19 324 ARG A CA 1
ATOM 2739 C C . ARG A 1 324 ? -38.585 -12.791 61.333 1.00 94.19 324 ARG A C 1
ATOM 2741 O O . ARG A 1 324 ? -39.598 -13.025 61.993 1.00 94.19 324 ARG A O 1
ATOM 2748 N N . ARG A 1 325 ? -37.363 -12.742 61.880 1.00 95.31 325 ARG A N 1
ATOM 2749 C CA . ARG A 1 325 ? -37.117 -12.888 63.327 1.00 95.31 325 ARG A CA 1
ATOM 2750 C C . ARG A 1 325 ? -37.765 -11.757 64.122 1.00 95.31 325 ARG A C 1
ATOM 2752 O O . ARG A 1 325 ? -38.469 -12.039 65.087 1.00 95.31 325 ARG A O 1
ATOM 2759 N N . HIS A 1 326 ? -37.607 -10.514 63.681 1.00 91.69 326 HIS A N 1
ATOM 2760 C CA . HIS A 1 326 ? -38.210 -9.340 64.306 1.00 91.69 326 HIS A CA 1
ATOM 2761 C C . HIS A 1 326 ? -39.743 -9.439 64.323 1.00 91.69 326 HIS A C 1
ATOM 2763 O O . HIS A 1 326 ? -40.368 -9.303 65.370 1.00 91.69 326 HIS A O 1
ATOM 2769 N N . SER A 1 327 ? -40.352 -9.809 63.194 1.00 90.50 327 SER A N 1
ATOM 2770 C CA . SER A 1 327 ? -41.803 -10.018 63.085 1.00 90.50 327 SER A CA 1
ATOM 2771 C C . SER A 1 327 ? -42.306 -11.156 63.983 1.00 90.50 327 SER A C 1
ATOM 2773 O O . SER A 1 327 ? -43.422 -11.112 64.500 1.00 90.50 327 SER A O 1
ATOM 2775 N N . ALA A 1 328 ? -41.512 -12.214 64.173 1.00 90.19 328 ALA A N 1
ATOM 2776 C CA . ALA A 1 328 ? -41.851 -13.301 65.092 1.00 90.19 328 ALA A CA 1
ATOM 2777 C C . ALA A 1 328 ? -41.756 -12.865 66.563 1.00 90.19 328 ALA A C 1
ATOM 2779 O O . ALA A 1 328 ? -42.634 -13.204 67.358 1.00 90.19 328 ALA A O 1
ATOM 2780 N N . LEU A 1 329 ? -40.730 -12.087 66.918 1.00 88.88 329 LEU A N 1
ATOM 2781 C CA . LEU A 1 329 ? -40.562 -11.526 68.259 1.00 88.88 329 LEU A CA 1
ATOM 2782 C C . LEU A 1 329 ? -41.676 -10.534 68.602 1.00 88.88 329 LEU A C 1
ATOM 2784 O O . LEU A 1 329 ? -42.277 -10.645 69.667 1.00 88.88 329 LEU A O 1
ATOM 2788 N N . GLN A 1 330 ? -42.035 -9.644 67.676 1.00 87.56 330 GLN A N 1
ATOM 2789 C CA . GLN A 1 330 ? -43.138 -8.698 67.851 1.00 87.56 330 GLN A CA 1
ATOM 2790 C C . GLN A 1 330 ? -44.481 -9.415 68.084 1.00 87.56 330 GLN A C 1
ATOM 2792 O O . GLN A 1 330 ? -45.260 -9.031 68.959 1.00 87.56 330 GLN A O 1
ATOM 2797 N N . ARG A 1 331 ? -44.733 -10.517 67.363 1.00 86.56 331 ARG A N 1
ATOM 2798 C CA . ARG A 1 331 ? -45.910 -11.374 67.596 1.00 86.56 331 ARG A CA 1
ATOM 2799 C C . ARG A 1 331 ? -45.888 -12.068 68.960 1.00 86.56 331 ARG A C 1
ATOM 2801 O O . ARG A 1 331 ? -46.924 -12.177 69.602 1.00 86.56 331 ARG A O 1
ATOM 2808 N N . ARG A 1 332 ? -44.725 -12.526 69.435 1.00 74.50 332 ARG A N 1
ATOM 2809 C CA . ARG A 1 332 ? -44.601 -13.108 70.786 1.00 74.50 332 ARG A CA 1
ATOM 2810 C C . ARG A 1 332 ? -44.782 -12.068 71.890 1.00 74.50 332 ARG A C 1
ATOM 2812 O O . ARG A 1 332 ? -45.388 -12.390 72.901 1.00 74.50 332 ARG A O 1
ATOM 2819 N N . SER A 1 333 ? -44.288 -10.846 71.698 1.00 72.38 333 SER A N 1
ATOM 2820 C CA . SER A 1 333 ? -44.460 -9.742 72.651 1.00 72.38 333 SER A CA 1
ATOM 2821 C C . SER A 1 333 ? -45.932 -9.340 72.790 1.00 72.38 333 SER A C 1
ATOM 2823 O O . SER A 1 333 ? -46.435 -9.249 73.905 1.00 72.38 333 SER A O 1
ATOM 2825 N N . THR A 1 334 ? -46.650 -9.198 71.673 1.00 73.00 334 THR A N 1
ATOM 2826 C CA . THR A 1 334 ? -48.096 -8.900 71.675 1.00 73.00 334 THR A CA 1
ATOM 2827 C C . THR A 1 334 ? -48.923 -10.013 72.325 1.00 73.00 334 THR A C 1
ATOM 2829 O O . THR A 1 334 ? -49.753 -9.718 73.178 1.00 73.00 334 THR A O 1
ATOM 2832 N N . LEU A 1 335 ? -48.631 -11.285 72.029 1.00 70.94 335 LEU A N 1
ATOM 2833 C CA . LEU A 1 335 ? -49.232 -12.430 72.734 1.00 70.94 335 LEU A CA 1
ATOM 2834 C C . LEU A 1 335 ? -48.875 -12.470 74.228 1.00 70.94 335 LEU A C 1
ATOM 2836 O O . LEU A 1 335 ? -49.706 -12.849 75.046 1.00 70.94 335 LEU A O 1
ATOM 2840 N N . GLY A 1 336 ? -47.651 -12.083 74.597 1.00 69.25 336 GLY A N 1
ATOM 2841 C CA . GLY A 1 336 ? -47.222 -11.979 75.992 1.00 69.25 336 GLY A CA 1
ATOM 2842 C C . GLY A 1 336 ? -48.047 -10.954 76.772 1.00 69.25 336 GLY A C 1
ATOM 2843 O O . GLY A 1 336 ? -48.511 -11.260 77.865 1.00 69.25 336 GLY A O 1
ATOM 2844 N N . LEU A 1 337 ? -48.310 -9.787 76.175 1.00 66.94 337 LEU A N 1
ATOM 2845 C CA . LEU A 1 337 ? -49.194 -8.765 76.747 1.00 66.94 337 LEU A CA 1
ATOM 2846 C C . LEU A 1 337 ? -50.647 -9.255 76.859 1.00 66.94 337 LEU A C 1
ATOM 2848 O O . LEU A 1 337 ? -51.300 -9.003 77.866 1.00 66.94 337 LEU A O 1
ATOM 2852 N N . GLU A 1 338 ? -51.135 -10.006 75.871 1.00 64.44 338 GLU A N 1
ATOM 2853 C CA . GLU A 1 338 ? -52.495 -10.563 75.855 1.00 64.44 338 GLU A CA 1
ATOM 2854 C C . GLU A 1 338 ? -52.685 -11.676 76.909 1.00 64.44 338 GLU A C 1
ATOM 2856 O O . GLU A 1 338 ? -53.731 -11.768 77.554 1.00 64.44 338 GLU A O 1
ATOM 2861 N N . MET A 1 339 ? -51.650 -12.490 77.156 1.00 59.47 339 MET A N 1
ATOM 2862 C CA . MET A 1 339 ? -51.635 -13.481 78.239 1.00 59.47 339 MET A CA 1
ATOM 2863 C C . MET A 1 339 ? -51.533 -12.838 79.630 1.00 59.47 339 MET A C 1
ATOM 2865 O O . MET A 1 339 ? -52.157 -13.332 80.572 1.00 59.47 339 MET A O 1
ATOM 2869 N N . GLU A 1 340 ? -50.774 -11.750 79.775 1.00 59.50 340 GLU A N 1
ATOM 2870 C CA . GLU A 1 340 ? -50.704 -10.948 81.005 1.00 59.50 340 GLU A CA 1
ATOM 2871 C C . GLU A 1 340 ? -52.071 -10.297 81.310 1.00 59.50 340 GLU A C 1
ATOM 2873 O O . GLU A 1 340 ? -52.566 -10.370 82.437 1.00 59.50 340 GLU A O 1
ATOM 2878 N N . GLU A 1 341 ? -52.740 -9.749 80.287 1.00 59.66 341 GLU A N 1
ATOM 2879 C CA . GLU A 1 341 ? -54.079 -9.155 80.396 1.00 59.66 341 GLU A CA 1
ATOM 2880 C C . GLU A 1 341 ? -55.152 -10.205 80.740 1.00 59.66 341 GLU A C 1
ATOM 2882 O O . GLU A 1 341 ? -56.039 -9.952 81.560 1.00 59.66 341 GLU A O 1
ATOM 2887 N N . GLN A 1 342 ? -55.056 -11.418 80.181 1.00 58.75 342 GLN A N 1
ATOM 2888 C CA . GLN A 1 342 ? -55.932 -12.533 80.555 1.00 58.75 342 GLN A CA 1
ATOM 2889 C C . GLN A 1 342 ? -55.699 -13.005 81.995 1.00 58.75 342 GLN A C 1
ATOM 2891 O O . GLN A 1 342 ? -56.674 -13.313 82.678 1.00 58.75 342 GLN A O 1
ATOM 2896 N N . ARG A 1 343 ? -54.454 -13.017 82.498 1.00 58.47 343 ARG A N 1
ATOM 2897 C CA . ARG A 1 343 ? -54.166 -13.354 83.907 1.00 58.47 343 ARG A CA 1
ATOM 2898 C C . ARG A 1 343 ? -54.696 -12.305 84.883 1.00 58.47 343 ARG A C 1
ATOM 2900 O O . ARG A 1 343 ? -55.171 -12.683 85.948 1.00 58.47 343 ARG A O 1
ATOM 2907 N N . GLN A 1 344 ? -54.667 -11.022 84.525 1.00 56.88 344 GLN A N 1
ATOM 2908 C CA . GLN A 1 344 ? -55.258 -9.950 85.340 1.00 56.88 344 GLN A CA 1
ATOM 2909 C C . GLN A 1 344 ? -56.799 -9.937 85.306 1.00 56.88 344 GLN A C 1
ATOM 2911 O O . GLN A 1 344 ? -57.425 -9.390 86.211 1.00 56.88 344 GLN A O 1
ATOM 2916 N N . LYS A 1 345 ? -57.424 -10.565 84.299 1.00 53.41 345 LYS A N 1
ATOM 2917 C CA . LYS A 1 345 ? -58.888 -10.709 84.173 1.00 53.41 345 LYS A CA 1
ATOM 2918 C C . LYS A 1 345 ? -59.476 -11.954 84.857 1.00 53.41 345 LYS A C 1
ATOM 2920 O O . LYS A 1 345 ? -60.699 -12.092 84.863 1.00 53.41 345 LYS A O 1
ATOM 2925 N N . VAL A 1 346 ? -58.669 -12.847 85.444 1.00 48.00 346 VAL A N 1
ATOM 2926 C CA . VAL A 1 346 ? -59.186 -13.980 86.238 1.00 48.00 346 VAL A CA 1
ATOM 2927 C C . VAL A 1 346 ? -59.631 -13.469 87.619 1.00 48.00 346 VAL A C 1
ATOM 2929 O O . VAL A 1 346 ? -58.786 -12.990 88.376 1.00 48.00 346 VAL A O 1
ATOM 2932 N N . PRO A 1 347 ? -60.924 -13.560 87.994 1.00 44.78 347 PRO A N 1
ATOM 2933 C CA . PRO A 1 347 ? -61.383 -13.125 89.305 1.00 44.78 347 PRO A CA 1
ATOM 2934 C C . PRO A 1 347 ? -60.966 -14.139 90.372 1.00 44.78 347 PRO A C 1
ATOM 2936 O O . PRO A 1 347 ? -61.173 -15.344 90.228 1.00 44.78 347 PRO A O 1
ATOM 2939 N N . THR A 1 348 ? -60.406 -13.628 91.463 1.00 51.22 348 THR A N 1
ATOM 2940 C CA . THR A 1 348 ? -60.159 -14.346 92.716 1.00 51.22 348 THR A CA 1
ATOM 2941 C C . THR A 1 348 ? -61.435 -15.013 93.231 1.00 51.22 348 THR A C 1
ATOM 2943 O O . THR A 1 348 ? -62.406 -14.319 93.529 1.00 51.22 348 THR A O 1
ATOM 2946 N N . ALA A 1 349 ? -61.400 -16.336 93.391 1.00 37.34 349 ALA A N 1
ATOM 2947 C CA . ALA A 1 349 ? -62.360 -17.097 94.184 1.00 37.34 349 ALA A CA 1
ATOM 2948 C C . ALA A 1 349 ? -61.606 -17.902 95.261 1.00 37.34 349 ALA A C 1
ATOM 2950 O O . ALA A 1 349 ? -61.041 -18.956 94.992 1.00 37.34 349 ALA A O 1
ATOM 2951 N N . ASP A 1 350 ? -61.567 -17.295 96.447 1.00 36.16 350 ASP A N 1
ATOM 2952 C CA . ASP A 1 350 ? -61.687 -17.831 97.809 1.00 36.16 350 ASP A CA 1
ATOM 2953 C C . ASP A 1 350 ? -60.835 -18.998 98.370 1.00 36.16 350 ASP A C 1
ATOM 2955 O O . ASP A 1 350 ? -60.876 -20.140 97.925 1.00 36.16 350 ASP A O 1
ATOM 2959 N N . SER A 1 351 ? -60.282 -18.677 99.555 1.00 32.66 351 SER A N 1
ATOM 2960 C CA . SER A 1 351 ? -60.203 -19.477 100.800 1.00 32.66 351 SER A CA 1
ATOM 2961 C C . SER A 1 351 ? -58.868 -20.104 101.245 1.00 32.66 351 SER A C 1
ATOM 2963 O O . SER A 1 351 ? -58.487 -21.203 100.864 1.00 32.66 351 SER A O 1
ATOM 2965 N N . SER A 1 352 ? -58.276 -19.409 102.230 1.00 37.25 352 SER A N 1
ATOM 2966 C CA . SER A 1 352 ? -57.708 -19.898 103.503 1.00 37.25 352 SER A CA 1
ATOM 2967 C C . SER A 1 352 ? -56.569 -20.932 103.530 1.00 37.25 352 SER A C 1
ATOM 2969 O O . SER A 1 352 ? -56.771 -22.115 103.275 1.00 37.25 352 SER A O 1
ATOM 2971 N N . SER A 1 353 ? -55.438 -20.501 104.101 1.00 32.38 353 SER A N 1
ATOM 2972 C CA . SER A 1 353 ? -54.759 -21.056 105.296 1.00 32.38 353 SER A CA 1
ATOM 2973 C C . SER A 1 353 ? -53.233 -21.079 105.148 1.00 32.38 353 SER A C 1
ATOM 2975 O O . SER A 1 353 ? -52.678 -21.340 104.087 1.00 32.38 353 SER A O 1
ATOM 2977 N N . ASN A 1 354 ? -52.561 -20.713 106.239 1.00 43.69 354 ASN A N 1
ATOM 2978 C CA . ASN A 1 354 ? -51.111 -20.611 106.356 1.00 43.69 354 ASN A CA 1
ATOM 2979 C C . ASN A 1 354 ? -50.415 -21.953 106.084 1.00 43.69 354 ASN A C 1
ATOM 2981 O O . ASN A 1 354 ? -50.815 -22.954 106.670 1.00 43.69 354 ASN A O 1
ATOM 2985 N N . LEU A 1 355 ? -49.330 -21.927 105.300 1.00 36.03 355 LEU A N 1
ATOM 2986 C CA . LEU A 1 355 ? -47.992 -22.473 105.600 1.00 36.03 355 LEU A CA 1
ATOM 2987 C C . LEU A 1 355 ? -47.144 -22.482 104.309 1.00 36.03 355 LEU A C 1
ATOM 2989 O O . LEU A 1 355 ? -47.435 -23.196 103.362 1.00 36.03 355 LEU A O 1
ATOM 2993 N N . GLN A 1 356 ? -46.090 -21.664 104.314 1.00 45.00 356 GLN A N 1
ATOM 2994 C CA . GLN A 1 356 ? -44.776 -21.910 103.707 1.00 45.00 356 GLN A CA 1
ATOM 2995 C C . GLN A 1 356 ? -44.693 -22.577 102.316 1.00 45.00 356 GLN A C 1
ATOM 2997 O O . GLN A 1 356 ? -44.688 -23.797 102.232 1.00 45.00 356 GLN A O 1
ATOM 3002 N N . ALA A 1 357 ? -44.444 -21.783 101.263 1.00 38.31 357 ALA A N 1
ATOM 3003 C CA . ALA A 1 357 ? -43.507 -22.093 100.164 1.00 38.31 357 ALA A CA 1
ATOM 3004 C C . ALA A 1 357 ? -43.583 -21.051 99.030 1.00 38.31 357 ALA A C 1
ATOM 3006 O O . ALA A 1 357 ? -44.665 -20.707 98.575 1.00 38.31 357 ALA A O 1
ATOM 3007 N N . GLY A 1 358 ? -42.413 -20.649 98.520 1.00 35.62 358 GLY A N 1
ATOM 3008 C CA . GLY A 1 358 ? -42.210 -20.391 97.088 1.00 35.62 358 GLY A CA 1
ATOM 3009 C C . GLY A 1 358 ? -42.566 -19.008 96.526 1.00 35.62 358 GLY A C 1
ATOM 3010 O O . GLY A 1 358 ? -43.699 -18.756 96.148 1.00 35.62 358 GLY A O 1
ATOM 3011 N N . LEU A 1 359 ? -41.538 -18.162 96.397 1.00 40.38 359 LEU A N 1
ATOM 3012 C CA . LEU A 1 359 ? -41.256 -17.224 95.290 1.00 40.38 359 LEU A CA 1
ATOM 3013 C C . LEU A 1 359 ? -42.362 -16.948 94.239 1.00 40.38 359 LEU A C 1
ATOM 3015 O O . LEU A 1 359 ? -42.735 -17.854 93.496 1.00 40.38 359 LEU A O 1
ATOM 3019 N N . PRO A 1 360 ? -42.630 -15.663 93.937 1.00 43.91 360 PRO A N 1
ATOM 3020 C CA . PRO A 1 360 ? -42.906 -15.203 92.585 1.00 43.91 360 PRO A CA 1
ATOM 3021 C C . PRO A 1 360 ? -41.715 -14.355 92.109 1.00 43.91 360 PRO A C 1
ATOM 3023 O O . PRO A 1 360 ? -41.768 -13.131 92.072 1.00 43.91 360 PRO A O 1
ATOM 3026 N N . THR A 1 361 ? -40.585 -14.990 91.794 1.00 40.25 361 THR A N 1
ATOM 3027 C CA . THR A 1 361 ? -39.386 -14.289 91.276 1.00 40.25 361 THR A CA 1
ATOM 3028 C C . THR A 1 361 ? -38.881 -14.953 89.997 1.00 40.25 361 THR A C 1
ATOM 3030 O O . THR A 1 361 ? -37.689 -15.165 89.818 1.00 40.25 361 THR A O 1
ATOM 3033 N N . GLY A 1 362 ? -39.809 -15.344 89.118 1.00 42.47 362 GLY A N 1
ATOM 3034 C CA . GLY A 1 362 ? -39.492 -16.120 87.915 1.00 42.47 362 GLY A CA 1
ATOM 3035 C C . GLY A 1 362 ? -39.474 -15.361 86.584 1.00 42.47 362 GLY A C 1
ATOM 3036 O O . GLY A 1 362 ? -38.868 -15.865 85.654 1.00 42.47 362 GLY A O 1
ATOM 3037 N N . LEU A 1 363 ? -40.118 -14.191 86.450 1.00 46.50 363 LEU A N 1
ATOM 3038 C CA . LEU A 1 363 ? -40.359 -13.588 85.117 1.00 46.50 363 LEU A CA 1
ATOM 3039 C C . LEU A 1 363 ? -39.770 -12.184 84.906 1.00 46.50 363 LEU A C 1
ATOM 3041 O O . LEU A 1 363 ? -39.527 -11.792 83.769 1.00 46.50 363 LEU A O 1
ATOM 3045 N N . ALA A 1 364 ? -39.463 -11.451 85.979 1.00 46.91 364 ALA A N 1
ATOM 3046 C CA . ALA A 1 364 ? -38.767 -10.168 85.881 1.00 46.91 364 ALA A CA 1
ATOM 3047 C C . ALA A 1 364 ? -37.354 -10.259 85.253 1.00 46.91 364 ALA A C 1
ATOM 3049 O O . ALA A 1 364 ? -37.055 -9.430 84.393 1.00 46.91 364 ALA A O 1
ATOM 3050 N N . PRO A 1 365 ? -36.490 -11.245 85.597 1.00 49.94 365 PRO A N 1
ATOM 3051 C CA . PRO A 1 365 ? -35.140 -11.281 85.038 1.00 49.94 365 PRO A CA 1
ATOM 3052 C C . PRO A 1 365 ? -35.126 -11.637 83.545 1.00 49.94 365 PRO A C 1
ATOM 3054 O O . PRO A 1 365 ? -34.275 -11.123 82.827 1.00 49.94 365 PRO A O 1
ATOM 3057 N N . ASP A 1 366 ? -36.084 -12.433 83.054 1.00 48.97 366 ASP A N 1
ATOM 3058 C CA . ASP A 1 366 ? -36.177 -12.800 81.632 1.00 48.97 366 ASP A CA 1
ATOM 3059 C C . ASP A 1 366 ? -36.664 -11.635 80.759 1.00 48.97 366 ASP A C 1
ATOM 3061 O O . ASP A 1 366 ? -36.184 -11.453 79.640 1.00 48.97 366 ASP A O 1
ATOM 3065 N N . GLN A 1 367 ? -37.573 -10.797 81.266 1.00 52.62 367 GLN A N 1
ATOM 3066 C CA . GLN A 1 367 ? -38.065 -9.634 80.524 1.00 52.62 367 GLN A CA 1
ATOM 3067 C C . GLN A 1 367 ? -37.051 -8.482 80.506 1.00 52.62 367 GLN A C 1
ATOM 3069 O O . GLN A 1 367 ? -36.896 -7.808 79.487 1.00 52.62 367 GLN A O 1
ATOM 3074 N N . GLU A 1 368 ? -36.302 -8.299 81.595 1.00 57.41 368 GLU A N 1
ATOM 3075 C CA . GLU A 1 368 ? -35.207 -7.330 81.665 1.00 57.41 368 GLU A CA 1
ATOM 3076 C C . GLU A 1 368 ? -33.973 -7.798 80.868 1.00 57.41 368 GLU A C 1
ATOM 3078 O O . GLU A 1 368 ? -33.283 -6.981 80.256 1.00 57.41 368 GLU A O 1
ATOM 3083 N N . ALA A 1 369 ? -33.709 -9.110 80.811 1.00 62.00 369 ALA A N 1
ATOM 3084 C CA . ALA A 1 369 ? -32.673 -9.687 79.953 1.00 62.00 369 ALA A CA 1
ATOM 3085 C C . ALA A 1 369 ? -33.013 -9.535 78.463 1.00 62.00 369 ALA A C 1
ATOM 3087 O O . ALA A 1 369 ? -32.143 -9.146 77.686 1.00 62.00 369 ALA A O 1
ATOM 3088 N N . LEU A 1 370 ? -34.276 -9.761 78.076 1.00 58.38 370 LEU A N 1
ATOM 3089 C CA . LEU A 1 370 ? -34.751 -9.535 76.708 1.00 58.38 370 LEU A CA 1
ATOM 3090 C C . LEU A 1 370 ? -34.724 -8.052 76.314 1.00 58.38 370 LEU A C 1
ATOM 3092 O O . LEU A 1 370 ? -34.358 -7.746 75.183 1.00 58.38 370 LEU A O 1
ATOM 3096 N N . GLY A 1 371 ? -35.048 -7.134 77.232 1.00 67.88 371 GLY A N 1
ATOM 3097 C CA . GLY A 1 371 ? -34.926 -5.689 76.997 1.00 67.88 371 GLY A CA 1
ATOM 3098 C C . GLY A 1 371 ? -33.475 -5.250 76.780 1.00 67.88 371 GLY A C 1
ATOM 3099 O O . GLY A 1 371 ? -33.176 -4.536 75.826 1.00 67.88 371 GLY A O 1
ATOM 3100 N N . LYS A 1 372 ? -32.544 -5.758 77.596 1.00 74.25 372 LYS A N 1
ATOM 3101 C CA . LYS A 1 372 ? -31.103 -5.488 77.440 1.00 74.25 372 LYS A CA 1
ATOM 3102 C C . LYS A 1 372 ? -30.530 -6.094 76.158 1.00 74.25 372 LYS A C 1
ATOM 3104 O O . LYS A 1 372 ? -29.633 -5.508 75.557 1.00 74.25 372 LYS A O 1
ATOM 3109 N N . ASP A 1 373 ? -31.032 -7.248 75.723 1.00 75.88 373 ASP A N 1
ATOM 3110 C CA . ASP A 1 373 ? -30.654 -7.840 74.436 1.00 75.88 373 ASP A CA 1
ATOM 3111 C C . ASP A 1 373 ? -31.248 -7.091 73.242 1.00 75.88 373 ASP A C 1
ATOM 3113 O O . ASP A 1 373 ? -30.583 -6.965 72.213 1.00 75.88 373 ASP A O 1
ATOM 3117 N N . GLN A 1 374 ? -32.449 -6.529 73.385 1.00 72.44 374 GLN A N 1
ATOM 3118 C CA . GLN A 1 374 ? -33.042 -5.647 72.386 1.00 72.44 374 GLN A CA 1
ATOM 3119 C C . GLN A 1 374 ? -32.227 -4.354 72.224 1.00 72.44 374 GLN A C 1
ATOM 3121 O O . GLN A 1 374 ? -31.878 -4.003 71.098 1.00 72.44 374 GLN A O 1
ATOM 3126 N N . GLU A 1 375 ? -31.841 -3.701 73.325 1.00 78.31 375 GLU A N 1
ATOM 3127 C CA . GLU A 1 375 ? -30.980 -2.507 73.298 1.00 78.31 375 GLU A CA 1
ATOM 3128 C C . GLU A 1 375 ? -29.584 -2.813 72.731 1.00 78.31 375 GLU A C 1
ATOM 3130 O O . GLU A 1 375 ? -29.056 -2.056 71.914 1.00 78.31 375 GLU A O 1
ATOM 3135 N N . ARG A 1 376 ? -28.986 -3.955 73.103 1.00 86.69 376 ARG A N 1
ATOM 3136 C CA . ARG A 1 376 ? -27.704 -4.402 72.530 1.00 86.69 376 ARG A CA 1
ATOM 3137 C C . ARG A 1 376 ? -27.785 -4.580 71.017 1.00 86.69 376 ARG A C 1
ATOM 3139 O O . ARG A 1 376 ? -26.892 -4.121 70.305 1.00 86.69 376 ARG A O 1
ATOM 3146 N N . LEU A 1 377 ? -28.849 -5.217 70.531 1.00 81.25 377 LEU A N 1
ATOM 3147 C CA . LEU A 1 377 ? -29.039 -5.452 69.104 1.00 81.25 377 LEU A CA 1
ATOM 3148 C C . LEU A 1 377 ? -29.316 -4.145 68.344 1.00 81.25 377 LEU A C 1
ATOM 3150 O O . LEU A 1 377 ? -28.812 -3.970 67.237 1.00 81.25 377 LEU A O 1
ATOM 3154 N N . GLU A 1 378 ? -30.054 -3.198 68.929 1.00 79.12 378 GLU A N 1
ATOM 3155 C CA . GLU A 1 378 ? -30.260 -1.865 68.342 1.00 79.12 378 GLU A CA 1
ATOM 3156 C C . GLU A 1 378 ? -28.954 -1.076 68.210 1.00 79.12 378 GLU A C 1
ATOM 3158 O O . GLU A 1 378 ? -28.703 -0.471 67.161 1.00 79.12 378 GLU A O 1
ATOM 3163 N N . HIS A 1 379 ? -28.085 -1.140 69.219 1.00 85.38 379 HIS A N 1
ATOM 3164 C CA . HIS A 1 379 ? -26.760 -0.531 69.151 1.00 85.38 379 HIS A CA 1
ATOM 3165 C C . HIS A 1 379 ? -25.862 -1.197 68.101 1.00 85.38 379 HIS A C 1
ATOM 3167 O O . HIS A 1 379 ? -25.169 -0.494 67.364 1.00 85.38 379 HIS A O 1
ATOM 3173 N N . GLU A 1 380 ? -25.901 -2.524 67.966 1.00 89.69 380 GLU A N 1
ATOM 3174 C CA . GLU A 1 380 ? -25.153 -3.249 66.931 1.00 89.69 380 GLU A CA 1
ATOM 3175 C C . GLU A 1 380 ? -25.658 -2.908 65.518 1.00 89.69 380 GLU A C 1
ATOM 3177 O O . GLU A 1 380 ? -24.861 -2.640 64.617 1.00 89.69 380 GLU A O 1
ATOM 3182 N N . ILE A 1 381 ? -26.978 -2.802 65.332 1.00 78.19 381 ILE A N 1
ATOM 3183 C CA . ILE A 1 381 ? -27.595 -2.379 64.067 1.00 78.19 381 ILE A CA 1
ATOM 3184 C C . ILE A 1 381 ? -27.206 -0.936 63.719 1.00 78.19 381 ILE A C 1
ATOM 3186 O O . ILE A 1 381 ? -26.890 -0.651 62.562 1.00 78.19 381 ILE A O 1
ATOM 3190 N N . GLN A 1 382 ? -27.194 -0.015 64.687 1.00 84.56 382 GLN A N 1
ATOM 3191 C CA . GLN A 1 382 ? -26.723 1.357 64.458 1.00 84.56 382 GLN A CA 1
ATOM 3192 C C . GLN A 1 382 ? -25.230 1.407 64.122 1.00 84.56 382 GLN A C 1
ATOM 3194 O O . GLN A 1 382 ? -24.830 2.146 63.223 1.00 84.56 382 GLN A O 1
ATOM 3199 N N . GLN A 1 383 ? -24.410 0.588 64.779 1.00 86.12 383 GLN A N 1
ATOM 3200 C CA . GLN A 1 383 ? -22.974 0.531 64.525 1.00 86.12 383 GLN A CA 1
ATOM 3201 C C . GLN A 1 383 ? -22.657 -0.057 63.139 1.00 86.12 383 GLN A C 1
ATOM 3203 O O . GLN A 1 383 ? -21.751 0.419 62.453 1.00 86.12 383 GLN A O 1
ATOM 3208 N N . LEU A 1 384 ? -23.438 -1.042 62.684 1.00 75.69 384 LEU A N 1
ATOM 3209 C CA . LEU A 1 384 ? -23.356 -1.574 61.324 1.00 75.69 384 LEU A CA 1
ATOM 3210 C C . LEU A 1 384 ? -23.826 -0.549 60.282 1.00 75.69 384 LEU A C 1
ATOM 3212 O O . LEU A 1 384 ? -23.167 -0.398 59.259 1.00 75.69 384 LEU A O 1
ATOM 3216 N N . LYS A 1 385 ? -24.891 0.218 60.555 1.00 75.00 385 LYS A N 1
ATOM 3217 C CA . LYS A 1 385 ? -25.332 1.324 59.684 1.00 75.00 385 LYS A CA 1
ATOM 3218 C C . LYS A 1 385 ? -24.266 2.418 59.545 1.00 75.00 385 LYS A C 1
ATOM 3220 O O . LYS A 1 385 ? -24.034 2.878 58.433 1.00 75.00 385 LYS A O 1
ATOM 3225 N N . GLN A 1 386 ? -23.579 2.782 60.631 1.00 76.94 386 GLN A N 1
ATOM 3226 C CA . GLN A 1 386 ? -22.474 3.748 60.584 1.00 76.94 386 GLN A CA 1
ATOM 3227 C C . GLN A 1 386 ? -21.287 3.215 59.768 1.00 76.94 386 GLN A C 1
ATOM 3229 O O . GLN A 1 386 ? -20.778 3.918 58.902 1.00 76.94 386 GLN A O 1
ATOM 3234 N N . LYS A 1 387 ? -20.903 1.944 59.959 1.00 80.06 387 LYS A N 1
ATOM 3235 C CA . LYS A 1 387 ? -19.840 1.307 59.162 1.00 80.06 387 LYS A CA 1
ATOM 3236 C C . LYS A 1 387 ? -20.179 1.215 57.673 1.00 80.06 387 LYS A C 1
ATOM 3238 O O . LYS A 1 387 ? -19.275 1.309 56.854 1.00 80.06 387 LYS A O 1
ATOM 3243 N N . ILE A 1 388 ? -21.451 1.045 57.313 1.00 67.19 388 ILE A N 1
ATOM 3244 C CA . ILE A 1 388 ? -21.894 1.055 55.911 1.00 67.19 388 ILE A CA 1
ATOM 3245 C C . ILE A 1 388 ? -21.742 2.460 55.313 1.00 67.19 388 ILE A C 1
ATOM 3247 O O . ILE A 1 388 ? -21.182 2.594 54.228 1.00 67.19 388 ILE A O 1
ATOM 3251 N N . CYS A 1 389 ? -22.143 3.506 56.044 1.00 64.56 389 CYS A N 1
ATOM 3252 C CA . CYS A 1 389 ? -21.934 4.890 55.613 1.00 64.56 389 CYS A CA 1
ATOM 3253 C C . CYS A 1 389 ? -20.442 5.241 55.457 1.00 64.56 389 CYS A C 1
ATOM 3255 O O . CYS A 1 389 ? -20.074 5.895 54.485 1.00 64.56 389 CYS A O 1
ATOM 3257 N N . ASP A 1 390 ? -19.576 4.781 56.364 1.00 58.72 390 ASP A N 1
ATOM 3258 C CA . ASP A 1 390 ? -18.136 5.071 56.312 1.00 58.72 390 ASP A CA 1
ATOM 3259 C C . ASP A 1 390 ? -17.425 4.294 55.180 1.00 58.72 390 ASP A C 1
ATOM 3261 O O . ASP A 1 390 ? -16.514 4.817 54.537 1.00 58.72 390 ASP A O 1
ATOM 3265 N N . VAL A 1 391 ? -17.864 3.067 54.870 1.00 52.16 391 VAL A N 1
ATOM 3266 C CA . VAL A 1 391 ? -17.324 2.262 53.754 1.00 52.16 391 VAL A CA 1
ATOM 3267 C C . VAL A 1 391 ? -17.728 2.834 52.386 1.00 52.16 391 VAL A C 1
ATOM 3269 O O . VAL A 1 391 ? -16.905 2.821 51.467 1.00 52.16 391 VAL A O 1
ATOM 3272 N N . ASP A 1 392 ? -18.926 3.413 52.260 1.00 50.66 392 ASP A N 1
ATOM 3273 C CA . ASP A 1 392 ? -19.367 4.111 51.040 1.00 50.66 392 ASP A CA 1
ATOM 3274 C C . ASP A 1 392 ? -18.608 5.432 50.798 1.00 50.66 392 ASP A C 1
ATOM 3276 O O . ASP A 1 392 ? -18.400 5.829 49.648 1.00 50.66 392 ASP A O 1
ATOM 3280 N N . VAL A 1 393 ? -18.135 6.105 51.856 1.00 47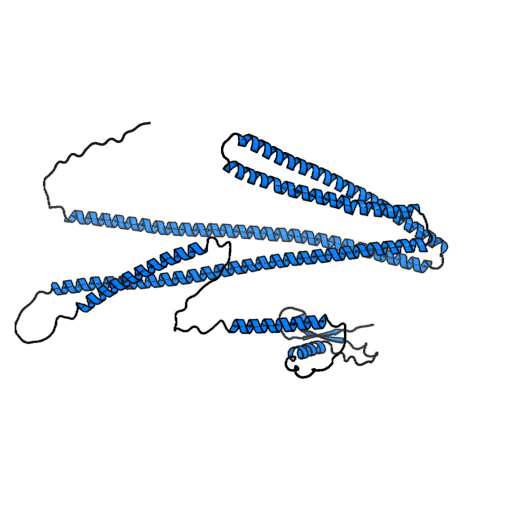.66 393 VAL A N 1
ATOM 3281 C CA . VAL A 1 393 ? -17.297 7.316 51.741 1.00 47.66 393 VAL A CA 1
ATOM 3282 C C . VAL A 1 393 ? -15.861 6.957 51.338 1.00 47.66 393 VAL A C 1
ATOM 3284 O O . VAL A 1 393 ? -15.305 7.577 50.429 1.00 47.66 393 VAL A O 1
ATOM 3287 N N . ILE A 1 394 ? -15.284 5.901 51.921 1.00 47.91 394 ILE A N 1
ATOM 3288 C CA . ILE A 1 394 ? -13.895 5.492 51.649 1.00 47.91 394 ILE A CA 1
ATOM 3289 C C . ILE A 1 394 ? -13.734 4.902 50.234 1.00 47.91 394 ILE A C 1
ATOM 3291 O O . ILE A 1 394 ? -12.720 5.152 49.577 1.00 47.91 394 ILE A O 1
ATOM 3295 N N . GLN A 1 395 ? -14.734 4.190 49.697 1.00 47.69 395 GLN A N 1
ATOM 3296 C CA . GLN A 1 395 ? -14.688 3.706 48.306 1.00 47.69 395 GLN A CA 1
ATOM 3297 C C . GLN A 1 395 ? -14.863 4.828 47.266 1.00 47.69 395 GLN A C 1
ATOM 3299 O O . GLN A 1 395 ? -14.400 4.692 46.131 1.00 47.69 395 GLN A O 1
ATOM 3304 N N . LYS A 1 396 ? -15.479 5.956 47.643 1.00 45.69 396 LYS A N 1
ATOM 3305 C CA . LYS A 1 396 ? -15.680 7.109 46.753 1.00 45.69 396 LYS A CA 1
ATOM 3306 C C . LYS A 1 396 ? -14.439 8.003 46.641 1.00 45.69 396 LYS A C 1
ATOM 3308 O O . LYS A 1 396 ? -14.213 8.564 45.571 1.00 45.69 396 LYS A O 1
ATOM 3313 N N . GLU A 1 397 ? -13.600 8.077 47.676 1.00 39.59 397 GLU A N 1
ATOM 3314 C CA . GLU A 1 397 ? -12.313 8.798 47.623 1.00 39.59 397 GLU A CA 1
ATOM 3315 C C . GLU A 1 397 ? -11.234 8.068 46.803 1.00 39.59 397 GLU A C 1
ATOM 3317 O O . GLU A 1 397 ? -10.362 8.711 46.231 1.00 39.59 397 GLU A O 1
ATOM 3322 N N . HIS A 1 398 ? -11.330 6.748 46.618 1.00 37.44 398 HIS A N 1
ATOM 3323 C CA . HIS A 1 398 ? -10.355 5.986 45.818 1.00 37.44 398 HIS A CA 1
ATOM 3324 C C . HIS A 1 398 ? -10.623 6.029 44.299 1.00 37.44 398 HIS A C 1
ATOM 3326 O O . HIS A 1 398 ? -9.928 5.370 43.523 1.00 37.44 398 HIS A O 1
ATOM 3332 N N . ARG A 1 399 ? -11.611 6.818 43.848 1.00 37.03 399 ARG A N 1
ATOM 3333 C CA . ARG A 1 399 ? -11.923 7.032 42.421 1.00 37.03 399 ARG A CA 1
ATOM 3334 C C . ARG A 1 399 ? -11.637 8.454 41.928 1.00 37.03 399 ARG A C 1
ATOM 3336 O O . ARG A 1 399 ? -12.078 8.809 40.835 1.00 37.03 399 ARG A O 1
ATOM 3343 N N . GLY A 1 400 ? -10.907 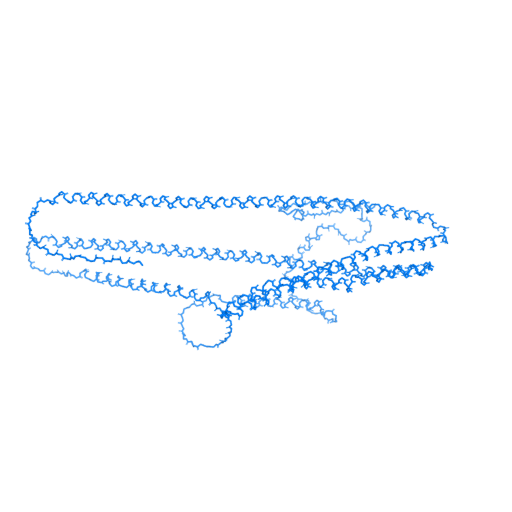9.253 42.704 1.00 41.00 400 GLY A N 1
ATOM 3344 C CA . GLY A 1 400 ? -10.477 10.593 42.322 1.00 41.00 400 GLY A CA 1
ATOM 3345 C C . GLY A 1 400 ? -9.030 10.846 42.723 1.00 41.00 400 GLY A C 1
ATOM 3346 O O . GLY A 1 400 ? -8.745 11.025 43.897 1.00 41.00 400 GLY A O 1
ATOM 3347 N N . THR A 1 401 ? -8.153 10.927 41.722 1.00 40.44 401 THR A N 1
ATOM 3348 C CA . THR A 1 401 ? -6.847 11.605 41.800 1.00 40.44 401 THR A CA 1
ATOM 3349 C C . THR A 1 401 ? -5.751 10.889 42.597 1.00 40.44 401 THR A C 1
ATOM 3351 O O . THR A 1 401 ? -5.589 11.088 43.794 1.00 40.44 401 THR A O 1
ATOM 3354 N N . LEU A 1 402 ? -4.892 10.152 41.887 1.00 36.81 402 LEU A N 1
ATOM 3355 C CA . LEU A 1 402 ? -3.516 9.906 42.327 1.00 36.81 402 LEU A CA 1
ATOM 3356 C C . LEU A 1 402 ? -2.563 10.163 41.158 1.00 36.81 402 LEU A C 1
ATOM 3358 O O . LEU A 1 402 ? -2.262 9.290 40.347 1.00 36.81 402 LEU A O 1
ATOM 3362 N N . GLU A 1 403 ? -2.125 11.415 41.095 1.00 36.59 403 GLU A N 1
ATOM 3363 C CA . GLU A 1 403 ? -0.925 11.874 40.411 1.00 36.59 403 GLU A CA 1
ATOM 3364 C C . GLU A 1 403 ? 0.108 12.190 41.515 1.00 36.59 403 GLU A C 1
ATOM 3366 O O . GLU A 1 403 ? -0.218 12.897 42.464 1.00 36.59 403 GLU A O 1
ATOM 3371 N N . GLY A 1 404 ? 1.338 11.672 41.400 1.00 30.70 404 GLY A N 1
ATOM 3372 C CA . GLY A 1 404 ? 2.538 12.288 41.992 1.00 30.70 404 GLY A CA 1
ATOM 3373 C C . GLY A 1 404 ? 3.001 11.912 43.419 1.00 30.70 404 GLY A C 1
ATOM 3374 O O . GLY A 1 404 ? 2.431 12.333 44.412 1.00 30.70 404 GLY A O 1
ATOM 3375 N N . GLN A 1 405 ? 4.191 11.289 43.464 1.00 30.88 405 GLN A N 1
ATOM 3376 C CA . GLN A 1 405 ? 5.293 11.474 44.439 1.00 30.88 405 GLN A CA 1
ATOM 3377 C C . GLN A 1 405 ? 5.279 10.834 45.853 1.00 30.88 405 GLN A C 1
ATOM 3379 O O . GLN A 1 405 ? 4.715 11.335 46.814 1.00 30.88 405 GLN A O 1
ATOM 3384 N N . ALA A 1 406 ? 6.100 9.777 45.962 1.00 29.89 406 ALA A N 1
ATOM 3385 C CA . ALA A 1 406 ? 7.257 9.593 46.860 1.00 29.89 406 ALA A CA 1
ATOM 3386 C C . ALA A 1 406 ? 7.226 10.116 48.318 1.00 29.89 406 ALA A C 1
ATOM 3388 O O . ALA A 1 406 ? 7.434 11.301 48.557 1.00 29.89 406 ALA A O 1
ATOM 3389 N N . SER A 1 407 ? 7.265 9.198 49.297 1.00 31.53 407 SER A N 1
ATOM 3390 C CA . SER A 1 407 ? 8.437 8.912 50.166 1.00 31.53 407 SER A CA 1
ATOM 3391 C C . SER A 1 407 ? 8.045 8.184 51.462 1.00 31.53 407 SER A C 1
ATOM 3393 O O . SER A 1 407 ? 6.938 8.292 51.970 1.00 31.53 407 SER A O 1
ATOM 3395 N N . SER A 1 408 ? 9.008 7.414 51.960 1.00 29.41 408 SER A N 1
ATOM 3396 C CA . SER A 1 408 ? 9.008 6.452 53.069 1.00 29.41 408 SER A CA 1
ATOM 3397 C C . SER A 1 408 ? 8.949 7.015 54.503 1.00 29.41 408 SER A C 1
ATOM 3399 O O . SER A 1 408 ? 9.349 8.155 54.718 1.00 29.41 408 SER A O 1
ATOM 3401 N N . SER A 1 409 ? 8.723 6.089 55.463 1.00 27.72 409 SER A N 1
ATOM 3402 C CA . SER A 1 409 ? 9.046 6.104 56.920 1.00 27.72 409 SER A CA 1
ATOM 3403 C C . SER A 1 409 ? 7.891 6.528 57.846 1.00 27.72 409 SER A C 1
ATOM 3405 O O . SER A 1 409 ? 7.266 7.545 57.597 1.00 27.72 409 SER A O 1
ATOM 3407 N N . GLY A 1 410 ? 7.531 5.841 58.940 1.00 26.72 410 GLY A N 1
ATOM 3408 C CA . GLY A 1 410 ? 8.098 4.676 59.628 1.00 26.72 410 GLY A CA 1
ATOM 3409 C C . GLY A 1 410 ? 7.139 4.128 60.713 1.00 26.72 410 GLY A C 1
ATOM 3410 O O . GLY A 1 410 ? 6.088 4.703 60.980 1.00 26.72 410 GLY A O 1
ATOM 3411 N N . LEU A 1 411 ? 7.511 2.979 61.290 1.00 32.06 411 LEU A N 1
ATOM 3412 C CA . LEU A 1 411 ? 6.815 2.189 62.331 1.00 32.06 411 LEU A CA 1
ATOM 3413 C C . LEU A 1 411 ? 6.674 2.925 63.695 1.00 32.06 411 LEU A C 1
ATOM 3415 O O . LEU A 1 411 ? 7.397 3.891 63.937 1.00 32.06 411 LEU A O 1
ATOM 3419 N N . PRO A 1 412 ? 5.823 2.430 64.628 1.00 39.50 412 PRO A N 1
ATOM 3420 C CA . PRO A 1 412 ? 6.309 1.448 65.609 1.00 39.50 412 PRO A CA 1
ATOM 3421 C C . PRO A 1 412 ? 5.399 0.222 65.837 1.00 39.50 412 PRO A C 1
ATOM 3423 O O . PRO A 1 412 ? 4.202 0.205 65.568 1.00 39.50 412 PRO A O 1
ATOM 3426 N N . VAL A 1 413 ? 6.060 -0.817 66.349 1.00 29.97 413 VAL A N 1
ATOM 3427 C CA . VAL A 1 413 ? 5.628 -2.188 66.663 1.00 29.97 413 VAL A CA 1
ATOM 3428 C C . VAL A 1 413 ? 4.845 -2.270 67.980 1.00 29.97 413 VAL A C 1
ATOM 3430 O O . VAL A 1 413 ? 5.211 -1.601 68.942 1.00 29.97 413 VAL A O 1
ATOM 3433 N N . SER A 1 414 ? 3.858 -3.176 68.070 1.00 27.11 414 SER A N 1
ATOM 3434 C CA . SER A 1 414 ? 3.461 -3.868 69.317 1.00 27.11 414 SER A CA 1
ATOM 3435 C C . SER A 1 414 ? 2.767 -5.213 69.026 1.00 27.11 414 SER A C 1
ATOM 3437 O O . SER A 1 414 ? 1.580 -5.287 68.741 1.00 27.11 414 SER A O 1
ATOM 3439 N N . THR A 1 415 ? 3.599 -6.252 69.014 1.00 33.00 415 THR A N 1
ATOM 3440 C CA . THR A 1 415 ? 3.494 -7.565 69.678 1.00 33.00 415 THR A CA 1
ATOM 3441 C C . THR A 1 415 ? 2.146 -8.312 69.798 1.00 33.00 415 THR A C 1
ATOM 3443 O O . THR A 1 415 ? 1.287 -7.986 70.604 1.00 33.00 415 THR A O 1
ATOM 3446 N N . GLU A 1 416 ? 2.146 -9.463 69.112 1.00 30.58 416 GLU A N 1
ATOM 3447 C CA . GLU A 1 416 ? 1.638 -10.793 69.502 1.00 30.58 416 GLU A CA 1
ATOM 3448 C C . GLU A 1 416 ? 0.207 -11.272 69.168 1.00 30.58 416 GLU A C 1
ATOM 3450 O O . GLU A 1 416 ? -0.781 -10.968 69.825 1.00 30.58 416 GLU A O 1
ATOM 3455 N N . LYS A 1 417 ? 0.233 -12.263 68.257 1.00 34.34 417 LYS A N 1
ATOM 3456 C CA . LYS A 1 417 ? -0.567 -13.500 68.190 1.00 34.34 417 LYS A CA 1
ATOM 3457 C C . LYS A 1 417 ? -1.993 -13.389 67.651 1.00 34.34 417 LYS A C 1
ATOM 3459 O O . LYS A 1 417 ? -2.961 -13.369 68.400 1.00 34.34 417 LYS A O 1
ATOM 3464 N N . SER A 1 418 ? -2.105 -13.572 66.331 1.00 32.19 418 SER A N 1
ATOM 3465 C CA . SER A 1 418 ? -2.789 -14.745 65.754 1.00 32.19 418 SER A CA 1
ATOM 3466 C C . SER A 1 418 ? -2.443 -14.933 64.267 1.00 32.19 418 SER A C 1
ATOM 3468 O O . SER A 1 418 ? -2.843 -14.157 63.412 1.00 32.19 418 SER A O 1
ATOM 3470 N N . GLN A 1 419 ? -1.694 -16.004 63.992 1.00 36.41 419 GLN A N 1
ATOM 3471 C CA . GLN A 1 419 ? -1.830 -16.861 62.808 1.00 36.41 419 GLN A CA 1
ATOM 3472 C C . GLN A 1 419 ? -1.734 -16.219 61.407 1.00 36.41 419 GLN A C 1
ATOM 3474 O O . GLN A 1 419 ? -2.668 -16.281 60.614 1.00 36.41 419 GLN A O 1
ATOM 3479 N N . ALA A 1 420 ? -0.547 -15.724 61.049 1.00 37.34 420 ALA A N 1
ATOM 3480 C CA . ALA A 1 420 ? -0.129 -15.609 59.652 1.00 37.34 420 ALA A CA 1
ATOM 3481 C C . ALA A 1 420 ? 0.749 -16.817 59.290 1.00 37.34 420 ALA A C 1
ATOM 3483 O O . ALA A 1 420 ? 1.913 -16.881 59.678 1.00 37.34 420 ALA A O 1
ATOM 3484 N N . HIS A 1 421 ? 0.197 -17.790 58.563 1.00 38.53 421 HIS A N 1
ATOM 3485 C CA . HIS A 1 421 ? 1.008 -18.757 57.825 1.00 38.53 421 HIS A CA 1
ATOM 3486 C C . HIS A 1 421 ? 0.227 -19.279 56.619 1.00 38.53 421 HIS A C 1
ATOM 3488 O O . HIS A 1 421 ? -0.590 -20.187 56.745 1.00 38.53 421 HIS A O 1
ATOM 3494 N N . LEU A 1 422 ? 0.482 -18.677 55.456 1.00 50.66 422 LEU A N 1
ATOM 3495 C CA . LEU A 1 422 ? 0.911 -19.323 54.207 1.00 50.66 422 LEU A CA 1
ATOM 3496 C C . LEU A 1 422 ? 0.730 -18.324 53.054 1.00 50.66 422 LEU A C 1
ATOM 3498 O O . LEU A 1 422 ? -0.300 -17.670 52.970 1.00 50.66 422 LEU A O 1
ATOM 3502 N N . VAL A 1 423 ? 1.724 -18.274 52.159 1.00 51.81 423 VAL A N 1
ATOM 3503 C CA . VAL A 1 423 ? 1.874 -17.366 50.997 1.00 51.81 423 VAL A CA 1
ATOM 3504 C C . VAL A 1 423 ? 2.498 -16.006 51.367 1.00 51.81 423 VAL A C 1
ATOM 3506 O O . VAL A 1 423 ? 1.787 -15.031 51.585 1.00 51.81 423 VAL A O 1
ATOM 3509 N N . PRO A 1 424 ? 3.840 -15.954 51.536 1.00 52.53 424 PRO A N 1
ATOM 3510 C CA . PRO A 1 424 ? 4.676 -15.393 50.451 1.00 52.53 424 PRO A CA 1
ATOM 3511 C C . PRO A 1 424 ? 5.926 -16.217 50.063 1.00 52.53 424 PRO A C 1
ATOM 3513 O O . PRO A 1 424 ? 6.612 -15.885 49.109 1.00 52.53 424 PRO A O 1
ATOM 3516 N N . VAL A 1 425 ? 6.227 -17.330 50.740 1.00 51.56 425 VAL A N 1
ATOM 3517 C CA . VAL A 1 425 ? 7.503 -18.068 50.543 1.00 51.56 425 VAL A CA 1
ATOM 3518 C C . VAL A 1 425 ? 7.594 -18.815 49.197 1.00 51.56 425 VAL A C 1
ATOM 3520 O O . VAL A 1 425 ? 8.678 -19.191 48.753 1.00 51.56 425 VAL A O 1
ATOM 3523 N N . MET A 1 426 ? 6.460 -19.055 48.535 1.00 49.97 426 MET A N 1
ATOM 3524 C CA . MET A 1 426 ? 6.436 -19.764 47.251 1.00 49.97 426 MET A CA 1
ATOM 3525 C C . MET A 1 426 ? 6.856 -18.867 46.083 1.00 49.97 426 MET A C 1
ATOM 3527 O O . MET A 1 426 ? 7.516 -19.370 45.177 1.00 49.97 426 MET A O 1
ATOM 3531 N N . ASP A 1 427 ? 6.551 -17.567 46.126 1.00 59.84 427 ASP A N 1
ATOM 3532 C CA . ASP A 1 427 ? 6.902 -16.645 45.040 1.00 59.84 427 ASP A CA 1
ATOM 3533 C C . ASP A 1 427 ? 8.397 -16.343 45.021 1.00 59.84 427 ASP A C 1
ATOM 3535 O O . ASP A 1 427 ? 8.994 -16.395 43.956 1.00 59.84 427 ASP A O 1
ATOM 3539 N N . ASP A 1 428 ? 9.054 -16.174 46.171 1.00 72.88 428 ASP A N 1
ATOM 3540 C CA . ASP A 1 428 ? 10.503 -15.921 46.195 1.00 72.88 428 ASP A CA 1
ATOM 3541 C C . ASP A 1 428 ? 11.318 -17.136 45.728 1.00 72.88 428 ASP A C 1
ATOM 3543 O O . ASP A 1 428 ? 12.327 -16.993 45.040 1.00 72.88 428 ASP A O 1
ATOM 3547 N N . ARG A 1 429 ? 10.859 -18.360 46.029 1.00 74.50 429 ARG A N 1
ATOM 3548 C CA . ARG A 1 429 ? 11.495 -19.595 45.531 1.00 74.50 429 ARG A CA 1
ATOM 3549 C C . ARG A 1 429 ? 11.289 -19.792 44.034 1.00 74.50 429 ARG A C 1
ATOM 3551 O O . ARG A 1 429 ? 12.190 -20.290 43.360 1.00 74.50 429 ARG A O 1
ATOM 3558 N N . ILE A 1 430 ? 10.104 -19.453 43.530 1.00 73.38 430 ILE A N 1
ATOM 3559 C CA . ILE A 1 430 ? 9.780 -19.538 42.103 1.00 73.38 430 ILE A CA 1
ATOM 3560 C C . ILE A 1 430 ? 10.534 -18.448 41.339 1.00 73.38 430 ILE A C 1
ATOM 3562 O O . ILE A 1 430 ? 11.158 -18.754 40.328 1.00 73.38 430 ILE A O 1
ATOM 3566 N N . ASN A 1 431 ? 10.569 -17.224 41.860 1.00 75.56 431 ASN A N 1
ATOM 3567 C CA . ASN A 1 431 ? 11.310 -16.105 41.290 1.00 75.56 431 ASN A CA 1
ATOM 3568 C C . ASN A 1 431 ? 12.813 -16.395 41.268 1.00 75.56 431 ASN A C 1
ATOM 3570 O O . ASN A 1 431 ? 13.415 -16.262 40.210 1.00 75.56 431 ASN A O 1
ATOM 3574 N N . ALA A 1 432 ? 13.398 -16.923 42.350 1.00 85.81 432 ALA A N 1
ATOM 3575 C CA . ALA A 1 432 ? 14.805 -17.333 42.373 1.00 85.81 432 ALA A CA 1
ATOM 3576 C C . ALA A 1 432 ? 15.121 -18.442 41.351 1.00 85.81 432 ALA A C 1
ATOM 3578 O O . ALA A 1 432 ? 16.163 -18.415 40.698 1.00 85.81 432 ALA A O 1
ATOM 3579 N N . TYR A 1 433 ? 14.211 -19.405 41.164 1.00 86.50 433 TYR A N 1
ATOM 3580 C CA . TYR A 1 433 ? 14.378 -20.458 40.158 1.00 86.50 433 TYR A CA 1
ATOM 3581 C C . TYR A 1 433 ? 14.268 -19.920 38.726 1.00 86.50 433 TYR A C 1
ATOM 3583 O O . TYR A 1 433 ? 15.024 -20.332 37.844 1.00 86.50 433 TYR A O 1
ATOM 3591 N N . ILE A 1 434 ? 13.334 -18.995 38.487 1.00 81.25 434 ILE A N 1
ATOM 3592 C CA . ILE A 1 434 ? 13.192 -18.305 37.203 1.00 81.25 434 ILE A CA 1
ATOM 3593 C C . ILE A 1 434 ? 14.459 -17.497 36.916 1.00 81.25 434 ILE A C 1
ATOM 3595 O O . ILE A 1 434 ? 14.987 -17.581 35.812 1.00 81.25 434 ILE A O 1
ATOM 3599 N N . GLU A 1 435 ? 14.985 -16.777 37.901 1.00 87.06 435 GLU A N 1
ATOM 3600 C CA . GLU A 1 435 ? 16.183 -15.952 37.763 1.00 87.06 435 GLU A CA 1
ATOM 3601 C C . GLU A 1 435 ? 17.439 -16.801 37.492 1.00 87.06 435 GLU A C 1
ATOM 3603 O O . GLU A 1 435 ? 18.185 -16.504 36.556 1.00 87.06 435 GLU A O 1
ATOM 3608 N N . GLU A 1 436 ? 17.612 -17.934 38.187 1.00 86.81 436 GLU A N 1
ATOM 3609 C CA . GLU A 1 436 ? 18.679 -18.906 37.896 1.00 86.81 436 GLU A CA 1
ATOM 3610 C C . GLU A 1 436 ? 18.562 -19.523 36.493 1.00 86.81 436 GLU A C 1
ATOM 3612 O O . GLU A 1 436 ? 19.565 -19.746 35.810 1.00 86.81 436 GLU A O 1
ATOM 3617 N N . GLU A 1 437 ? 17.348 -19.846 36.045 1.00 82.00 437 GLU A N 1
ATOM 3618 C CA . GLU A 1 437 ? 17.116 -20.450 34.730 1.00 82.00 437 GLU A CA 1
ATOM 3619 C C . GLU A 1 437 ? 17.300 -19.430 33.598 1.00 82.00 437 GLU A C 1
ATOM 3621 O O . GLU A 1 437 ? 17.870 -19.759 32.552 1.00 82.00 437 GLU A O 1
ATOM 3626 N N . VAL A 1 438 ? 16.892 -18.178 33.815 1.00 86.50 438 VAL A N 1
ATOM 3627 C CA . VAL A 1 438 ? 17.160 -17.059 32.906 1.00 86.50 438 VAL A CA 1
ATOM 3628 C C . VAL A 1 438 ? 18.665 -16.823 32.806 1.00 86.50 438 VAL A C 1
ATOM 3630 O O . VAL A 1 438 ? 19.198 -16.758 31.697 1.00 86.50 438 VAL A O 1
ATOM 3633 N N . GLN A 1 439 ? 19.381 -16.796 33.932 1.00 82.31 439 GLN A N 1
ATOM 3634 C CA . GLN A 1 439 ? 20.838 -16.651 33.945 1.00 82.31 439 GLN A CA 1
ATOM 3635 C C . GLN A 1 439 ? 21.545 -17.838 33.273 1.00 82.31 439 GLN A C 1
ATOM 3637 O O . GLN A 1 439 ? 22.457 -17.615 32.476 1.00 82.31 439 GLN A O 1
ATOM 3642 N N . ARG A 1 440 ? 21.093 -19.087 33.472 1.00 87.19 440 ARG A N 1
ATOM 3643 C CA . ARG A 1 440 ? 21.613 -20.261 32.738 1.00 87.19 440 ARG A CA 1
ATOM 3644 C C . ARG A 1 440 ? 21.434 -20.139 31.227 1.00 87.19 440 ARG A C 1
ATOM 3646 O O . ARG A 1 440 ? 22.348 -20.477 30.475 1.00 87.19 440 ARG A O 1
ATOM 3653 N N . ARG A 1 441 ? 20.271 -19.675 30.762 1.00 82.00 441 ARG A N 1
ATOM 3654 C CA . ARG A 1 441 ? 19.989 -19.516 29.325 1.00 82.00 441 ARG A CA 1
ATOM 3655 C C . ARG A 1 441 ? 20.771 -18.364 28.711 1.00 82.00 441 ARG A C 1
ATOM 3657 O O . ARG A 1 441 ? 21.284 -18.521 27.608 1.00 82.00 441 ARG A O 1
ATOM 3664 N N . LEU A 1 442 ? 20.929 -17.258 29.437 1.00 76.50 442 LEU A N 1
ATOM 3665 C CA . LEU A 1 442 ? 21.765 -16.134 29.015 1.00 76.50 442 LEU A CA 1
ATOM 3666 C C . LEU A 1 442 ? 23.247 -16.517 28.971 1.00 76.50 442 LEU A C 1
ATOM 3668 O O . LEU A 1 442 ? 23.920 -16.192 28.002 1.00 76.50 442 LEU A O 1
ATOM 3672 N N . GLN A 1 443 ? 23.755 -17.282 29.940 1.00 70.62 443 GLN A N 1
ATOM 3673 C CA . GLN A 1 443 ? 25.114 -17.837 29.878 1.00 70.62 443 GLN A CA 1
ATOM 3674 C C . GLN A 1 443 ? 25.279 -18.830 28.718 1.00 70.62 443 GLN A C 1
ATOM 3676 O O . GLN A 1 443 ? 26.312 -18.830 28.051 1.00 70.62 443 GLN A O 1
ATOM 3681 N N . GLY A 1 444 ? 24.255 -19.638 28.424 1.00 71.44 444 GLY A N 1
ATOM 3682 C CA . GLY A 1 444 ? 24.217 -20.497 27.239 1.00 71.44 444 GLY A CA 1
ATOM 3683 C C . GLY A 1 444 ? 24.275 -19.705 25.930 1.00 71.44 444 GLY A C 1
ATOM 3684 O O . GLY A 1 444 ? 24.985 -20.101 25.010 1.00 71.44 444 GLY A O 1
ATOM 3685 N N . LEU A 1 445 ? 23.598 -18.558 25.871 1.00 61.16 445 LEU A N 1
ATOM 3686 C CA . LEU A 1 445 ? 23.630 -17.646 24.730 1.00 61.16 445 LEU A CA 1
ATOM 3687 C C . LEU A 1 445 ? 24.992 -16.940 24.607 1.00 61.16 445 LEU A C 1
ATOM 3689 O O . LEU A 1 445 ? 25.564 -16.901 23.523 1.00 61.16 445 LEU A O 1
ATOM 3693 N N . HIS A 1 446 ? 25.566 -16.465 25.716 1.00 61.06 446 HIS A N 1
ATOM 3694 C CA . HIS A 1 446 ? 26.891 -15.835 25.735 1.00 61.06 446 HIS A CA 1
ATOM 3695 C C . HIS A 1 446 ? 28.022 -16.823 25.400 1.00 61.06 446 HIS A C 1
ATOM 3697 O O . HIS A 1 446 ? 28.997 -16.435 24.767 1.00 61.06 446 HIS A O 1
ATOM 3703 N N . ARG A 1 447 ? 27.876 -18.116 25.724 1.00 56.25 447 ARG A N 1
ATOM 3704 C CA . ARG A 1 447 ? 28.807 -19.177 25.297 1.00 56.25 447 ARG A CA 1
ATOM 3705 C C . ARG A 1 447 ? 28.701 -19.491 23.800 1.00 56.25 447 ARG A C 1
ATOM 3707 O O . ARG A 1 447 ? 29.702 -19.839 23.184 1.00 56.25 447 ARG A O 1
ATOM 3714 N N . VAL A 1 448 ? 27.510 -19.356 23.214 1.00 53.25 448 VAL A N 1
ATOM 3715 C CA . VAL A 1 448 ? 27.282 -19.510 21.763 1.00 53.25 448 VAL A CA 1
ATOM 3716 C C . VAL A 1 448 ? 27.780 -18.287 20.980 1.00 53.25 448 VAL A C 1
ATOM 3718 O O . VAL A 1 448 ? 28.226 -18.444 19.850 1.00 53.25 448 VAL A O 1
ATOM 3721 N N . ILE A 1 449 ? 27.763 -17.094 21.583 1.00 51.06 449 ILE A N 1
ATOM 3722 C CA . ILE A 1 449 ? 28.201 -15.838 20.948 1.00 51.06 449 ILE A CA 1
ATOM 3723 C C . ILE A 1 449 ? 29.704 -15.556 21.169 1.00 51.06 449 ILE A C 1
ATOM 3725 O O . ILE A 1 449 ? 30.325 -14.900 20.344 1.00 51.06 449 ILE A O 1
ATOM 3729 N N . GLY A 1 450 ? 30.321 -16.076 22.236 1.00 47.41 450 GLY A N 1
ATOM 3730 C CA . GLY A 1 450 ? 31.717 -15.795 22.608 1.00 47.41 450 GLY A CA 1
ATOM 3731 C C . GLY A 1 450 ? 32.767 -16.825 22.170 1.00 47.41 450 GLY A C 1
ATOM 3732 O O . GLY A 1 450 ? 33.798 -16.931 22.826 1.00 47.41 450 GLY A O 1
ATOM 3733 N N . SER A 1 451 ? 32.524 -17.619 21.124 1.00 38.22 451 SER A N 1
ATOM 3734 C CA . SER A 1 451 ? 33.445 -18.689 20.694 1.00 38.22 451 SER A CA 1
ATOM 3735 C C . SER A 1 451 ? 34.318 -18.307 19.493 1.00 38.22 451 SER A C 1
ATOM 3737 O O . SER A 1 451 ? 34.371 -19.053 18.525 1.00 38.22 451 SER A O 1
ATOM 3739 N N . ASP A 1 452 ? 35.051 -17.198 19.599 1.00 45.94 452 ASP A N 1
ATOM 3740 C CA . ASP A 1 452 ? 36.325 -16.998 18.894 1.00 45.94 452 ASP A CA 1
ATOM 3741 C C . ASP A 1 452 ? 37.435 -16.887 19.953 1.00 45.94 452 ASP A C 1
ATOM 3743 O O . ASP A 1 452 ? 37.856 -15.794 20.307 1.00 45.94 452 ASP A O 1
ATOM 3747 N N . SER A 1 453 ? 37.837 -18.027 20.536 1.00 43.12 453 SER A N 1
ATOM 3748 C CA . SER A 1 453 ? 39.222 -18.373 20.933 1.00 43.12 453 SER A CA 1
ATOM 3749 C C . SER A 1 453 ? 39.277 -19.449 22.037 1.00 43.12 453 SER A C 1
ATOM 3751 O O . SER A 1 453 ? 38.802 -19.250 23.150 1.00 43.12 453 SER A O 1
ATOM 3753 N N . SER A 1 454 ? 39.931 -20.567 21.698 1.00 37.44 454 SER A N 1
ATOM 3754 C CA . SER A 1 454 ? 40.683 -21.522 22.541 1.00 37.44 454 SER A CA 1
ATOM 3755 C C . SER A 1 454 ? 40.033 -22.270 23.730 1.00 37.44 454 SER A C 1
ATOM 3757 O O . SER A 1 454 ? 39.837 -21.728 24.808 1.00 37.44 454 SER A O 1
ATOM 3759 N N . VAL A 1 455 ? 39.886 -23.590 23.521 1.00 35.09 455 VAL A N 1
ATOM 3760 C CA . VAL A 1 455 ? 40.276 -24.735 24.386 1.00 35.09 455 VAL A CA 1
ATOM 3761 C C . VAL A 1 455 ? 39.935 -24.689 25.888 1.00 35.09 455 VAL A C 1
ATOM 3763 O O . VAL A 1 455 ? 40.614 -24.028 26.659 1.00 35.09 455 VAL A O 1
ATOM 3766 N N . SER A 1 456 ? 39.035 -25.577 26.333 1.00 32.00 456 SER A N 1
ATOM 3767 C CA . SER A 1 456 ? 39.382 -26.595 27.346 1.00 32.00 456 SER A CA 1
ATOM 3768 C C . SER A 1 456 ? 38.292 -27.667 27.443 1.00 32.00 456 SER A C 1
ATOM 3770 O O . SER A 1 456 ? 37.121 -27.382 27.695 1.00 32.00 456 SER A O 1
ATOM 3772 N N . ALA A 1 457 ? 38.697 -28.906 27.179 1.00 41.28 457 ALA A N 1
ATOM 3773 C CA . ALA A 1 457 ? 37.887 -30.108 27.239 1.00 41.28 457 ALA A CA 1
ATOM 3774 C C . ALA A 1 457 ? 38.091 -30.774 28.601 1.00 41.28 457 ALA A C 1
ATOM 3776 O O . ALA A 1 457 ? 38.918 -31.665 28.734 1.00 41.28 457 ALA A O 1
ATOM 3777 N N . GLU A 1 458 ? 37.341 -30.360 29.615 1.00 38.28 458 GLU A N 1
ATOM 3778 C CA . GLU A 1 458 ? 37.225 -31.130 30.851 1.00 38.28 458 GLU A CA 1
ATOM 3779 C C . GLU A 1 458 ? 35.916 -30.754 31.552 1.00 38.28 458 GLU A C 1
ATOM 3781 O O . GLU A 1 458 ? 35.417 -29.646 31.390 1.00 38.28 458 GLU A O 1
ATOM 3786 N N . VAL A 1 459 ? 35.329 -31.688 32.300 1.00 38.94 459 VAL A N 1
ATOM 3787 C CA . VAL A 1 459 ? 33.965 -31.632 32.875 1.00 38.94 459 VAL A CA 1
ATOM 3788 C C . VAL A 1 459 ? 32.837 -32.012 31.892 1.00 38.94 459 VAL A C 1
ATOM 3790 O O . VAL A 1 459 ? 31.770 -31.406 31.820 1.00 38.94 459 VAL A O 1
ATOM 3793 N N . MET A 1 460 ? 33.045 -33.112 31.164 1.00 46.12 460 MET A N 1
ATOM 3794 C CA . MET A 1 460 ? 31.978 -33.939 30.582 1.00 46.12 460 MET A CA 1
ATOM 3795 C C . MET A 1 460 ? 31.740 -35.174 31.458 1.00 46.12 460 MET A C 1
ATOM 3797 O O . MET A 1 460 ? 32.042 -36.283 31.040 1.00 46.12 460 MET A O 1
ATOM 3801 N N . LYS A 1 461 ? 31.223 -35.015 32.679 1.00 47.50 461 LYS A N 1
ATOM 3802 C CA . LYS A 1 461 ? 30.531 -36.100 33.395 1.00 47.50 461 LYS A CA 1
ATOM 3803 C C . LYS A 1 461 ? 29.440 -35.486 34.267 1.00 47.50 461 LYS A C 1
ATOM 3805 O O . LYS A 1 461 ? 29.658 -34.450 34.880 1.00 47.50 461 LYS A O 1
ATOM 3810 N N . ASP A 1 462 ? 28.289 -36.151 34.302 1.00 41.69 462 ASP A N 1
ATOM 3811 C CA . ASP A 1 462 ? 27.198 -35.959 35.270 1.00 41.69 462 ASP A CA 1
ATOM 3812 C C . ASP A 1 462 ? 25.989 -35.060 34.930 1.00 41.69 462 ASP A C 1
ATOM 3814 O O . ASP A 1 462 ? 25.373 -34.481 35.821 1.00 41.69 462 ASP A O 1
ATOM 3818 N N . LYS A 1 463 ? 25.536 -35.009 33.663 1.00 40.03 463 LYS A N 1
ATOM 3819 C CA . LYS A 1 463 ? 24.186 -34.476 33.326 1.00 40.03 463 LYS A CA 1
ATOM 3820 C C . LYS A 1 463 ? 23.389 -35.306 32.309 1.00 40.03 463 LYS A C 1
ATOM 3822 O O . LYS A 1 463 ? 22.620 -34.774 31.513 1.00 40.03 463 LYS A O 1
ATOM 3827 N N . GLU A 1 464 ? 23.514 -36.629 32.368 1.00 48.41 464 GLU A N 1
ATOM 3828 C CA . GLU A 1 464 ? 22.830 -37.568 31.466 1.00 48.41 464 GLU A CA 1
ATOM 3829 C C . GLU A 1 464 ? 21.633 -38.273 32.139 1.00 48.41 464 GLU A C 1
ATOM 3831 O O . GLU A 1 464 ? 21.582 -39.494 32.224 1.00 48.41 464 GLU A O 1
ATOM 3836 N N . LYS A 1 465 ? 20.650 -37.524 32.667 1.00 50.28 465 LYS A N 1
ATOM 3837 C CA . LYS A 1 465 ? 19.382 -38.126 33.158 1.00 50.28 465 LYS A CA 1
ATOM 3838 C C . LYS A 1 465 ? 18.088 -37.411 32.752 1.00 50.28 465 LYS A C 1
ATOM 3840 O O . LYS A 1 465 ? 17.009 -37.909 33.052 1.00 50.28 465 LYS A O 1
ATOM 3845 N N . HIS A 1 466 ? 18.150 -36.313 31.991 1.00 45.16 466 HIS A N 1
ATOM 3846 C CA . HIS A 1 466 ? 16.942 -35.569 31.583 1.00 45.16 466 HIS A CA 1
ATOM 3847 C C . HIS A 1 466 ? 16.701 -35.483 30.065 1.00 45.16 466 HIS A C 1
ATOM 3849 O O . HIS A 1 466 ? 15.834 -34.732 29.628 1.00 45.16 466 HIS A O 1
ATOM 3855 N N . HIS A 1 467 ? 17.395 -36.278 29.240 1.00 48.59 467 HIS A N 1
ATOM 3856 C CA . HIS A 1 467 ? 17.246 -36.224 27.774 1.00 48.59 467 HIS A CA 1
ATOM 3857 C C . HIS A 1 467 ? 16.362 -37.320 27.150 1.00 48.59 467 HIS A C 1
ATOM 3859 O O . HIS A 1 467 ? 16.343 -37.487 25.930 1.00 48.59 467 HIS A O 1
ATOM 3865 N N . ASN A 1 468 ? 15.569 -38.031 27.959 1.00 45.62 468 ASN A N 1
ATOM 3866 C CA . ASN A 1 468 ? 14.735 -39.140 27.479 1.00 45.62 468 ASN A CA 1
ATOM 3867 C C . ASN A 1 468 ? 13.679 -38.683 26.441 1.00 45.62 468 ASN A C 1
ATOM 3869 O O . ASN A 1 468 ? 13.401 -39.386 25.476 1.00 45.62 468 ASN A O 1
ATOM 3873 N N . GLY A 1 469 ? 13.155 -37.455 26.559 1.00 56.00 469 GLY A N 1
ATOM 3874 C CA . GLY A 1 469 ? 12.136 -36.927 25.639 1.00 56.00 469 GLY A CA 1
ATOM 3875 C C . GLY A 1 469 ? 12.657 -36.477 24.267 1.00 56.00 469 GLY A C 1
ATOM 3876 O O . GLY A 1 469 ? 11.924 -36.553 23.281 1.00 56.00 469 GLY A O 1
ATOM 3877 N N . THR A 1 470 ? 13.908 -36.021 24.176 1.00 49.84 470 THR A N 1
ATOM 3878 C CA . THR A 1 470 ? 14.496 -35.535 22.913 1.00 49.84 470 THR A CA 1
ATOM 3879 C C . THR A 1 470 ? 15.090 -36.682 22.102 1.00 49.84 470 THR A C 1
ATOM 3881 O O . THR A 1 470 ? 14.952 -36.693 20.880 1.00 49.84 470 THR A O 1
ATOM 3884 N N . ILE A 1 471 ? 15.676 -37.681 22.772 1.00 51.22 471 ILE A N 1
ATOM 3885 C CA . ILE A 1 471 ? 16.222 -38.884 22.128 1.00 51.22 471 ILE A CA 1
ATOM 3886 C C . ILE A 1 471 ? 15.086 -39.738 21.549 1.00 51.22 471 ILE A C 1
ATOM 3888 O O . ILE A 1 471 ? 15.153 -40.132 20.389 1.00 51.22 471 ILE A O 1
ATOM 3892 N N . GLN A 1 472 ? 13.984 -39.926 22.288 1.00 51.19 472 GLN A N 1
ATOM 3893 C CA . GLN A 1 472 ? 12.808 -40.637 21.770 1.00 51.19 472 GLN A CA 1
ATOM 3894 C C . GLN A 1 472 ? 12.127 -39.900 20.610 1.00 51.19 472 GLN A C 1
ATOM 3896 O O . GLN A 1 472 ? 11.705 -40.536 19.646 1.00 51.19 472 GLN A O 1
ATOM 3901 N N . ARG A 1 473 ? 12.052 -38.559 20.654 1.00 55.59 473 ARG A N 1
ATOM 3902 C CA . ARG A 1 473 ? 11.549 -37.771 19.518 1.00 55.59 473 ARG A CA 1
ATOM 3903 C C . ARG A 1 473 ? 12.463 -37.899 18.303 1.00 55.59 473 ARG A C 1
ATOM 3905 O O . ARG A 1 473 ? 11.951 -38.177 17.227 1.00 55.59 473 ARG A O 1
ATOM 3912 N N . LYS A 1 474 ? 13.786 -37.767 18.458 1.00 53.03 474 LYS A N 1
ATOM 3913 C CA . LYS A 1 474 ? 14.742 -37.958 17.352 1.00 53.03 474 LYS A CA 1
ATOM 3914 C C . LYS A 1 474 ? 14.609 -39.341 16.715 1.00 53.03 474 LYS A C 1
ATOM 3916 O O . LYS A 1 474 ? 14.458 -39.408 15.503 1.00 53.03 474 LYS A O 1
ATOM 3921 N N . LEU A 1 475 ? 14.535 -40.404 17.519 1.00 56.06 475 LEU A N 1
ATOM 3922 C CA . LEU A 1 475 ? 14.315 -41.769 17.027 1.00 56.06 475 LEU A CA 1
ATOM 3923 C C . LEU A 1 475 ? 12.954 -41.933 16.326 1.00 56.06 475 LEU A C 1
ATOM 3925 O O . LEU A 1 475 ? 12.856 -42.662 15.341 1.00 56.06 475 LEU A O 1
ATOM 3929 N N . LYS A 1 476 ? 11.901 -41.238 16.789 1.00 54.00 476 LYS A N 1
ATOM 3930 C CA . LYS A 1 476 ? 10.580 -41.225 16.134 1.00 54.00 476 LYS A CA 1
ATOM 3931 C C . LYS A 1 476 ? 10.646 -40.610 14.733 1.00 54.00 476 LYS A C 1
ATOM 3933 O O . LYS A 1 476 ? 10.024 -41.155 13.831 1.00 54.00 476 LYS A O 1
ATOM 3938 N N . TYR A 1 477 ? 11.388 -39.514 14.552 1.00 47.53 477 TYR A N 1
ATOM 3939 C CA . TYR A 1 477 ? 11.566 -38.856 13.249 1.00 47.53 477 TYR A CA 1
ATOM 3940 C C . TYR A 1 477 ? 12.547 -39.610 12.337 1.00 47.53 477 TYR A C 1
ATOM 3942 O O . TYR A 1 477 ? 12.318 -39.685 11.135 1.00 47.53 477 TYR A O 1
ATOM 3950 N N . GLU A 1 478 ? 13.586 -40.228 12.902 1.00 53.44 478 GLU A N 1
ATOM 3951 C CA . GLU A 1 478 ? 14.545 -41.070 12.174 1.00 53.44 478 GLU A CA 1
ATOM 3952 C C . GLU A 1 478 ? 13.874 -42.340 11.626 1.00 53.44 478 GLU A C 1
ATOM 3954 O O . GLU A 1 478 ? 14.129 -42.746 10.496 1.00 53.44 478 GLU A O 1
ATOM 3959 N N . ARG A 1 479 ? 12.900 -42.905 12.355 1.00 55.12 479 ARG A N 1
ATOM 3960 C CA . ARG A 1 479 ? 12.084 -44.033 11.874 1.00 55.12 479 ARG A CA 1
ATOM 3961 C C . ARG A 1 479 ? 11.099 -43.653 10.747 1.00 55.12 479 ARG A C 1
ATOM 3963 O O . ARG A 1 479 ? 10.598 -44.552 10.078 1.00 55.12 479 ARG A O 1
ATOM 3970 N N . MET A 1 480 ? 10.828 -42.362 10.496 1.00 53.47 480 MET A N 1
ATOM 3971 C CA . MET A 1 480 ? 9.934 -41.925 9.400 1.00 53.47 480 MET A CA 1
ATOM 3972 C C . MET A 1 480 ? 10.580 -42.033 8.011 1.00 53.47 480 MET A C 1
ATOM 3974 O O . MET A 1 480 ? 9.867 -42.020 7.008 1.00 53.47 480 MET A O 1
ATOM 3978 N N . VAL A 1 481 ? 11.912 -42.158 7.948 1.00 52.28 481 VAL A N 1
ATOM 3979 C CA . VAL A 1 481 ? 12.678 -42.372 6.715 1.00 52.28 481 VAL A CA 1
ATOM 3980 C C . VAL A 1 481 ? 13.638 -43.535 6.952 1.00 52.28 481 VAL A C 1
ATOM 3982 O O . VAL A 1 481 ? 14.749 -43.365 7.444 1.00 52.28 481 VAL A O 1
ATOM 3985 N N . SER A 1 482 ? 13.207 -44.748 6.611 1.00 53.84 482 SER A N 1
ATOM 3986 C CA . SER A 1 482 ? 14.063 -45.933 6.722 1.00 53.84 482 SER A CA 1
ATOM 3987 C C . SER A 1 482 ? 14.994 -46.017 5.511 1.00 53.84 482 SER A C 1
ATOM 3989 O O . SER A 1 482 ? 14.678 -46.675 4.525 1.00 53.84 482 SER A O 1
ATOM 3991 N N . ARG A 1 483 ? 16.147 -45.342 5.573 1.00 52.84 483 ARG A N 1
ATOM 3992 C CA . ARG A 1 483 ? 17.268 -45.573 4.651 1.00 52.84 483 ARG A CA 1
ATOM 3993 C C . ARG A 1 483 ? 18.534 -45.786 5.467 1.00 52.84 483 ARG A C 1
ATOM 3995 O O . ARG A 1 483 ? 19.046 -44.849 6.072 1.00 52.84 483 ARG A O 1
ATOM 4002 N N . SER A 1 484 ? 19.074 -47.002 5.464 1.00 50.75 484 SER A N 1
ATOM 4003 C CA . SER A 1 484 ? 20.464 -47.207 5.863 1.00 50.75 484 SER A CA 1
ATOM 4004 C C . SER A 1 484 ? 21.339 -46.463 4.856 1.00 50.75 484 SER A C 1
ATOM 4006 O O . SER A 1 484 ? 21.486 -46.899 3.717 1.00 50.75 484 SER A O 1
ATOM 4008 N N . LEU A 1 485 ? 21.888 -45.312 5.248 1.00 50.56 485 LEU A N 1
ATOM 4009 C CA . LEU A 1 485 ? 22.916 -44.586 4.496 1.00 50.56 485 LEU A CA 1
ATOM 4010 C C . LEU A 1 485 ? 24.238 -45.375 4.557 1.00 50.56 485 LEU A C 1
ATOM 4012 O O . LEU A 1 485 ? 25.220 -44.952 5.154 1.00 50.56 485 LEU A O 1
ATOM 4016 N N . GLY A 1 486 ? 24.237 -46.573 3.972 1.00 45.03 486 GLY A N 1
ATOM 4017 C CA . GLY A 1 486 ? 25.398 -47.434 3.799 1.00 45.03 486 GLY A CA 1
ATOM 4018 C C . GLY A 1 486 ? 25.903 -47.337 2.366 1.00 45.03 486 GLY A C 1
ATOM 4019 O O . GLY A 1 486 ? 25.443 -48.071 1.509 1.00 45.03 486 GLY A O 1
ATOM 4020 N N . ALA A 1 487 ? 26.814 -46.394 2.126 1.00 48.09 487 ALA A N 1
ATOM 4021 C CA . ALA A 1 487 ? 27.806 -46.276 1.045 1.00 48.09 487 ALA A CA 1
ATOM 4022 C C . ALA A 1 487 ? 27.802 -47.273 -0.152 1.00 48.09 487 ALA A C 1
ATOM 4024 O O . ALA A 1 487 ? 28.857 -47.822 -0.479 1.00 48.09 487 ALA A O 1
ATOM 4025 N N . LYS A 1 488 ? 26.687 -47.483 -0.868 1.00 47.25 488 LYS A N 1
ATOM 4026 C CA . LYS A 1 488 ? 26.688 -48.184 -2.165 1.00 47.25 488 LYS A CA 1
ATOM 4027 C C . LYS A 1 488 ? 25.824 -47.463 -3.216 1.00 47.25 488 LYS A C 1
ATOM 4029 O O . LYS A 1 488 ? 24.646 -47.219 -2.974 1.00 47.25 488 LYS A O 1
ATOM 4034 N N . PRO A 1 489 ? 26.382 -47.127 -4.396 1.00 54.94 489 PRO A N 1
ATOM 4035 C CA . PRO A 1 489 ? 25.697 -46.346 -5.434 1.00 54.94 489 PRO A CA 1
ATOM 4036 C C . PRO A 1 489 ? 24.649 -47.128 -6.255 1.00 54.94 489 PRO A C 1
ATOM 4038 O O . PRO A 1 489 ? 24.062 -46.557 -7.169 1.00 54.94 489 PRO A O 1
ATOM 4041 N N . TYR A 1 490 ? 24.387 -48.403 -5.942 1.00 52.28 490 TYR A N 1
ATOM 4042 C CA . TYR A 1 490 ? 23.440 -49.249 -6.686 1.00 52.28 490 TYR A CA 1
ATOM 4043 C C . TYR A 1 490 ? 22.007 -49.278 -6.105 1.00 52.28 490 TYR A C 1
ATOM 4045 O O . TYR A 1 490 ? 21.096 -49.717 -6.801 1.00 52.28 490 TYR A O 1
ATOM 4053 N N . ASP A 1 491 ? 21.764 -48.728 -4.908 1.00 53.97 491 ASP A N 1
ATOM 4054 C CA . ASP A 1 491 ? 20.464 -48.826 -4.202 1.00 53.97 491 ASP A CA 1
ATOM 4055 C C . ASP A 1 491 ? 19.442 -47.729 -4.598 1.00 53.97 491 ASP A C 1
ATOM 4057 O O . ASP A 1 491 ? 18.456 -47.490 -3.905 1.00 53.97 491 ASP A O 1
ATOM 4061 N N . LEU A 1 492 ? 19.669 -47.004 -5.700 1.00 57.62 492 LEU A N 1
ATOM 4062 C CA . LEU A 1 492 ? 18.791 -45.914 -6.173 1.00 57.62 492 LEU A CA 1
ATOM 4063 C C . LEU A 1 492 ? 17.580 -46.402 -6.992 1.00 57.62 492 LEU A C 1
ATOM 4065 O O . LEU A 1 492 ? 16.787 -45.583 -7.453 1.00 57.62 492 LEU A O 1
ATOM 4069 N N . LYS A 1 493 ? 17.451 -47.716 -7.213 1.00 55.97 493 LYS A N 1
ATOM 4070 C CA . LYS A 1 493 ? 16.324 -48.322 -7.943 1.00 55.97 493 LYS A CA 1
ATOM 4071 C C . LYS A 1 493 ? 15.181 -48.775 -7.031 1.00 55.97 493 LYS A C 1
ATOM 4073 O O . LYS A 1 493 ? 14.088 -49.016 -7.542 1.00 55.97 493 LYS A O 1
ATOM 4078 N N . ASP A 1 494 ? 15.407 -48.840 -5.719 1.00 56.31 494 ASP A N 1
ATOM 4079 C CA . ASP A 1 494 ? 14.385 -49.270 -4.772 1.00 56.31 494 ASP A CA 1
ATOM 4080 C C . ASP A 1 494 ? 13.467 -48.100 -4.370 1.00 56.31 494 ASP A C 1
ATOM 4082 O O . ASP A 1 494 ? 13.946 -46.998 -4.076 1.00 56.31 494 ASP A O 1
ATOM 4086 N N . PRO A 1 495 ? 12.138 -48.306 -4.361 1.00 57.78 495 PRO A N 1
ATOM 4087 C CA . PRO A 1 495 ? 11.187 -47.275 -3.974 1.00 57.78 495 PRO A CA 1
ATOM 4088 C C . PRO A 1 495 ? 11.381 -46.827 -2.519 1.00 57.78 495 PRO A C 1
ATOM 4090 O O . PRO A 1 495 ? 11.523 -47.643 -1.607 1.00 57.78 495 PRO A O 1
ATOM 4093 N N . ILE A 1 496 ? 11.322 -45.514 -2.279 1.00 61.50 496 ILE A N 1
ATOM 4094 C CA . ILE A 1 496 ? 11.459 -44.948 -0.932 1.00 61.50 496 ILE A CA 1
ATOM 4095 C C . ILE A 1 496 ? 10.112 -45.078 -0.220 1.00 61.50 496 ILE A C 1
ATOM 4097 O O . ILE A 1 496 ? 9.114 -44.487 -0.643 1.00 61.50 496 ILE A O 1
ATOM 4101 N N . LYS A 1 497 ? 10.093 -45.830 0.884 1.00 57.97 497 LYS A N 1
ATOM 4102 C CA . LYS A 1 497 ? 8.914 -45.977 1.740 1.00 57.97 497 LYS A CA 1
ATOM 4103 C C . LYS A 1 497 ? 8.901 -44.884 2.810 1.00 57.97 497 LYS A C 1
ATOM 4105 O O . LYS A 1 497 ? 9.786 -44.837 3.664 1.00 57.97 497 LYS A O 1
ATOM 4110 N N . ILE A 1 498 ? 7.899 -44.008 2.762 1.00 62.94 498 ILE A N 1
ATOM 4111 C CA . ILE A 1 498 ? 7.721 -42.901 3.711 1.00 62.94 498 ILE A CA 1
ATOM 4112 C C . ILE A 1 498 ? 6.428 -43.144 4.490 1.00 62.94 498 ILE A C 1
ATOM 4114 O O . ILE A 1 498 ? 5.363 -43.312 3.898 1.00 62.94 498 ILE A O 1
ATOM 4118 N N . SER A 1 499 ? 6.512 -43.156 5.821 1.00 58.34 499 SER A N 1
ATOM 4119 C CA . SER A 1 499 ? 5.341 -43.278 6.696 1.00 58.34 499 SER A CA 1
ATOM 4120 C C . SER A 1 499 ? 5.024 -41.923 7.318 1.00 58.34 499 SER A C 1
ATOM 4122 O O . SER A 1 499 ? 5.824 -41.388 8.088 1.00 58.34 499 SER A O 1
ATOM 4124 N N . ILE A 1 500 ? 3.866 -41.353 6.972 1.00 60.59 500 ILE A N 1
ATOM 4125 C CA . ILE A 1 500 ? 3.430 -40.044 7.473 1.00 60.59 500 ILE A CA 1
ATOM 4126 C C . ILE A 1 500 ? 2.185 -40.241 8.351 1.00 60.59 500 ILE A C 1
ATOM 4128 O O . ILE A 1 500 ? 1.152 -40.710 7.866 1.00 60.59 500 ILE A O 1
ATOM 4132 N N . PRO A 1 501 ? 2.242 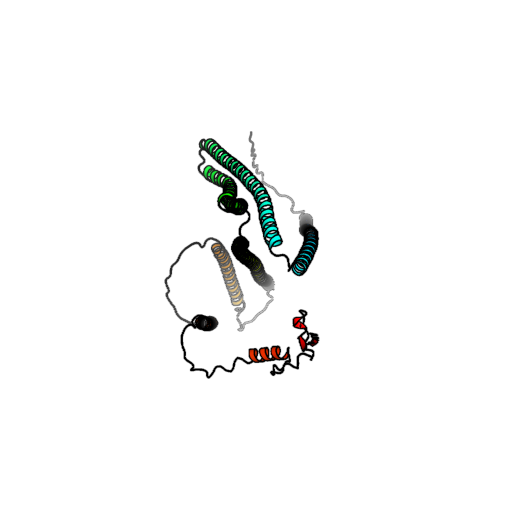-39.891 9.649 1.00 57.94 501 PRO A N 1
ATOM 4133 C CA . PRO A 1 501 ? 1.072 -39.945 10.521 1.00 57.94 501 PRO A CA 1
ATOM 4134 C C . PRO A 1 501 ? -0.035 -38.975 10.079 1.00 57.94 501 PRO A C 1
ATOM 4136 O O . PRO A 1 501 ? 0.250 -37.825 9.736 1.00 57.94 501 PRO A O 1
ATOM 4139 N N . ARG A 1 502 ? -1.308 -39.393 10.177 1.00 52.69 502 ARG A N 1
ATOM 4140 C CA . ARG A 1 502 ? -2.484 -38.584 9.782 1.00 52.69 502 ARG A CA 1
ATOM 4141 C C . ARG A 1 502 ? -2.514 -37.167 10.355 1.00 52.69 502 ARG A C 1
ATOM 4143 O O . ARG A 1 502 ? -2.895 -36.244 9.640 1.00 52.69 502 ARG A O 1
ATOM 4150 N N . TYR A 1 503 ? -2.080 -36.979 11.603 1.00 56.94 503 TYR A N 1
ATOM 4151 C CA . TYR A 1 503 ? -2.108 -35.670 12.271 1.00 56.94 503 TYR A CA 1
ATOM 4152 C C . TYR A 1 503 ? -1.206 -34.617 11.610 1.00 56.94 503 TYR A C 1
ATOM 4154 O O . TYR A 1 503 ? -1.399 -33.427 11.836 1.00 56.94 503 TYR A O 1
ATOM 4162 N N . VAL A 1 504 ? -0.218 -35.039 10.813 1.00 61.75 504 VAL A N 1
ATOM 4163 C CA . VAL A 1 504 ? 0.645 -34.128 10.045 1.00 61.75 504 VAL A CA 1
ATOM 4164 C C . VAL A 1 504 ? -0.082 -33.611 8.799 1.00 61.75 504 VAL A C 1
ATOM 4166 O O . VAL A 1 504 ? 0.216 -32.519 8.331 1.00 61.75 504 VAL A O 1
ATOM 4169 N N . LEU A 1 505 ? -1.047 -34.374 8.272 1.00 57.72 505 LEU A N 1
ATOM 4170 C CA . LEU A 1 505 ? -1.704 -34.093 6.992 1.00 57.72 505 LEU A CA 1
ATOM 4171 C C . LEU A 1 505 ? -3.127 -33.536 7.135 1.00 57.72 505 LEU A C 1
ATOM 4173 O O . LEU A 1 505 ? -3.586 -32.850 6.229 1.00 57.72 505 LEU A O 1
ATOM 4177 N N . CYS A 1 506 ? -3.820 -33.765 8.252 1.00 50.84 506 CYS A N 1
ATOM 4178 C CA . CYS A 1 506 ? -5.105 -33.135 8.568 1.00 50.84 506 CYS A CA 1
ATOM 4179 C C . CYS A 1 506 ? -5.231 -32.953 10.086 1.00 50.84 506 CYS A C 1
ATOM 4181 O O . CYS A 1 506 ? -5.099 -33.911 10.850 1.00 50.84 506 CYS A O 1
ATOM 4183 N N . GLY A 1 507 ? -5.509 -31.729 10.534 1.00 50.41 507 GLY A N 1
ATOM 4184 C CA . GLY A 1 507 ? -5.731 -31.431 11.945 1.00 50.41 507 GLY A CA 1
ATOM 4185 C C . GLY A 1 507 ? -7.047 -32.020 12.453 1.00 50.41 507 GLY A C 1
ATOM 4186 O O . GLY A 1 507 ? -8.061 -31.343 12.384 1.00 50.41 507 GLY A O 1
ATOM 4187 N N . GLN A 1 508 ? -7.024 -33.268 12.937 1.00 48.06 508 GLN A N 1
ATOM 4188 C CA . GLN A 1 508 ? -7.769 -33.812 14.090 1.00 48.06 508 GLN A CA 1
ATOM 4189 C C . GLN A 1 508 ? -7.554 -35.339 14.194 1.00 48.06 508 GLN A C 1
ATOM 4191 O O . GLN A 1 508 ? -7.382 -36.031 13.195 1.00 48.06 508 GLN A O 1
ATOM 4196 N N . GLY A 1 509 ? -7.470 -35.842 15.430 1.00 51.81 509 GLY A N 1
ATOM 4197 C CA . GLY A 1 509 ? -6.796 -37.091 15.804 1.00 51.81 509 GLY A CA 1
ATOM 4198 C C . GLY A 1 509 ? -7.400 -38.416 15.315 1.00 51.81 509 GLY A C 1
ATOM 4199 O O . GLY A 1 509 ? -8.615 -38.585 15.284 1.00 51.81 509 GLY A O 1
ATOM 4200 N N . LYS A 1 510 ? -6.504 -39.369 15.011 1.00 56.25 510 LYS A N 1
ATOM 4201 C CA . LYS A 1 510 ? -6.404 -40.772 15.490 1.00 56.25 510 LYS A CA 1
ATOM 4202 C C . LYS A 1 510 ? -5.129 -41.404 14.888 1.00 56.25 510 LYS A C 1
ATOM 4204 O O . LYS A 1 510 ? -4.731 -41.018 13.788 1.00 56.25 510 LYS A O 1
ATOM 4209 N N . ASP A 1 511 ? -4.477 -42.312 15.624 1.00 54.31 511 ASP A N 1
ATOM 4210 C CA . ASP A 1 511 ? -3.180 -42.943 15.290 1.00 54.31 511 ASP A CA 1
ATOM 4211 C C . ASP A 1 511 ? -3.296 -43.969 14.147 1.00 54.31 511 ASP A C 1
ATOM 4213 O O . ASP A 1 511 ? -3.131 -45.173 14.327 1.00 54.31 511 ASP A O 1
ATOM 4217 N N . GLU A 1 512 ? -3.590 -43.485 12.945 1.00 58.28 512 GLU A N 1
ATOM 4218 C CA . GLU A 1 512 ? -3.505 -44.267 11.713 1.00 58.28 512 GLU A CA 1
ATOM 4219 C C . GLU A 1 512 ? -2.389 -43.691 10.827 1.00 58.28 512 GLU A C 1
ATOM 4221 O O . GLU A 1 512 ? -2.282 -42.472 10.631 1.00 58.28 512 GLU A O 1
ATOM 4226 N N . HIS A 1 513 ? -1.525 -44.573 10.320 1.00 58.91 513 HIS A N 1
ATOM 4227 C CA . HIS A 1 513 ? -0.372 -44.227 9.488 1.00 58.91 513 HIS A CA 1
ATOM 4228 C C . HIS A 1 513 ? -0.689 -44.463 8.012 1.00 58.91 513 HIS A C 1
ATOM 4230 O O . HIS A 1 513 ? -1.158 -45.540 7.648 1.00 58.91 513 HIS A O 1
ATOM 4236 N N . PHE A 1 514 ? -0.388 -43.479 7.162 1.00 56.56 514 PHE A N 1
ATOM 4237 C CA . PHE A 1 514 ? -0.362 -43.682 5.718 1.00 56.56 514 PHE A CA 1
ATOM 4238 C C . PHE A 1 514 ? 1.067 -44.014 5.288 1.00 56.56 514 PHE A C 1
ATOM 4240 O O . PHE A 1 514 ? 2.003 -43.266 5.582 1.00 56.56 514 PHE A O 1
ATOM 4247 N N . GLU A 1 515 ? 1.234 -45.147 4.611 1.00 54.66 515 GLU A N 1
ATOM 4248 C CA . GLU A 1 515 ? 2.488 -45.517 3.964 1.00 54.66 515 GLU A CA 1
ATOM 4249 C C . GLU A 1 515 ? 2.417 -45.122 2.490 1.00 54.66 515 GLU A C 1
ATOM 4251 O O . GLU A 1 515 ? 1.524 -45.557 1.764 1.00 54.66 515 GLU A O 1
ATOM 4256 N N . PHE A 1 516 ? 3.362 -44.295 2.057 1.00 55.50 516 PHE A N 1
ATOM 4257 C CA . PHE A 1 516 ? 3.512 -43.903 0.664 1.00 55.50 516 PHE A CA 1
ATOM 4258 C C . PHE A 1 516 ? 4.783 -44.535 0.107 1.00 55.50 516 PHE A C 1
ATOM 4260 O O . PHE A 1 516 ? 5.850 -44.467 0.722 1.00 55.50 516 PHE A O 1
ATOM 4267 N N . GLU A 1 517 ? 4.661 -45.148 -1.064 1.00 55.75 517 GLU A N 1
ATOM 4268 C CA . GLU A 1 517 ? 5.786 -45.675 -1.825 1.00 55.75 517 GLU A CA 1
ATOM 4269 C C . GLU A 1 517 ? 6.092 -44.698 -2.963 1.00 55.75 517 GLU A C 1
ATOM 4271 O O . GLU A 1 517 ? 5.289 -44.525 -3.881 1.00 55.75 517 GLU A O 1
ATOM 4276 N N . VAL A 1 518 ? 7.238 -44.020 -2.888 1.00 55.69 518 VAL A N 1
ATOM 4277 C CA . VAL A 1 518 ? 7.662 -43.067 -3.918 1.00 55.69 518 VAL A CA 1
ATOM 4278 C C . VAL A 1 518 ? 8.665 -43.754 -4.838 1.00 55.69 518 VAL A C 1
ATOM 4280 O O . VAL A 1 518 ? 9.800 -44.032 -4.446 1.00 55.69 518 VAL A O 1
ATOM 4283 N N . LYS A 1 519 ? 8.245 -44.023 -6.078 1.00 51.47 519 LYS A N 1
ATOM 4284 C CA . LYS A 1 519 ? 9.127 -44.497 -7.151 1.00 51.47 519 LYS A CA 1
ATOM 4285 C C . LYS A 1 519 ? 9.762 -43.298 -7.842 1.00 51.47 519 LYS A C 1
ATOM 4287 O O . LYS A 1 519 ? 9.070 -42.521 -8.491 1.00 51.47 519 LYS A O 1
ATOM 4292 N N . VAL A 1 520 ? 11.076 -43.159 -7.703 1.00 52.31 520 VAL A N 1
ATOM 4293 C CA . VAL A 1 520 ? 11.855 -42.147 -8.421 1.00 52.31 520 VAL A CA 1
ATOM 4294 C C . VAL A 1 520 ? 12.445 -42.810 -9.664 1.00 52.31 520 VAL A C 1
ATOM 4296 O O . VAL A 1 520 ? 13.369 -43.613 -9.570 1.00 52.31 520 VAL A O 1
ATOM 4299 N N . SER A 1 521 ? 11.883 -42.519 -10.835 1.00 45.00 521 SER A N 1
ATOM 4300 C CA . SER A 1 521 ? 12.478 -42.887 -12.121 1.00 45.00 521 SER A CA 1
ATOM 4301 C C . SER A 1 521 ? 13.435 -41.778 -12.555 1.00 45.00 521 SER A C 1
ATOM 4303 O O . SER A 1 521 ? 12.980 -40.665 -12.817 1.00 45.00 521 SER A O 1
ATOM 4305 N N . VAL A 1 522 ? 14.736 -42.082 -12.584 1.00 44.34 522 VAL A N 1
ATOM 4306 C CA . VAL A 1 522 ? 15.769 -41.249 -13.229 1.00 44.34 522 VAL A CA 1
ATOM 4307 C C . VAL A 1 522 ? 15.795 -41.541 -14.716 1.00 44.34 522 VAL A C 1
ATOM 4309 O O . VAL A 1 522 ? 15.834 -42.754 -15.044 1.00 44.34 522 VAL A O 1
#

Nearest PDB structures (foldseek):
  5xg2-assembly1_A  TM=4.120E-01  e=1.072E+00  Pyrococcus yayanosii CH1
  3ja6-assembly1_I  TM=3.451E-01  e=1.979E+00  Escherichia coli
  5nnv-assembly1_A  TM=4.241E-01  e=7.623E+00  Bacillus subtilis subsp. subtilis str. 168
  3g6b-assembly1_A  TM=3.147E-01  e=5.277E+00  Thermotoga maritima

Radius of gyration: 49.5 Å; Cα contacts (8 Å, |Δi|>4): 109; chains: 1; bounding box: 120×94×146 Å

Solvent-accessible surface area (backbone atoms only — not comparable to full-atom values): 30997 Å² total; per-residue (Å²): 138,80,87,86,88,84,88,83,81,93,79,90,84,83,87,83,90,88,77,98,80,66,69,75,64,53,54,54,54,50,52,52,50,50,51,50,52,51,50,54,47,52,52,50,52,53,50,51,55,50,50,52,52,50,52,53,50,52,53,52,50,52,48,52,50,50,53,49,53,51,51,52,50,51,51,51,51,53,50,51,52,51,52,51,52,50,53,51,52,53,51,48,52,54,50,52,52,53,48,51,54,50,49,52,52,50,54,51,51,51,50,50,53,50,57,48,51,69,73,46,82,84,62,68,74,72,43,57,56,49,51,47,50,51,52,47,52,48,35,54,54,46,41,54,52,48,54,50,53,47,52,52,52,51,50,52,48,53,50,44,50,51,52,35,51,52,41,46,51,52,47,50,49,55,52,48,51,52,52,52,52,50,62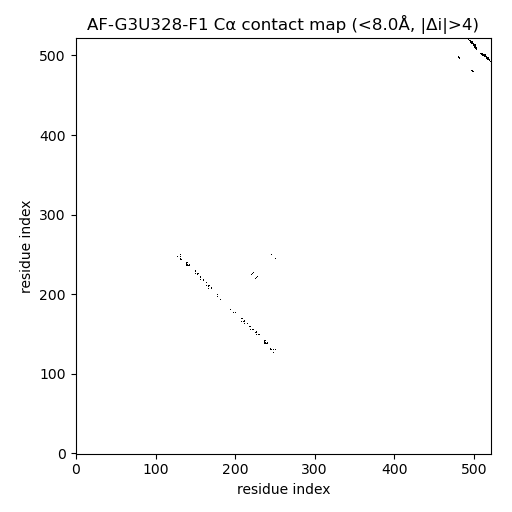,64,48,74,78,57,100,48,78,69,59,52,57,54,49,53,50,54,55,49,60,63,45,50,63,46,52,53,52,31,55,49,43,48,49,50,48,51,47,42,60,69,48,55,52,49,55,50,50,50,52,41,47,53,40,45,54,56,56,72,68,48,86,63,60,67,68,61,51,48,50,54,50,54,52,51,48,52,56,50,49,53,52,50,54,51,51,52,51,51,52,53,51,53,52,53,51,51,54,50,51,53,51,51,54,50,50,54,55,51,51,51,54,49,54,54,51,53,50,52,51,52,53,52,51,52,48,52,53,50,53,53,49,51,53,51,48,54,53,48,52,52,48,50,56,50,49,53,53,50,51,53,52,48,54,52,52,52,54,52,61,73,66,57,78,89,79,87,84,89,80,93,77,92,82,83,81,95,83,80,58,66,68,60,56,52,49,50,50,53,50,49,53,50,49,52,52,51,52,52,52,50,52,51,51,51,55,53,51,60,52,58,63,57,56,76,74,60,90,89,79,85,84,91,85,87,89,82,87,86,89,83,86,88,88,81,89,88,84,84,85,69,70,64,56,59,54,50,49,52,51,50,52,53,50,51,51,52,51,49,51,53,48,49,58,70,72,62,71,86,75,84,89,83,94,74,88,91,76,92,81,90,83,80,57,68,70,59,55,52,49,51,54,56,59,52,63,33,53,79,66,86,90,67,95,60,94,79,68,70,80,63,60,51,58,37,54,49,53,40,61,81,79,44,95,68,89,66,102,50,74,48,77,44,76,48,76,72,85,128

Foldseek 3Di:
DDDDDDDDDDDDDDDDDDDPPDPPVVVVVVVVVVVVVVVVVVVVVVVVVVVVVVVVVVVVVVVVVVVVVVVVVVVVVVVVVVVVVVVVVVVVVVVVVVVVVVVVVVVVVVVVVVVCVVVVPPDDPVVLVVVLVVVLVVLVVVLVVLVVVLVVLVVVLVVLVVVLVVLVVVLVVLVVVLVVVLVVCVVDPDPPVNVVVVVVSVVVNVVSVVVSVVSVVVSVCSVPPVNVVSVVVSVVSVVSNVVGRDRSVVVVVVVVVVVVVVVVVVVVVVVVVVVVVVVVVVVVVVVVVVVVVVVVVVVVVVVVVVVVVVVVVVVVVVVVVVVVVVVVVVVVVVVVVVVVVVVVPDDDDDDDDDDDDDDPPPPVVVVVVVVVVVVVVVVVVVVVVVVVVVVVVVVVVVVDDDDDDDDDDDDDDDDDDDDDDDDDPVVVVVVVVVVVVVVVVVVVVCVVVVPPDDDDDDPPDDDPDPCPVVVVVVVVVVVQWPDPPPDDPPPLQAWTWGKDFPCVVDPDDDGDIDIDTHGDDD

Secondary structure (DSSP, 8-state):
----------------------HHHHHHHHHHHHHHHHHHHHHHHHHHHHHHHHHHHHHHHHHHHHHHHHHHHHHHHHHHHHHHHHHHHHHHHHHHHHHHHHHHHHHHHHHHHHHHHHHH-S--HHHHHHHHHHHHHHHHHHHHHHHHHHHHHHHHHHHHHHHHHHHHHHHHHHHHHHHHHHHHHTTS--HHHHHHHHHHHHHHHHHHHHHHHHHHHHHHHIIIIIHHHHHHHHHHHHHHHHT-S--HHHHHHHHHHHHHHHHHHHHHHHHHHHHHHHHHHHHHHHHHHHHHHHHHHHHHHHHHHHHHHHHHHHHHHHHHHHHHHHHHHHHHHHHHHHHHHHHHTSPP-------------SSHHHHHHHHHHHHHHHHHHHHHHHHHHHHHHHHHHTTS-----------------S---SSSHHHHHHHHHHHHHHHHHHHHHHHHH--SS--------S--SS-HHHHHHHHHHHTTB-----S-TTGGGSPEEEEEEHHHHSSS----EEEEEE----

Sequence (522 aa):
KSNIWQSFPYERTHLSKKSYLTLPFRYSDVLLFSFKLEFERQQREELEKLESKRKLIEEMEEKQKSDKAELERMQQEVETQRKETEIVQRQIRKQEESLKRRSFHIESKLKDLLAEKERAEGDDDGRTTTAQLHFLEFKRRQLVKLGNLEKDLVHQKDLLKKEVEEEQEILEHLKCENRDESRLLGKNDASVQHVTQMAQDLEKIKPVEHRLQYKERQLRYLLQNHLPALLEEKQRAFEILERGPLSLDNTLYQVEKEMEEKEEQLTQYQANASQLQKLQATFEFTANIARQEEKVRKKEKEILESREKQQREALEQAVASLERRHSALQRRSTLGLEMEEQRQKVPTADSSSNLQAGLPTGLAPDQEALGKDQERLEHEIQQLKQKICDVDVIQKEHRGTLEGQASSSGLPVSTEKSQAHLVPVMDDRINAYIEEEVQRRLQGLHRVIGSDSSVSAEVMKDKEKHHNGTIQRKLKYERMVSRSLGAKPYDLKDPIKISIPRYVLCGQGKDEHFEFEVKVSV